Protein AF-A0A8C2X6S2-F1 (afdb_monomer_lite)

Secondary structure (DSSP, 8-state):
--SSHHHHHHHHHHHHHHHHHHHHHHHHHHHHHHHHHHHHHHHHHHHHHHHHHHHHHHHHHHHHHHHHHHHHHHHHHHHHHHHHHHHHHHHHHHHHHHHHHHHHHHHHHHHTTHHHHHHHHHHHHHHHHHHHHHTTSS-TTS-TTTHHHHHHHHHHHTT----SSSSSTTHHHHHHHHHHHHHHHHHHHH-SS---TTHHHHHHHHHHHHH--PPPPP--SS--TTTPPPPPPTTHHHHHHHHHHHHHHHH-TT--HHHHTTTS-HHHHHHHHHGGG-S-HHHHHHHHHHHHHHHHH-TTTHHHHHHHHHHHHHHIIIIIS--TTHHHHHHHHHHHHHTPPSSPPHHHHHHIIIIIHHHTTSTTGGGTHHHHHHHHHHHHHH-GGGHHHHHHHHHHS--SS-HHHHHHHHHHHHHHHHT--HHHHHHHHHHHHHHHHHHHT-SSHHHHHHHHGGGG-HHHHHHHHHTHHHHHHHHHHHHHHHHHH-S-HHHHHHHHHHHHHHHHH-HHHHHHHHHHHHHHHHHHHHHHHHHHHHHHHHHHHHHHHHHHHTT----

InterPro domains:
  IPR002554 Protein phosphatase 2A, regulatory B subunit, B56 [PF01603] (140-540)
  IPR002554 Protein phosphatase 2A, regulatory B subunit, B56 [PTHR10257] (140-543)
  IPR011989 Armadillo-like helical [G3DSA:1.25.10.10] (143-541)
  IPR016024 Armadillo-type fold [SSF48371] (148-538)

pLDDT: mean 77.24, std 23.66, range [30.56, 97.81]

Structure (mmCIF, N/CA/C/O backbone):
data_AF-A0A8C2X6S2-F1
#
_entry.id   AF-A0A8C2X6S2-F1
#
loop_
_atom_site.group_PDB
_atom_site.id
_atom_site.type_symbol
_atom_site.label_atom_id
_atom_site.label_alt_id
_atom_site.label_comp_id
_atom_site.label_asym_id
_atom_site.label_entity_id
_atom_site.label_seq_id
_atom_site.pdbx_PDB_ins_code
_atom_site.Cartn_x
_atom_site.Cartn_y
_atom_site.Cartn_z
_atom_site.occupancy
_atom_site.B_iso_or_equiv
_atom_site.auth_seq_id
_atom_site.auth_comp_id
_atom_site.auth_asym_id
_atom_site.auth_atom_id
_atom_site.pdbx_PDB_model_num
ATOM 1 N N . PRO A 1 1 ? 122.517 74.439 -19.424 1.00 42.38 1 PRO A N 1
ATOM 2 C CA . PRO A 1 1 ? 122.135 75.396 -18.356 1.00 42.38 1 PRO A CA 1
ATOM 3 C C . PRO A 1 1 ? 120.837 74.948 -17.671 1.00 42.38 1 PRO A C 1
ATOM 5 O O . PRO A 1 1 ? 119.826 74.759 -18.342 1.00 42.38 1 PRO A O 1
ATOM 8 N N . ASN A 1 2 ? 120.902 74.699 -16.362 1.00 43.97 2 ASN A N 1
ATOM 9 C CA . ASN A 1 2 ? 119.811 74.112 -15.577 1.00 43.97 2 ASN A CA 1
ATOM 10 C C . ASN A 1 2 ? 118.599 75.056 -15.414 1.00 43.97 2 ASN A C 1
ATOM 12 O O . ASN A 1 2 ? 118.689 76.256 -15.654 1.00 43.97 2 ASN A O 1
ATOM 16 N N . ASN A 1 3 ? 117.486 74.494 -14.927 1.00 47.44 3 ASN A N 1
ATOM 17 C CA . ASN A 1 3 ? 116.309 75.198 -14.390 1.00 47.44 3 ASN A CA 1
ATOM 18 C C . ASN A 1 3 ? 115.339 75.887 -15.373 1.00 47.44 3 ASN A C 1
ATOM 20 O O . ASN A 1 3 ? 114.958 77.040 -15.189 1.00 47.44 3 ASN A O 1
ATOM 24 N N . LYS A 1 4 ? 114.769 75.098 -16.296 1.00 44.53 4 LYS A N 1
ATOM 25 C CA . LYS A 1 4 ? 113.287 74.938 -16.363 1.00 44.53 4 LYS A CA 1
ATOM 26 C C . LYS A 1 4 ? 112.795 73.640 -17.029 1.00 44.53 4 LYS A C 1
ATOM 28 O O . LYS A 1 4 ? 111.624 73.515 -17.382 1.00 44.53 4 LYS A O 1
ATOM 33 N N . ILE A 1 5 ? 113.675 72.639 -17.115 1.00 47.09 5 ILE A N 1
ATOM 34 C CA . ILE A 1 5 ? 113.401 71.291 -17.642 1.00 47.09 5 ILE A CA 1
ATOM 35 C C . ILE A 1 5 ? 112.288 70.571 -16.843 1.00 47.09 5 ILE A C 1
ATOM 37 O O . ILE A 1 5 ? 111.486 69.851 -17.435 1.00 47.09 5 ILE A O 1
ATOM 41 N N . ASN A 1 6 ? 112.112 70.891 -15.554 1.00 47.12 6 ASN A N 1
ATOM 42 C CA . ASN A 1 6 ? 111.026 70.340 -14.729 1.00 47.12 6 ASN A CA 1
ATOM 43 C C . ASN A 1 6 ? 109.614 70.765 -15.191 1.00 47.12 6 ASN A C 1
ATOM 45 O O . ASN A 1 6 ? 108.681 69.973 -15.084 1.00 47.12 6 ASN A O 1
ATOM 49 N N . ASN A 1 7 ? 109.427 71.965 -15.761 1.00 45.78 7 ASN A N 1
ATOM 50 C CA . ASN A 1 7 ? 108.080 72.456 -16.100 1.00 45.78 7 ASN A CA 1
ATOM 51 C C . ASN A 1 7 ? 107.488 71.827 -17.370 1.00 45.78 7 ASN A C 1
ATOM 53 O O . ASN A 1 7 ? 106.271 71.868 -17.536 1.00 45.78 7 ASN A O 1
ATOM 57 N N . LYS A 1 8 ? 108.304 71.259 -18.269 1.00 48.75 8 LYS A N 1
ATOM 58 C CA . LYS A 1 8 ? 107.803 70.555 -19.467 1.00 48.75 8 LYS A CA 1
ATOM 59 C C . LYS A 1 8 ? 107.533 69.079 -19.194 1.00 48.75 8 LYS A C 1
ATOM 61 O O . LYS A 1 8 ? 106.524 68.560 -19.657 1.00 48.75 8 LYS A O 1
ATOM 66 N N . GLN A 1 9 ? 108.395 68.423 -18.418 1.00 46.81 9 GLN A N 1
ATOM 67 C CA . GLN A 1 9 ? 108.261 66.994 -18.138 1.00 46.81 9 GLN A CA 1
ATOM 68 C C . GLN A 1 9 ? 107.099 66.706 -17.175 1.00 46.81 9 GLN A C 1
ATOM 70 O O . GLN A 1 9 ? 106.330 65.789 -17.439 1.00 46.81 9 GLN A O 1
ATOM 75 N N . ILE A 1 10 ? 106.894 67.552 -16.153 1.00 51.41 10 ILE A N 1
ATOM 76 C CA . ILE A 1 10 ? 105.719 67.468 -15.269 1.00 51.41 10 ILE A CA 1
ATOM 77 C C . ILE A 1 10 ? 104.428 67.770 -16.048 1.00 51.41 10 ILE A C 1
ATOM 79 O O . ILE A 1 10 ? 103.475 67.013 -15.938 1.00 51.41 10 ILE A O 1
ATOM 83 N N . ASN A 1 11 ? 104.379 68.811 -16.893 1.00 48.88 11 ASN A N 1
ATOM 84 C CA . ASN A 1 11 ? 103.153 69.125 -17.648 1.00 48.88 11 ASN A CA 1
ATOM 85 C C . ASN A 1 11 ? 102.764 68.062 -18.690 1.00 48.88 11 ASN A C 1
ATOM 87 O O . ASN A 1 11 ? 101.569 67.886 -18.930 1.00 48.88 11 ASN A O 1
ATOM 91 N N . LEU A 1 12 ? 103.725 67.363 -19.312 1.00 50.53 12 LEU A N 1
ATOM 92 C CA . LEU A 1 12 ? 103.401 66.279 -20.247 1.00 50.53 12 LEU A CA 1
ATOM 93 C C . LEU A 1 12 ? 102.908 65.021 -19.525 1.00 50.53 12 LEU A C 1
ATOM 95 O O . LEU A 1 12 ? 101.920 64.446 -19.971 1.00 50.53 12 LEU A O 1
ATOM 99 N N . THR A 1 13 ? 103.534 64.603 -18.418 1.00 50.91 13 THR A N 1
ATOM 100 C CA . THR A 1 13 ? 103.051 63.431 -17.665 1.00 50.91 13 THR A CA 1
ATOM 101 C C . THR A 1 13 ? 101.725 63.712 -16.966 1.00 50.91 13 THR A C 1
ATOM 103 O O . THR A 1 13 ? 100.854 62.846 -16.970 1.00 50.91 13 THR A O 1
ATOM 106 N N . PHE A 1 14 ? 101.513 64.931 -16.452 1.00 51.62 14 PHE A N 1
ATOM 107 C CA . PHE A 1 14 ? 100.224 65.322 -15.879 1.00 51.62 14 PHE A CA 1
ATOM 108 C C . PHE A 1 14 ? 99.118 65.332 -16.945 1.00 51.62 14 PHE A C 1
ATOM 110 O O . PHE A 1 14 ? 98.073 64.743 -16.699 1.00 51.62 14 PHE A O 1
ATOM 117 N N . ASN A 1 15 ? 99.354 65.890 -18.145 1.00 51.97 15 ASN A N 1
ATOM 118 C CA . ASN A 1 15 ? 98.367 65.840 -19.237 1.00 51.97 15 ASN A CA 1
ATOM 119 C C . ASN A 1 15 ? 98.103 64.420 -19.753 1.00 51.97 15 ASN A C 1
ATOM 121 O O . ASN A 1 15 ? 96.952 64.073 -19.995 1.00 51.97 15 ASN A O 1
ATOM 125 N N . PHE A 1 16 ? 99.125 63.575 -19.920 1.00 51.03 16 PHE A N 1
ATOM 126 C CA . PHE A 1 16 ? 98.887 62.202 -20.381 1.00 51.03 16 PHE A CA 1
ATOM 127 C C . PHE A 1 16 ? 98.120 61.375 -19.341 1.00 51.03 16 PHE A C 1
ATOM 129 O O . PHE A 1 16 ? 97.210 60.635 -19.713 1.00 51.03 16 PHE A O 1
ATOM 136 N N . CYS A 1 17 ? 98.407 61.546 -18.045 1.00 45.19 17 CYS A N 1
ATOM 137 C CA . CYS A 1 17 ? 97.612 60.930 -16.983 1.00 45.19 17 CYS A CA 1
ATOM 138 C C . CYS A 1 17 ? 96.185 61.488 -16.923 1.00 45.19 17 CYS A C 1
ATOM 140 O O . CYS A 1 17 ? 95.252 60.696 -16.848 1.00 45.19 17 CYS A O 1
ATOM 142 N N . THR A 1 18 ? 95.965 62.807 -16.991 1.00 50.16 18 THR A N 1
ATOM 143 C CA . THR A 1 18 ? 94.595 63.355 -16.963 1.00 50.16 18 THR A CA 1
ATOM 144 C C . THR A 1 18 ? 93.793 62.978 -18.205 1.00 50.16 18 THR A C 1
ATOM 146 O O . THR A 1 18 ? 92.597 62.728 -18.080 1.00 50.16 18 THR A O 1
ATOM 149 N N . ILE A 1 19 ? 94.413 62.855 -19.383 1.00 52.62 19 ILE A N 1
ATOM 150 C CA . ILE A 1 19 ? 93.745 62.387 -20.608 1.00 52.62 19 ILE A CA 1
ATOM 151 C C . ILE A 1 19 ? 93.418 60.889 -20.517 1.00 52.62 19 ILE A C 1
ATOM 153 O O . ILE A 1 19 ? 92.285 60.509 -20.787 1.00 52.62 19 ILE A O 1
ATOM 157 N N . LEU A 1 20 ? 94.341 60.030 -20.071 1.00 46.25 20 LEU A N 1
ATOM 158 C CA . LEU A 1 20 ? 94.060 58.593 -19.915 1.00 46.25 20 LEU A CA 1
ATOM 159 C C . LEU A 1 20 ? 93.040 58.308 -18.802 1.00 46.25 20 LEU A C 1
ATOM 161 O O . LEU A 1 20 ? 92.166 57.455 -18.975 1.00 46.25 20 LEU A O 1
ATOM 165 N N . ILE A 1 21 ? 93.097 59.043 -17.688 1.00 48.53 21 ILE A N 1
ATOM 166 C CA . ILE A 1 21 ? 92.106 58.949 -16.610 1.00 48.53 21 ILE A CA 1
ATOM 167 C C . ILE A 1 21 ? 90.754 59.478 -17.097 1.00 48.53 21 ILE A C 1
ATOM 169 O O . ILE A 1 21 ? 89.767 58.773 -16.962 1.00 48.53 21 ILE A O 1
ATOM 173 N N . SER A 1 22 ? 90.672 60.653 -17.729 1.00 48.06 22 SER A N 1
ATOM 174 C CA . SER A 1 22 ? 89.384 61.171 -18.224 1.00 48.06 22 SER A CA 1
ATOM 175 C C . SER A 1 22 ? 88.780 60.319 -19.343 1.00 48.06 22 SER A C 1
ATOM 177 O O . SER A 1 22 ? 87.562 60.147 -19.365 1.00 48.06 22 SER A O 1
ATOM 179 N N . LEU A 1 23 ? 89.584 59.716 -20.225 1.00 47.47 23 LEU A N 1
ATOM 180 C CA . LEU A 1 23 ? 89.083 58.827 -21.276 1.00 47.47 23 LEU A CA 1
ATOM 181 C C . LEU A 1 23 ? 88.604 57.480 -20.708 1.00 47.47 23 LEU A C 1
ATOM 183 O O . LEU A 1 23 ? 87.526 57.017 -21.068 1.00 47.47 23 LEU A O 1
ATOM 187 N N . SER A 1 24 ? 89.339 56.873 -19.771 1.00 44.47 24 SER A N 1
ATOM 188 C CA . SER A 1 24 ? 88.897 55.633 -19.110 1.00 44.47 24 SER A CA 1
ATOM 189 C C . SER A 1 24 ? 87.700 55.855 -18.177 1.00 44.47 24 SER A C 1
ATOM 191 O O . SER A 1 24 ? 86.777 55.038 -18.163 1.00 44.47 24 SER A O 1
ATOM 193 N N . LEU A 1 25 ? 87.651 56.981 -17.458 1.00 45.50 25 LEU A N 1
ATOM 194 C CA . LEU A 1 25 ? 86.519 57.351 -16.607 1.00 45.50 25 LEU A CA 1
ATOM 195 C C . LEU A 1 25 ? 85.277 57.690 -17.443 1.00 45.50 25 LEU A C 1
ATOM 197 O O . LEU A 1 25 ? 84.190 57.252 -17.096 1.00 45.50 25 LEU A O 1
ATOM 201 N N . SER A 1 26 ? 85.413 58.400 -18.569 1.00 46.50 26 SER A N 1
ATOM 202 C CA . SER A 1 26 ? 84.274 58.707 -19.452 1.00 46.50 26 SER A CA 1
ATOM 203 C C . SER A 1 26 ? 83.774 57.492 -20.235 1.00 46.50 26 SER A C 1
ATOM 205 O O . SER A 1 26 ? 82.563 57.355 -20.403 1.00 46.50 26 SER A O 1
ATOM 207 N N . LEU A 1 27 ? 84.648 56.572 -20.659 1.00 45.31 27 LEU A N 1
ATOM 208 C CA . LEU A 1 27 ? 84.221 55.332 -21.317 1.00 45.31 27 LEU A CA 1
ATOM 209 C C . LEU A 1 27 ? 83.551 54.367 -20.323 1.00 45.31 27 LEU A C 1
ATOM 211 O O . LEU A 1 27 ? 82.513 53.791 -20.634 1.00 45.31 27 LEU A O 1
ATOM 215 N N . SER A 1 28 ? 84.081 54.240 -19.101 1.00 41.19 28 SER A N 1
ATOM 216 C CA . SER A 1 28 ? 83.451 53.423 -18.052 1.00 41.19 28 SER A CA 1
ATOM 217 C C . SER A 1 28 ? 82.155 54.038 -17.514 1.00 41.19 28 SER A C 1
ATOM 219 O O . SER A 1 28 ? 81.184 53.299 -17.342 1.00 41.19 28 SER A O 1
ATOM 221 N N . LEU A 1 29 ? 82.068 55.366 -17.332 1.00 42.47 29 LEU A N 1
ATOM 222 C CA . LEU A 1 29 ? 80.791 56.028 -17.033 1.00 42.47 29 LEU A CA 1
ATOM 223 C C . LEU A 1 29 ? 79.804 55.848 -18.182 1.00 42.47 29 LEU A C 1
ATOM 225 O O . LEU A 1 29 ? 78.709 55.376 -17.936 1.00 42.47 29 LEU A O 1
ATOM 229 N N . SER A 1 30 ? 80.149 56.173 -19.429 1.00 44.06 30 SER A N 1
ATOM 230 C CA . SER A 1 30 ? 79.179 56.094 -20.534 1.00 44.06 30 SER A CA 1
ATOM 231 C C . SER A 1 30 ? 78.673 54.670 -20.785 1.00 44.06 30 SER A C 1
ATOM 233 O O . SER A 1 30 ? 77.477 54.494 -21.024 1.00 44.06 30 SER A O 1
ATOM 235 N N . LEU A 1 31 ? 79.521 53.644 -20.654 1.00 42.69 31 LEU A N 1
ATOM 236 C CA . LEU A 1 31 ? 79.096 52.250 -20.797 1.00 42.69 31 LEU A CA 1
ATOM 237 C C . LEU A 1 31 ? 78.262 51.767 -19.596 1.00 42.69 31 LEU A C 1
ATOM 239 O O . LEU A 1 31 ? 77.220 51.144 -19.787 1.00 42.69 31 LEU A O 1
ATOM 243 N N . SER A 1 32 ? 78.649 52.102 -18.359 1.00 41.06 32 SER A N 1
ATOM 244 C CA . SER A 1 32 ? 77.856 51.740 -17.171 1.00 41.06 32 SER A CA 1
ATOM 245 C C . SER A 1 32 ? 76.535 52.509 -17.087 1.00 41.06 32 SER A C 1
ATOM 247 O O . SER A 1 32 ? 75.516 51.917 -16.735 1.00 41.06 32 SER A O 1
ATOM 249 N N . LEU A 1 33 ? 76.503 53.787 -17.473 1.00 41.66 33 LEU A N 1
ATOM 250 C CA . LEU A 1 33 ? 75.290 54.603 -17.507 1.00 41.66 33 LEU A CA 1
ATOM 251 C C . LEU A 1 33 ? 74.346 54.148 -18.625 1.00 41.66 33 LEU A C 1
ATOM 253 O O . LEU A 1 33 ? 73.155 54.042 -18.380 1.00 41.66 33 LEU A O 1
ATOM 257 N N . SER A 1 34 ? 74.845 53.817 -19.822 1.00 41.28 34 SER A N 1
ATOM 258 C CA . SER A 1 34 ? 73.989 53.332 -20.921 1.00 41.28 34 SER A CA 1
ATOM 259 C C . SER A 1 34 ? 73.432 51.927 -20.672 1.00 41.28 34 SER A C 1
ATOM 261 O O . SER A 1 34 ? 72.252 51.691 -20.937 1.00 41.28 34 SER A O 1
ATOM 263 N N . ILE A 1 35 ? 74.219 51.009 -20.100 1.00 44.22 35 ILE A N 1
ATOM 264 C CA . ILE A 1 35 ? 73.731 49.676 -19.709 1.00 44.22 35 ILE A CA 1
ATOM 265 C C . ILE A 1 35 ? 72.760 49.786 -18.524 1.00 44.22 35 ILE A C 1
ATOM 267 O O . ILE A 1 35 ? 71.681 49.201 -18.569 1.00 44.22 35 ILE A O 1
ATOM 271 N N . SER A 1 36 ? 73.067 50.583 -17.494 1.00 39.00 36 SER A N 1
ATOM 272 C CA . SER A 1 36 ? 72.145 50.760 -16.362 1.00 39.00 36 SER A CA 1
ATOM 273 C C . SER A 1 36 ? 70.862 51.500 -16.748 1.00 39.00 36 SER A C 1
ATOM 275 O O . SER A 1 36 ? 69.797 51.060 -16.320 1.00 39.00 36 SER A O 1
ATOM 277 N N . LEU A 1 37 ? 70.892 52.539 -17.597 1.00 39.78 37 LEU A N 1
ATOM 278 C CA . LEU A 1 37 ? 69.665 53.170 -18.109 1.00 39.78 37 LEU A CA 1
ATOM 279 C C . LEU A 1 37 ? 68.864 52.219 -18.995 1.00 39.78 37 LEU A C 1
ATOM 281 O O . LEU A 1 37 ? 67.658 52.138 -18.821 1.00 39.78 37 LEU A O 1
ATOM 285 N N . SER A 1 38 ? 69.485 51.492 -19.928 1.00 40.56 38 SER A N 1
ATOM 286 C CA . SER A 1 38 ? 68.732 50.606 -20.832 1.00 40.56 38 SER A CA 1
ATOM 287 C C . SER A 1 38 ? 68.109 49.414 -20.100 1.00 40.56 38 SER A C 1
ATOM 289 O O . SER A 1 38 ? 66.945 49.095 -20.344 1.00 40.56 38 SER A O 1
ATOM 291 N N . VAL A 1 39 ? 68.819 48.803 -19.146 1.00 42.06 39 VAL A N 1
ATOM 292 C CA . VAL A 1 39 ? 68.282 47.720 -18.306 1.00 42.06 39 VAL A CA 1
ATOM 293 C C . VAL A 1 39 ? 67.242 48.252 -17.312 1.00 42.06 39 VAL A C 1
ATOM 295 O O . VAL A 1 39 ? 66.186 47.642 -17.164 1.00 42.06 39 VAL A O 1
ATOM 298 N N . SER A 1 40 ? 67.463 49.411 -16.679 1.00 38.25 40 SER A N 1
ATOM 299 C CA . SER A 1 40 ? 66.475 49.980 -15.746 1.00 38.25 40 SER A CA 1
ATOM 300 C C . SER A 1 40 ? 65.232 50.534 -16.444 1.00 38.25 40 SER A C 1
ATOM 302 O O . SER A 1 40 ? 64.140 50.303 -15.934 1.00 38.25 40 SER A O 1
ATOM 304 N N . LEU A 1 41 ? 65.326 51.182 -17.614 1.00 38.31 41 LEU A N 1
ATOM 305 C CA . LEU A 1 41 ? 64.144 51.569 -18.398 1.00 38.31 41 LEU A CA 1
ATOM 306 C C . LEU A 1 41 ? 63.408 50.340 -18.930 1.00 38.31 41 LEU A C 1
ATOM 308 O O . LEU A 1 41 ? 62.193 50.284 -18.804 1.00 38.31 41 LEU A O 1
ATOM 312 N N . SER A 1 42 ? 64.097 49.339 -19.488 1.00 40.44 42 SER A N 1
ATOM 313 C CA . SER A 1 42 ? 63.403 48.155 -20.018 1.00 40.44 42 SER A CA 1
ATOM 314 C C . SER A 1 42 ? 62.713 47.338 -18.920 1.00 40.44 42 SER A C 1
ATOM 316 O O . SER A 1 42 ? 61.542 46.992 -19.090 1.00 40.44 42 SER A O 1
ATOM 318 N N . LEU A 1 43 ? 63.352 47.099 -17.765 1.00 38.50 43 LEU A N 1
ATOM 319 C CA . LEU A 1 43 ? 62.676 46.459 -16.628 1.00 38.50 43 LEU A CA 1
ATOM 320 C C . LEU A 1 43 ? 61.595 47.351 -16.012 1.00 38.50 43 LEU A C 1
ATOM 322 O O . LEU A 1 43 ? 60.510 46.850 -15.743 1.00 38.50 43 LEU A O 1
ATOM 326 N N . SER A 1 44 ? 61.832 48.648 -15.794 1.00 39.19 44 SER A N 1
ATOM 327 C CA . SER A 1 44 ? 60.811 49.509 -15.173 1.00 39.19 44 SER A CA 1
ATOM 328 C C . SER A 1 44 ? 59.604 49.724 -16.079 1.00 39.19 44 SER A C 1
ATOM 330 O O . SER A 1 44 ? 58.486 49.687 -15.582 1.00 39.19 44 SER A O 1
ATOM 332 N N . VAL A 1 45 ? 59.776 49.863 -17.396 1.00 40.03 45 VAL A N 1
ATOM 333 C CA . VAL A 1 45 ? 58.665 49.971 -18.355 1.00 40.03 45 VAL A CA 1
ATOM 334 C C . VAL A 1 45 ? 57.943 48.628 -18.503 1.00 40.03 45 VAL A C 1
ATOM 336 O O . VAL A 1 45 ? 56.717 48.606 -18.467 1.00 40.03 45 VAL A O 1
ATOM 339 N N . SER A 1 46 ? 58.649 47.492 -18.578 1.00 40.47 46 SER A N 1
ATOM 340 C CA . SER A 1 46 ? 57.988 46.178 -18.677 1.00 40.47 46 SER A CA 1
ATOM 341 C C . SER A 1 46 ? 57.278 45.756 -17.385 1.00 40.47 46 SER A C 1
ATOM 343 O O . SER A 1 46 ? 56.137 45.299 -17.464 1.00 40.47 46 SER A O 1
ATOM 345 N N . LEU A 1 47 ? 57.865 45.961 -16.197 1.00 37.56 47 LEU A N 1
ATOM 346 C CA . LEU A 1 47 ? 57.170 45.729 -14.923 1.00 37.56 47 LEU A CA 1
ATOM 347 C C . LEU A 1 47 ? 56.053 46.749 -14.701 1.00 37.56 47 LEU A C 1
ATOM 349 O O . LEU A 1 47 ? 54.973 46.351 -14.288 1.00 37.56 47 LEU A O 1
ATOM 353 N N . SER A 1 48 ? 56.257 48.041 -14.983 1.00 38.97 48 SER A N 1
ATOM 354 C CA . SER A 1 48 ? 55.193 49.030 -14.762 1.00 38.97 48 SER A CA 1
ATOM 355 C C . SER A 1 48 ? 54.024 48.844 -15.719 1.00 38.97 48 SER A C 1
ATOM 357 O O . SER A 1 48 ? 52.897 48.909 -15.246 1.00 38.97 48 SER A O 1
ATOM 359 N N . LEU A 1 49 ? 54.217 48.531 -17.008 1.00 37.53 49 LEU A N 1
ATOM 360 C CA . LEU A 1 49 ? 53.089 48.196 -17.889 1.00 37.53 49 LEU A CA 1
ATOM 361 C C . LEU A 1 49 ? 52.459 46.843 -17.548 1.00 37.53 49 LEU A C 1
ATOM 363 O O . LEU A 1 49 ? 51.237 46.754 -17.552 1.00 37.53 49 LEU A O 1
ATOM 367 N N . SER A 1 50 ? 53.231 45.803 -17.213 1.00 41.34 50 SER A N 1
ATOM 368 C CA . SER A 1 50 ? 52.634 44.502 -16.865 1.00 41.34 50 SER A CA 1
ATOM 369 C C . SER A 1 50 ? 51.898 44.529 -15.522 1.00 41.34 50 SER A C 1
ATOM 371 O O . SER A 1 50 ? 50.767 44.050 -15.467 1.00 41.34 50 SER A O 1
ATOM 373 N N . LEU A 1 51 ? 52.445 45.145 -14.465 1.00 37.94 51 LEU A N 1
ATOM 374 C CA . LEU A 1 51 ? 51.711 45.361 -13.213 1.00 37.94 51 LEU A CA 1
ATOM 375 C C . LEU A 1 51 ? 50.580 46.376 -13.383 1.00 37.94 51 LEU A C 1
ATOM 377 O O . LEU A 1 51 ? 49.500 46.126 -12.866 1.00 37.94 51 LEU A O 1
ATOM 381 N N . SER A 1 52 ? 50.755 47.490 -14.103 1.00 40.84 52 SER A N 1
ATOM 382 C CA . SER A 1 52 ? 49.657 48.457 -14.248 1.00 40.84 52 SER A CA 1
ATOM 383 C C . SER A 1 52 ? 48.528 47.932 -15.125 1.00 40.84 52 SER A C 1
ATOM 385 O O . SER A 1 52 ? 47.388 48.138 -14.737 1.00 40.84 52 SER A O 1
ATOM 387 N N . LEU A 1 53 ? 48.761 47.200 -16.223 1.00 39.28 53 LEU A N 1
ATOM 388 C CA . LEU A 1 53 ? 47.663 46.554 -16.958 1.00 39.28 53 LEU A CA 1
ATOM 389 C C . LEU A 1 53 ? 47.065 45.383 -16.174 1.00 39.28 53 LEU A C 1
ATOM 391 O O . LEU A 1 53 ? 45.846 45.276 -16.131 1.00 39.28 53 LEU A O 1
ATOM 395 N N . SER A 1 54 ? 47.866 44.524 -15.532 1.00 41.88 54 SER A N 1
ATOM 396 C CA . SER A 1 54 ? 47.300 43.391 -14.784 1.00 41.88 54 SER A CA 1
ATOM 397 C C . SER A 1 54 ? 46.547 43.838 -13.533 1.00 41.88 54 SER A C 1
ATOM 399 O O . SER A 1 54 ? 45.423 43.383 -13.343 1.00 41.88 54 SER A O 1
ATOM 401 N N . LEU A 1 55 ? 47.068 44.771 -12.723 1.00 38.41 55 LEU A N 1
ATOM 402 C CA . LEU A 1 55 ? 46.306 45.360 -11.619 1.00 38.41 55 LEU A CA 1
ATOM 403 C C . LEU A 1 55 ? 45.174 46.250 -12.127 1.00 38.41 55 LEU A C 1
ATOM 405 O O . LEU A 1 55 ? 44.091 46.144 -11.579 1.00 38.41 55 LEU A O 1
ATOM 409 N N . SER A 1 56 ? 45.340 47.095 -13.152 1.00 42.12 56 SER A N 1
ATOM 410 C CA . SER A 1 56 ? 44.217 47.940 -13.592 1.00 42.12 56 SER A CA 1
ATOM 411 C C . SER A 1 56 ? 43.105 47.136 -14.252 1.00 42.12 56 SER A C 1
ATOM 413 O O . SER A 1 56 ? 41.960 47.423 -13.943 1.00 42.12 56 SER A O 1
ATOM 415 N N . LEU A 1 57 ? 43.362 46.103 -15.066 1.00 39.44 57 LEU A N 1
ATOM 416 C CA . LEU A 1 57 ? 42.286 45.233 -15.557 1.00 39.44 57 LEU A CA 1
ATOM 417 C C . LEU A 1 57 ? 41.737 44.328 -14.453 1.00 39.44 57 LEU A C 1
ATOM 419 O O . LEU A 1 57 ? 40.523 44.206 -14.362 1.00 39.44 57 LEU A O 1
ATOM 423 N N . SER A 1 58 ? 42.564 43.719 -13.595 1.00 40.69 58 SER A N 1
ATOM 424 C CA . SER A 1 58 ? 42.031 42.838 -12.544 1.00 40.69 58 SER A CA 1
ATOM 425 C C . SER A 1 58 ? 41.305 43.610 -11.445 1.00 40.69 58 SER A C 1
ATOM 427 O O . SER A 1 58 ? 40.210 43.194 -11.085 1.00 40.69 58 SER A O 1
ATOM 429 N N . LEU A 1 59 ? 41.809 44.751 -10.959 1.00 36.88 59 LEU A N 1
ATOM 430 C CA . LEU A 1 59 ? 41.056 45.630 -10.059 1.00 36.88 59 LEU A CA 1
ATOM 431 C C . LEU A 1 59 ? 39.909 46.319 -10.794 1.00 36.88 59 LEU A C 1
ATOM 433 O O . LEU A 1 59 ? 38.838 46.366 -10.223 1.00 36.88 59 LEU A O 1
ATOM 437 N N . SER A 1 60 ? 40.031 46.821 -12.027 1.00 41.72 60 SER A N 1
ATOM 438 C CA . SER A 1 60 ? 38.860 47.457 -12.661 1.00 41.72 60 SER A CA 1
ATOM 439 C C . SER A 1 60 ? 37.772 46.455 -13.029 1.00 41.72 60 SER A C 1
ATOM 441 O O . SER A 1 60 ? 36.618 46.797 -12.827 1.00 41.72 60 SER A O 1
ATOM 443 N N . LEU A 1 61 ? 38.060 45.220 -13.466 1.00 38.25 61 LEU A N 1
ATOM 444 C CA . LEU A 1 61 ? 37.017 44.196 -13.625 1.00 38.25 61 LEU A CA 1
ATOM 445 C C . LEU A 1 61 ? 36.534 43.666 -12.278 1.00 38.25 61 LEU A C 1
ATOM 447 O O . LEU A 1 61 ? 35.330 43.574 -12.099 1.00 38.25 61 LEU A O 1
ATOM 451 N N . SER A 1 62 ? 37.404 43.330 -11.321 1.00 39.09 62 SER A N 1
ATOM 452 C CA . SER A 1 62 ? 36.930 42.795 -10.033 1.00 39.09 62 SER A CA 1
ATOM 453 C C . SER A 1 62 ? 36.226 43.851 -9.193 1.00 39.09 62 SER A C 1
ATOM 455 O O . SER A 1 62 ? 35.213 43.530 -8.593 1.00 39.09 62 SER A O 1
ATOM 457 N N . ILE A 1 63 ? 36.671 45.109 -9.188 1.00 40.75 63 ILE A N 1
ATOM 458 C CA . ILE A 1 63 ? 35.972 46.227 -8.547 1.00 40.75 63 ILE A CA 1
ATOM 459 C C . ILE A 1 63 ? 34.766 46.627 -9.391 1.00 40.75 63 ILE A C 1
ATOM 461 O O . ILE A 1 63 ? 33.709 46.751 -8.809 1.00 40.75 63 ILE A O 1
ATOM 465 N N . SER A 1 64 ? 34.801 46.751 -10.723 1.00 41.47 64 SER A N 1
ATOM 466 C CA . SER A 1 64 ? 33.559 47.083 -11.455 1.00 41.47 64 SER A CA 1
ATOM 467 C C . SER A 1 64 ? 32.523 45.963 -11.413 1.00 41.47 64 SER A C 1
ATOM 469 O O . SER A 1 64 ? 31.362 46.287 -11.214 1.00 41.47 64 SER A O 1
ATOM 471 N N . LEU A 1 65 ? 32.871 44.672 -11.495 1.00 37.97 65 LEU A N 1
ATOM 472 C CA . LEU A 1 65 ? 31.910 43.587 -11.263 1.00 37.97 65 LEU A CA 1
ATOM 473 C C . LEU A 1 65 ? 31.527 43.486 -9.791 1.00 37.97 65 LEU A C 1
ATOM 475 O O . LEU A 1 65 ? 30.346 43.372 -9.522 1.00 37.97 65 LEU A O 1
ATOM 479 N N . SER A 1 66 ? 32.444 43.547 -8.822 1.00 39.28 66 SER A N 1
ATOM 480 C CA . SER A 1 66 ? 32.040 43.438 -7.410 1.00 39.28 66 SER A CA 1
ATOM 481 C C . SER A 1 66 ? 31.310 44.676 -6.912 1.00 39.28 66 SER A C 1
ATOM 483 O O . SER A 1 66 ? 30.428 44.518 -6.094 1.00 39.28 66 SER A O 1
ATOM 485 N N . VAL A 1 67 ? 31.580 45.883 -7.406 1.00 39.03 67 VAL A N 1
ATOM 486 C CA . VAL A 1 67 ? 30.873 47.131 -7.062 1.00 39.03 67 VAL A CA 1
ATOM 487 C C . VAL A 1 67 ? 29.612 47.282 -7.908 1.00 39.03 67 VAL A C 1
ATOM 489 O O . VAL A 1 67 ? 28.618 47.742 -7.374 1.00 39.03 67 VAL A O 1
ATOM 492 N N . SER A 1 68 ? 29.557 46.830 -9.168 1.00 40.81 68 SER A N 1
ATOM 493 C CA . SER A 1 68 ? 28.283 46.805 -9.910 1.00 40.81 68 SER A CA 1
ATOM 494 C C . SER A 1 68 ? 27.380 45.654 -9.485 1.00 40.81 68 SER A C 1
ATOM 496 O O . SER A 1 68 ? 26.200 45.911 -9.319 1.00 40.81 68 SER A O 1
ATOM 498 N N . LEU A 1 69 ? 27.857 44.433 -9.212 1.00 36.31 69 LEU A N 1
ATOM 499 C CA . LEU A 1 69 ? 27.037 43.388 -8.585 1.00 36.31 69 LEU A CA 1
ATOM 500 C C . LEU A 1 69 ? 26.771 43.707 -7.119 1.00 36.31 69 LEU A C 1
ATOM 502 O O . LEU A 1 69 ? 25.637 43.546 -6.711 1.00 36.31 69 LEU A O 1
ATOM 506 N N . SER A 1 70 ? 27.721 44.187 -6.310 1.00 38.53 70 SER A N 1
ATOM 507 C CA . SER A 1 70 ? 27.391 44.508 -4.913 1.00 38.53 70 SER A CA 1
ATOM 508 C C . SER A 1 70 ? 26.590 45.788 -4.770 1.00 38.53 70 SER A C 1
ATOM 510 O O . SER A 1 70 ? 25.762 45.785 -3.886 1.00 38.53 70 SER A O 1
ATOM 512 N N . LEU A 1 71 ? 26.695 46.838 -5.598 1.00 35.25 71 LEU A N 1
ATOM 513 C CA . LEU A 1 71 ? 25.710 47.934 -5.561 1.00 35.25 71 LEU A CA 1
ATOM 514 C C . LEU A 1 71 ? 24.447 47.622 -6.360 1.00 35.25 71 LEU A C 1
ATOM 516 O O . LEU A 1 71 ? 23.406 48.110 -5.959 1.00 35.25 71 LEU A O 1
ATOM 520 N N . SER A 1 72 ? 24.438 46.805 -7.416 1.00 40.91 72 SER A N 1
ATOM 521 C CA . SER A 1 72 ? 23.158 46.421 -8.039 1.00 40.91 72 SER A CA 1
ATOM 522 C C . SER A 1 72 ? 22.419 45.388 -7.203 1.00 40.91 72 SER A C 1
ATOM 524 O O . SER A 1 72 ? 21.238 45.591 -6.983 1.00 40.91 72 SER A O 1
ATOM 526 N N . LEU A 1 73 ? 23.055 44.355 -6.641 1.00 37.00 73 LEU A N 1
ATOM 527 C CA . LEU A 1 73 ? 22.426 43.482 -5.646 1.00 37.00 73 LEU A CA 1
ATOM 528 C C . LEU A 1 73 ? 22.247 44.196 -4.312 1.00 37.00 73 LEU A C 1
ATOM 530 O O . LEU A 1 73 ? 21.182 44.042 -3.753 1.00 37.00 73 LEU A O 1
ATOM 534 N N . SER A 1 74 ? 23.169 45.000 -3.774 1.00 38.66 74 SER A N 1
ATOM 535 C CA . SER A 1 74 ? 22.881 45.688 -2.500 1.00 38.66 74 SER A CA 1
ATOM 536 C C . SER A 1 74 ? 21.999 46.917 -2.645 1.00 38.66 74 SER A C 1
ATOM 538 O O . SER A 1 74 ? 21.351 47.210 -1.665 1.00 38.66 74 SER A O 1
ATOM 540 N N . LEU A 1 75 ? 21.840 47.603 -3.782 1.00 35.56 75 LEU A N 1
ATOM 541 C CA . LEU A 1 75 ? 20.741 48.573 -3.948 1.00 35.56 75 LEU A CA 1
ATOM 542 C C . LEU A 1 75 ? 19.467 47.915 -4.473 1.00 35.56 75 LEU A C 1
ATOM 544 O O . LEU A 1 75 ? 18.406 48.357 -4.073 1.00 35.56 75 LEU A O 1
ATOM 548 N N . SER A 1 76 ? 19.490 46.856 -5.288 1.00 39.53 76 SER A N 1
ATOM 549 C CA . SER A 1 76 ? 18.236 46.160 -5.628 1.00 39.53 76 SER A CA 1
ATOM 550 C C . SER A 1 76 ? 17.734 45.327 -4.458 1.00 39.53 76 SER A C 1
ATOM 552 O O . SER A 1 76 ? 16.572 45.478 -4.123 1.00 39.53 76 SER A O 1
ATOM 554 N N . LEU A 1 77 ? 18.562 44.548 -3.752 1.00 35.97 77 LEU A N 1
ATOM 555 C CA . LEU A 1 77 ? 18.188 43.937 -2.475 1.00 35.97 77 LEU A CA 1
ATOM 556 C C . LEU A 1 77 ? 18.097 44.965 -1.354 1.00 35.97 77 LEU A C 1
ATOM 558 O O . LEU A 1 77 ? 17.145 44.836 -0.625 1.00 35.97 77 LEU A O 1
ATOM 562 N N . SER A 1 78 ? 18.938 45.987 -1.149 1.00 37.38 78 SER A N 1
ATOM 563 C CA . SER A 1 78 ? 18.638 46.924 -0.040 1.00 37.38 78 SER A CA 1
ATOM 564 C C . SER A 1 78 ? 17.547 47.934 -0.362 1.00 37.38 78 SER A C 1
ATOM 566 O O . SER A 1 78 ? 16.887 48.316 0.580 1.00 37.38 78 SER A O 1
ATOM 568 N N . LEU A 1 79 ? 17.229 48.331 -1.601 1.00 35.59 79 LEU A N 1
ATOM 569 C CA . LEU A 1 79 ? 15.981 49.075 -1.849 1.00 35.59 79 LEU A CA 1
ATOM 570 C C . LEU A 1 79 ? 14.774 48.147 -1.981 1.00 35.59 79 LEU A C 1
ATOM 572 O O . LEU A 1 79 ? 13.721 48.549 -1.520 1.00 35.59 79 LEU A O 1
ATOM 576 N N . SER A 1 80 ? 14.865 46.918 -2.504 1.00 39.06 80 SER A N 1
ATOM 577 C CA . SER A 1 80 ? 13.726 45.984 -2.419 1.00 39.06 80 SER A CA 1
ATOM 578 C C . SER A 1 80 ? 13.578 45.434 -1.006 1.00 39.06 80 SER A C 1
ATOM 580 O O . SER A 1 80 ? 12.573 45.714 -0.397 1.00 39.06 80 SER A O 1
ATOM 582 N N . LEU A 1 81 ? 14.552 44.792 -0.366 1.00 35.47 81 LEU A N 1
ATOM 583 C CA . LEU A 1 81 ? 14.450 44.451 1.058 1.00 35.47 81 LEU A CA 1
ATOM 584 C C . LEU A 1 81 ? 14.319 45.674 1.972 1.00 35.47 81 LEU A C 1
ATOM 586 O O . LEU A 1 81 ? 13.646 45.505 2.963 1.00 35.47 81 LEU A O 1
ATOM 590 N N . SER A 1 82 ? 14.828 46.891 1.730 1.00 37.84 82 SER A N 1
ATOM 591 C CA . SER A 1 82 ? 14.492 48.023 2.632 1.00 37.84 82 SER A CA 1
ATOM 592 C C . SER A 1 82 ? 13.256 48.820 2.241 1.00 37.84 82 SER A C 1
ATOM 594 O O . SER A 1 82 ? 12.710 49.427 3.138 1.00 37.84 82 SER A O 1
ATOM 596 N N . LEU A 1 83 ? 12.702 48.802 1.025 1.00 34.78 83 LEU A N 1
ATOM 597 C CA . LEU A 1 83 ? 11.344 49.335 0.786 1.00 34.78 83 LEU A CA 1
ATOM 598 C C . LEU A 1 83 ? 10.291 48.254 1.008 1.00 34.78 83 LEU A C 1
ATOM 600 O O . LEU A 1 83 ? 9.273 48.529 1.615 1.00 34.78 83 LEU A O 1
ATOM 604 N N . CYS A 1 84 ? 10.531 47.008 0.623 1.00 37.03 84 CYS A N 1
ATOM 605 C CA . CYS A 1 84 ? 9.681 45.874 0.959 1.00 37.03 84 CYS A CA 1
ATOM 606 C C . CYS A 1 84 ? 9.803 45.495 2.433 1.00 37.03 84 CYS A C 1
ATOM 608 O O . CYS A 1 84 ? 8.751 45.304 3.004 1.00 37.03 84 CYS A O 1
ATOM 610 N N . LEU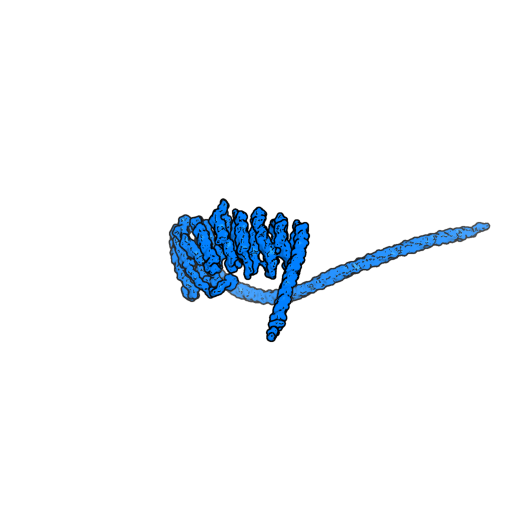 A 1 85 ? 10.956 45.454 3.121 1.00 33.75 85 LEU A N 1
ATOM 611 C CA . LEU A 1 85 ? 10.956 45.363 4.599 1.00 33.75 85 LEU A CA 1
ATOM 612 C C . LEU A 1 85 ? 10.734 46.715 5.280 1.00 33.75 85 LEU A C 1
ATOM 614 O O . LEU A 1 85 ? 10.118 46.670 6.318 1.00 33.75 85 LEU A O 1
ATOM 618 N N . SER A 1 86 ? 11.090 47.917 4.806 1.00 36.28 86 SER A N 1
ATOM 619 C CA . SER A 1 86 ? 10.633 49.114 5.559 1.00 36.28 86 SER A CA 1
ATOM 620 C C . SER A 1 86 ? 9.169 49.445 5.309 1.00 36.28 86 SER A C 1
ATOM 622 O O . SER A 1 86 ? 8.536 49.852 6.260 1.00 36.28 86 SER A O 1
ATOM 624 N N . LEU A 1 87 ? 8.546 49.204 4.150 1.00 33.69 87 LEU A N 1
ATOM 625 C CA . LEU A 1 87 ? 7.079 49.271 4.053 1.00 33.69 87 LEU A CA 1
ATOM 626 C C . LEU A 1 87 ? 6.425 48.009 4.604 1.00 33.69 87 LEU A C 1
ATOM 628 O O . LEU A 1 87 ? 5.451 48.159 5.317 1.00 33.69 87 LEU A O 1
ATOM 632 N N . SER A 1 88 ? 6.912 46.784 4.377 1.00 36.25 88 SER A N 1
ATOM 633 C CA . SER A 1 88 ? 6.244 45.615 4.979 1.00 36.25 88 SER A CA 1
ATOM 634 C C . SER A 1 88 ? 6.569 45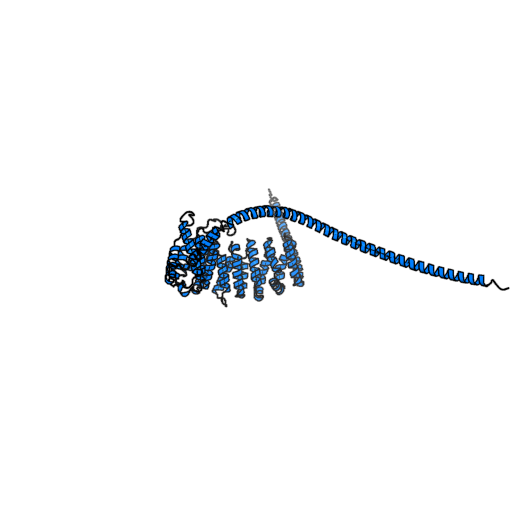.419 6.453 1.00 36.25 88 SER A C 1
ATOM 636 O O . SER A 1 88 ? 5.673 44.966 7.126 1.00 36.25 88 SER A O 1
ATOM 638 N N . LEU A 1 89 ? 7.716 45.807 7.023 1.00 34.28 89 LEU A N 1
ATOM 639 C CA . LEU A 1 89 ? 7.920 45.906 8.484 1.00 34.28 89 LEU A CA 1
ATOM 640 C C . LEU A 1 89 ? 7.539 47.275 9.051 1.00 34.28 89 LEU A C 1
ATOM 642 O O . LEU A 1 89 ? 7.227 47.286 10.222 1.00 34.28 89 LEU A O 1
ATOM 646 N N . SER A 1 90 ? 7.486 48.417 8.354 1.00 36.34 90 SER A N 1
ATOM 647 C CA . SER A 1 90 ? 6.864 49.611 8.979 1.00 36.34 90 SER A CA 1
ATOM 648 C C . SER A 1 90 ? 5.355 49.620 8.826 1.00 36.34 90 SER A C 1
ATOM 650 O O . SER A 1 90 ? 4.714 50.041 9.769 1.00 36.34 90 SER A O 1
ATOM 652 N N . LEU A 1 91 ? 4.739 49.085 7.766 1.00 34.06 91 LEU A N 1
ATOM 653 C CA . LEU A 1 91 ? 3.308 48.770 7.801 1.00 34.06 91 LEU A CA 1
ATOM 654 C C . LEU A 1 91 ? 3.058 47.497 8.601 1.00 34.06 91 LEU A C 1
ATOM 656 O O . LEU A 1 91 ? 2.218 47.580 9.470 1.00 34.06 91 LEU A O 1
ATOM 660 N N . SER A 1 92 ? 3.748 46.358 8.455 1.00 35.84 92 SER A N 1
ATOM 661 C CA . SER A 1 92 ? 3.439 45.227 9.358 1.00 35.84 92 SER A CA 1
ATOM 662 C C . SER A 1 92 ? 3.890 45.454 10.793 1.00 35.84 92 SER A C 1
ATOM 664 O O . SER A 1 92 ? 3.095 45.124 11.635 1.00 35.84 92 SER A O 1
ATOM 666 N N . LEU A 1 93 ? 5.003 46.104 11.163 1.00 33.84 93 LEU A N 1
ATOM 667 C CA . LEU A 1 93 ? 5.191 46.499 12.575 1.00 33.84 93 LEU A CA 1
ATOM 668 C C . LEU A 1 93 ? 4.402 47.752 12.958 1.00 33.84 93 LEU A C 1
ATOM 670 O O . LEU A 1 93 ? 4.043 47.815 14.113 1.00 33.84 93 LEU A O 1
ATOM 674 N N . SER A 1 94 ? 4.048 48.742 12.128 1.00 37.25 94 SER A N 1
ATOM 675 C CA . SER A 1 94 ? 3.148 49.806 12.642 1.00 37.25 94 SER A CA 1
ATOM 676 C C . SER A 1 94 ? 1.695 49.361 12.676 1.00 37.25 94 SER A C 1
ATOM 678 O 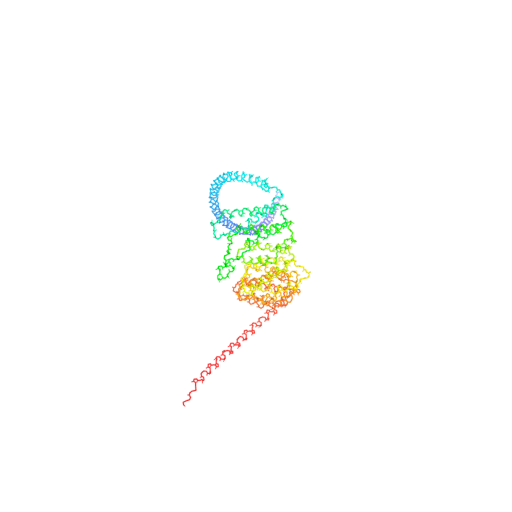O . SER A 1 94 ? 1.009 49.716 13.612 1.00 37.25 94 SER A O 1
ATOM 680 N N . VAL A 1 95 ? 1.214 48.538 11.748 1.00 36.56 95 VAL A N 1
ATOM 681 C CA . VAL A 1 95 ? -0.139 47.957 11.731 1.00 36.56 95 VAL A CA 1
ATOM 682 C C . VAL A 1 95 ? -0.197 46.720 12.617 1.00 36.56 95 VAL A C 1
ATOM 684 O O . VAL A 1 95 ? -1.194 46.548 13.285 1.00 36.56 95 VAL A O 1
ATOM 687 N N . SER A 1 96 ? 0.848 45.906 12.755 1.00 35.03 96 SER A N 1
ATOM 688 C CA . SER A 1 96 ? 0.907 44.803 13.728 1.00 35.03 96 SER A CA 1
ATOM 689 C C . SER A 1 96 ? 1.579 45.151 15.052 1.00 35.03 96 SER A C 1
ATOM 691 O O . SER A 1 96 ? 1.460 44.319 15.919 1.00 35.03 96 SER A O 1
ATOM 693 N N . LEU A 1 97 ? 2.186 46.315 15.316 1.00 33.50 97 LEU A N 1
ATOM 694 C CA . LEU A 1 97 ? 2.341 46.833 16.695 1.00 33.50 97 LEU A CA 1
ATOM 695 C C . LEU A 1 97 ? 1.263 47.863 17.016 1.00 33.50 97 LEU A C 1
ATOM 697 O O . LEU A 1 97 ? 0.939 47.978 18.181 1.00 33.50 97 LEU A O 1
ATOM 701 N N . SER A 1 98 ? 0.634 48.582 16.080 1.00 36.03 98 SER A N 1
ATOM 702 C CA . SER A 1 98 ? -0.573 49.347 16.446 1.00 36.03 98 SER A CA 1
ATOM 703 C C . SER A 1 98 ? -1.789 48.445 16.545 1.00 36.03 98 SER A C 1
ATOM 705 O O . SER A 1 98 ? -2.536 48.650 17.483 1.00 36.03 98 SER A O 1
ATOM 707 N N . LEU A 1 99 ? -1.974 47.401 15.726 1.00 33.38 99 LEU A N 1
ATOM 708 C CA . LEU A 1 99 ? -2.910 46.321 16.051 1.00 33.38 99 LEU A CA 1
ATOM 709 C C . LEU A 1 99 ? -2.319 45.343 17.062 1.00 33.38 99 LEU A C 1
ATOM 711 O O . LEU A 1 99 ? -3.008 45.147 18.037 1.00 33.38 99 LEU A O 1
ATOM 715 N N . SER A 1 100 ? -1.106 44.773 17.015 1.00 33.69 100 SER A N 1
ATOM 716 C CA . SER A 1 100 ? -0.730 43.911 18.163 1.00 33.69 100 SER A CA 1
ATOM 717 C C . SER A 1 100 ? -0.491 44.666 19.469 1.00 33.69 100 SER A C 1
ATOM 719 O O . SER A 1 100 ? -0.599 43.999 20.472 1.00 33.69 100 SER A O 1
ATOM 721 N N . LEU A 1 101 ? -0.276 45.985 19.567 1.00 32.69 101 LEU A N 1
ATOM 722 C CA . LEU A 1 101 ? -0.442 46.685 20.857 1.00 32.69 101 LEU A CA 1
ATOM 723 C C . LEU A 1 101 ? -1.853 47.241 21.046 1.00 32.69 101 LEU A C 1
ATOM 725 O O . LEU A 1 101 ? -2.312 47.181 22.167 1.00 32.69 101 LEU A O 1
ATOM 729 N N . SER A 1 102 ? -2.621 47.732 20.068 1.00 36.50 102 SER A N 1
ATOM 730 C CA . SER A 1 102 ? -4.017 48.120 20.385 1.00 36.50 102 SER A CA 1
ATOM 731 C C . SER A 1 102 ? -4.897 46.898 20.601 1.00 36.50 102 SER A C 1
ATOM 733 O O . SER A 1 102 ? -5.577 46.850 21.609 1.00 36.50 102 SER A O 1
ATOM 735 N N . VAL A 1 103 ? -4.825 45.869 19.757 1.00 35.44 103 VAL A N 1
ATOM 736 C CA . VAL A 1 103 ? -5.324 44.510 20.010 1.00 35.44 103 VAL A CA 1
ATOM 737 C C . VAL A 1 103 ? -4.556 43.915 21.182 1.00 35.44 103 VAL A C 1
ATOM 739 O O . VAL A 1 103 ? -5.149 43.909 22.232 1.00 35.44 103 VAL A O 1
ATOM 742 N N . SER A 1 104 ? -3.276 43.520 21.184 1.00 34.31 104 SER A N 1
ATOM 743 C CA . SER A 1 104 ? -2.698 42.898 22.409 1.00 34.31 104 SER A CA 1
ATOM 744 C C . SER A 1 104 ? -2.510 43.810 23.638 1.00 34.31 104 SER A C 1
ATOM 746 O O . SER A 1 104 ? -1.967 43.326 24.616 1.00 34.31 104 SER A O 1
ATOM 748 N N . VAL A 1 105 ? -2.981 45.060 23.701 1.00 34.69 105 VAL A N 1
ATOM 749 C CA . VAL A 1 105 ? -3.192 45.818 24.962 1.00 34.69 105 VAL A CA 1
ATOM 750 C C . VAL A 1 105 ? -4.680 46.032 25.240 1.00 34.69 105 VAL A C 1
ATOM 752 O O . VAL A 1 105 ? -5.052 45.971 26.395 1.00 34.69 105 VAL A O 1
ATOM 755 N N . SER A 1 106 ? -5.585 46.136 24.261 1.00 36.84 106 SER A N 1
ATOM 756 C CA . SER A 1 106 ? -7.041 46.041 24.523 1.00 36.84 106 SER A CA 1
ATOM 757 C C . SER A 1 106 ? -7.525 44.605 24.692 1.00 36.84 106 SER A C 1
ATOM 759 O O . SER A 1 106 ? -8.577 44.399 25.266 1.00 36.84 106 SER A O 1
ATOM 761 N N . VAL A 1 107 ? -6.749 43.625 24.247 1.00 35.25 107 VAL A N 1
ATOM 762 C CA . VAL A 1 107 ? -6.914 42.166 24.274 1.00 35.25 107 VAL A CA 1
ATOM 763 C C . VAL A 1 107 ? -5.862 41.547 25.181 1.00 35.25 107 VAL A C 1
ATOM 765 O O . VAL A 1 107 ? -6.150 40.487 25.689 1.00 35.25 107 VAL A O 1
ATOM 768 N N . SER A 1 108 ? -4.746 42.194 25.562 1.00 33.31 108 SER A N 1
ATOM 769 C CA . SER A 1 108 ? -4.143 41.829 26.864 1.00 33.31 108 SER A CA 1
ATOM 770 C C . SER A 1 108 ? -4.770 42.558 28.038 1.00 33.31 108 SER A C 1
ATOM 772 O O . SER A 1 108 ? -4.766 41.948 29.079 1.00 33.31 108 SER A O 1
ATOM 774 N N . LEU A 1 109 ? -5.419 43.727 27.939 1.00 32.94 109 LEU A N 1
ATOM 775 C CA . LEU A 1 109 ? -6.298 44.179 29.031 1.00 32.94 109 LEU A CA 1
ATOM 776 C C . LEU A 1 109 ? -7.679 43.537 28.947 1.00 32.94 109 LEU A C 1
ATOM 778 O O . LEU A 1 109 ? -8.200 43.199 29.993 1.00 32.94 109 LEU A O 1
ATOM 782 N N . SER A 1 110 ? -8.291 43.282 27.785 1.00 35.62 110 SER A N 1
ATOM 783 C CA . SER A 1 110 ? -9.547 42.512 27.784 1.00 35.62 110 SER A CA 1
ATOM 784 C C . SER A 1 110 ? -9.338 41.013 27.913 1.00 35.62 110 SER A C 1
ATOM 786 O O . SER A 1 110 ? -10.265 40.402 28.403 1.00 35.62 110 SER A O 1
ATOM 788 N N . LEU A 1 111 ? -8.180 40.395 27.623 1.00 32.84 111 LEU A N 1
ATOM 789 C CA . LEU A 1 111 ? -7.864 39.041 28.124 1.00 32.84 111 LEU A CA 1
ATOM 790 C C . LEU A 1 111 ? -7.280 39.114 29.538 1.00 32.84 111 LEU A C 1
ATOM 792 O O . LEU A 1 111 ? -7.883 38.552 30.424 1.00 32.84 111 LEU A O 1
ATOM 796 N N . SER A 1 112 ? -6.226 39.862 29.864 1.00 34.06 112 SER A N 1
ATOM 797 C CA . SER A 1 112 ? -5.777 39.976 31.272 1.00 34.06 112 SER A CA 1
ATOM 798 C C . SER A 1 112 ? -6.732 40.753 32.196 1.00 34.06 112 SER A C 1
ATOM 800 O O . SER A 1 112 ? -6.372 40.982 33.349 1.00 34.06 112 SER A O 1
ATOM 802 N N . LEU A 1 113 ? -7.936 41.136 31.759 1.00 33.38 113 LEU A N 1
ATOM 803 C CA . LEU A 1 113 ? -9.115 41.300 32.617 1.00 33.38 113 LEU A CA 1
ATOM 804 C C . LEU A 1 113 ? -10.253 40.318 32.290 1.00 33.38 113 LEU A C 1
ATOM 806 O O . LEU A 1 113 ? -10.924 39.964 33.240 1.00 33.38 113 LEU A O 1
ATOM 810 N N . SER A 1 114 ? -10.495 39.807 31.068 1.00 35.72 114 SER A N 1
ATOM 811 C CA . SER A 1 114 ? -11.413 38.651 30.879 1.00 35.72 114 SER A CA 1
ATOM 812 C C . SER A 1 114 ? -10.728 37.380 31.337 1.00 35.72 114 SER A C 1
ATOM 814 O O . SER A 1 114 ? -10.907 37.080 32.489 1.00 35.72 114 SER A O 1
ATOM 816 N N . LEU A 1 115 ? -9.839 36.730 30.591 1.00 33.38 115 LEU A N 1
ATOM 817 C CA . LEU A 1 115 ? -8.790 35.802 31.076 1.00 33.38 115 LEU A CA 1
ATOM 818 C C . LEU A 1 115 ? -7.863 36.317 32.233 1.00 33.38 115 LEU A C 1
ATOM 820 O O . LEU A 1 115 ? -6.782 35.776 32.446 1.00 33.38 115 LEU A O 1
ATOM 824 N N . SER A 1 116 ? -8.275 37.287 33.064 1.00 34.94 116 SER A N 1
ATOM 825 C CA . SER A 1 116 ? -7.878 37.334 34.484 1.00 34.94 116 SER A CA 1
ATOM 826 C C . SER A 1 116 ? -9.035 37.509 35.467 1.00 34.94 116 SER A C 1
ATOM 828 O O . SER A 1 116 ? -8.895 37.011 36.571 1.00 34.94 116 SER A O 1
ATOM 830 N N . LEU A 1 117 ? -10.212 38.035 35.108 1.00 35.34 117 LEU A N 1
ATOM 831 C CA . LEU A 1 117 ? -11.463 37.727 35.824 1.00 35.34 117 LEU A CA 1
ATOM 832 C C . LEU A 1 117 ? -11.968 36.323 35.503 1.00 35.34 117 LEU A C 1
ATOM 834 O O . LEU A 1 117 ? -12.861 35.861 36.171 1.00 35.34 117 LEU A O 1
ATOM 838 N N . SER A 1 118 ? -11.411 35.626 34.526 1.00 36.25 118 SER A N 1
ATOM 839 C CA . SER A 1 118 ? -11.851 34.357 33.955 1.00 36.25 118 SER A CA 1
ATOM 840 C C . SER A 1 118 ? -10.692 33.389 33.834 1.00 36.25 118 SER A C 1
ATOM 842 O O . SER A 1 118 ? -10.970 32.251 33.530 1.00 36.25 118 SER A O 1
ATOM 844 N N . LEU A 1 119 ? -9.447 33.775 34.145 1.00 34.50 119 LEU A N 1
ATOM 845 C CA . LEU A 1 119 ? -8.534 32.875 34.855 1.00 34.50 119 LEU A CA 1
ATOM 846 C C . LEU A 1 119 ? -8.602 33.108 36.365 1.00 34.50 119 LEU A C 1
ATOM 848 O O . LEU A 1 119 ? -8.336 32.168 37.079 1.00 34.50 119 LEU A O 1
ATOM 852 N N . SER A 1 120 ? -9.022 34.253 36.919 1.00 36.84 120 SER A N 1
ATOM 853 C CA . SER A 1 120 ? -9.413 34.251 38.341 1.00 36.84 120 SER A CA 1
ATOM 854 C C . SER A 1 120 ? -10.791 33.637 38.527 1.00 36.84 120 SER A C 1
ATOM 856 O O . SER A 1 120 ? -10.907 32.863 39.457 1.00 36.84 120 SER A O 1
ATOM 858 N N . LEU A 1 121 ? -11.791 33.802 37.644 1.00 35.88 121 LEU A N 1
ATOM 859 C CA . LEU A 1 121 ? -12.973 32.927 37.673 1.00 35.88 121 LEU A CA 1
ATOM 860 C C . LEU A 1 121 ? -12.681 31.543 37.116 1.00 35.88 121 LEU A C 1
ATOM 862 O O . LEU A 1 121 ? -13.197 30.646 37.733 1.00 35.88 121 LEU A O 1
ATOM 866 N N . SER A 1 122 ? -11.883 31.269 36.074 1.00 36.84 122 SER A N 1
ATOM 867 C CA . SER A 1 122 ? -11.638 29.861 35.684 1.00 36.84 122 SER A CA 1
ATOM 868 C C . SER A 1 122 ? -10.463 29.186 36.375 1.00 36.84 122 SER A C 1
ATOM 870 O O . SER A 1 122 ? -10.357 27.999 36.172 1.00 36.84 122 SER A O 1
ATOM 872 N N . LEU A 1 123 ? -9.622 29.828 37.193 1.00 36.25 123 LEU A N 1
ATOM 873 C CA . LEU A 1 123 ? -8.787 29.149 38.200 1.00 36.25 123 LEU A CA 1
ATOM 874 C C . LEU A 1 123 ? -9.390 29.281 39.597 1.00 36.25 123 LEU A C 1
ATOM 876 O O . LEU A 1 123 ? -9.113 28.414 40.400 1.00 36.25 123 LEU A O 1
ATOM 880 N N . SER A 1 124 ? -10.269 30.231 39.934 1.00 37.56 124 SER A N 1
ATOM 881 C CA . SER A 1 124 ? -11.105 30.034 41.134 1.00 37.56 124 SER A CA 1
ATOM 882 C C . SER A 1 124 ? -12.227 29.042 40.865 1.00 37.56 124 SER A C 1
ATOM 884 O O . SER A 1 124 ? -12.561 28.330 41.790 1.00 37.56 124 SER A O 1
ATOM 886 N N . LEU A 1 125 ? -12.736 28.883 39.637 1.00 36.28 125 LEU A N 1
ATOM 887 C CA . LEU A 1 125 ? -13.618 27.785 39.219 1.00 36.28 125 LEU A CA 1
ATOM 888 C C . LEU A 1 125 ? -12.858 26.568 38.710 1.00 36.28 125 LEU A C 1
ATOM 890 O O . LEU A 1 125 ? -13.424 25.516 38.873 1.00 36.28 125 LEU A O 1
ATOM 894 N N . SER A 1 126 ? -11.630 26.595 38.178 1.00 35.62 126 SER A N 1
ATOM 895 C CA . SER A 1 126 ? -10.899 25.333 37.928 1.00 35.62 126 SER A CA 1
ATOM 896 C C . SER A 1 126 ? -9.980 24.932 39.059 1.00 35.62 126 SER A C 1
ATOM 898 O O . SER A 1 126 ? -9.667 23.766 39.098 1.00 35.62 126 SER A O 1
ATOM 900 N N . LEU A 1 127 ? -9.584 25.776 40.018 1.00 35.09 127 LEU A N 1
ATOM 901 C CA . LEU A 1 127 ? -9.119 25.288 41.324 1.00 35.09 127 LEU A CA 1
ATOM 902 C C . LEU A 1 127 ? -10.286 25.114 42.291 1.00 35.09 127 LEU A C 1
ATOM 904 O O . LEU A 1 127 ? -10.162 24.239 43.129 1.00 35.09 127 LEU A O 1
ATOM 908 N N . SER A 1 128 ? -11.447 25.778 42.180 1.00 36.09 128 SER A N 1
ATOM 909 C CA . SER A 1 128 ? -12.621 25.256 42.909 1.00 36.09 128 SER A CA 1
ATOM 910 C C . SER A 1 128 ? -13.249 24.046 42.239 1.00 36.09 128 SER A C 1
ATOM 912 O O . SER A 1 128 ? -13.700 23.245 43.016 1.00 36.09 128 SER A O 1
ATOM 914 N N . LEU A 1 129 ? -13.159 23.814 40.918 1.00 35.97 129 LEU A N 1
ATOM 915 C CA . LEU A 1 129 ? -13.438 22.550 40.191 1.00 35.97 129 LEU A CA 1
ATOM 916 C C . LEU A 1 129 ? -12.130 21.846 39.744 1.00 35.97 129 LEU A C 1
ATOM 918 O O . LEU A 1 129 ? -12.038 21.296 38.654 1.00 35.97 129 LEU A O 1
ATOM 922 N N . SER A 1 130 ? -11.086 21.862 40.575 1.00 32.28 130 SER A N 1
ATOM 923 C CA . SER A 1 130 ? -9.994 20.860 40.541 1.00 32.28 130 SER A CA 1
ATOM 924 C C . SER A 1 130 ? -9.338 20.697 41.898 1.00 32.28 130 SER A C 1
ATOM 926 O O . SER A 1 130 ? -8.800 19.636 42.155 1.00 32.28 130 SER A O 1
ATOM 928 N N . LEU A 1 131 ? -9.557 21.607 42.850 1.00 35.66 131 LEU A N 1
ATOM 929 C CA . LEU A 1 131 ? -9.834 21.149 44.203 1.00 35.66 131 LEU A CA 1
ATOM 930 C C . LEU A 1 131 ? -11.217 20.487 44.247 1.00 35.66 131 LEU A C 1
ATOM 932 O O . LEU A 1 131 ? -11.199 19.310 44.509 1.00 35.66 131 LEU A O 1
ATOM 936 N N . SER A 1 132 ? -12.374 21.038 43.848 1.00 33.81 132 SER A N 1
ATOM 937 C CA . SER A 1 132 ? -13.616 20.212 43.746 1.00 33.81 132 SER A CA 1
ATOM 938 C C . SER A 1 132 ? -13.707 19.292 42.525 1.00 33.81 132 SER A C 1
ATOM 940 O O . SER A 1 132 ? -14.730 18.651 42.370 1.00 33.81 132 SER A O 1
ATOM 942 N N . VAL A 1 133 ? -12.669 19.130 41.692 1.00 36.50 133 VAL A N 1
ATOM 943 C CA . VAL A 1 133 ? -12.594 17.955 40.790 1.00 36.50 133 VAL A CA 1
ATOM 944 C C . VAL A 1 133 ? -11.494 16.980 41.183 1.00 36.50 133 VAL A C 1
ATOM 946 O O . VAL A 1 133 ? -11.761 15.803 41.080 1.00 36.50 133 VAL A O 1
ATOM 949 N N . CYS A 1 134 ? -10.370 17.331 41.817 1.00 30.56 134 CYS A N 1
ATOM 950 C CA . CYS A 1 134 ? -9.551 16.311 42.510 1.00 30.56 134 CYS A CA 1
ATOM 951 C C . CYS A 1 134 ? -10.179 15.860 43.851 1.00 30.56 134 CYS A C 1
ATOM 953 O O . CYS A 1 134 ? -9.902 14.764 44.326 1.00 30.56 134 CYS A O 1
ATOM 955 N N . VAL A 1 135 ? -11.091 16.662 44.406 1.00 34.88 135 VAL A N 1
ATOM 956 C CA . VAL A 1 135 ? -12.039 16.374 45.503 1.00 34.88 135 VAL A CA 1
ATOM 957 C C . VAL A 1 135 ? -13.467 16.169 44.937 1.00 34.88 135 VAL A C 1
ATOM 959 O O . VAL A 1 135 ? -14.425 16.266 45.685 1.00 34.88 135 VAL A O 1
ATOM 962 N N . CYS A 1 136 ? -13.630 15.882 43.631 1.00 31.11 136 CYS A N 1
ATOM 963 C CA . CYS A 1 136 ? -14.768 15.082 43.108 1.00 31.11 136 CYS A CA 1
ATOM 964 C C . CYS A 1 136 ? -14.338 13.848 42.277 1.00 31.11 136 CYS A C 1
ATOM 966 O O . CYS A 1 136 ? -15.176 13.004 41.981 1.00 31.11 136 CYS A O 1
ATOM 968 N N . PHE A 1 137 ? -13.048 13.673 41.957 1.00 34.94 137 PHE A N 1
ATOM 969 C CA . PHE A 1 137 ? -12.456 12.442 41.401 1.00 34.94 137 PHE A CA 1
ATOM 970 C C . PHE A 1 137 ? -12.469 11.326 42.447 1.00 34.94 137 PHE A C 1
ATOM 972 O O . PHE A 1 137 ? -12.650 10.154 42.131 1.00 34.94 137 PHE A O 1
ATOM 979 N N . VAL A 1 138 ? -12.349 11.715 43.715 1.00 36.88 138 VAL A N 1
ATOM 980 C CA . VAL A 1 138 ? -13.131 11.099 44.780 1.00 36.88 138 VAL A CA 1
ATOM 981 C C . VAL A 1 138 ? -14.368 11.969 44.929 1.00 36.88 138 VAL A C 1
ATOM 983 O O . VAL A 1 138 ? -14.230 13.091 45.409 1.00 36.88 138 VAL A O 1
ATOM 986 N N . HIS A 1 139 ? -15.554 11.489 44.547 1.00 38.03 139 HIS A N 1
ATOM 987 C CA . HIS A 1 139 ? -16.800 12.047 45.083 1.00 38.03 139 HIS A CA 1
ATOM 988 C C . HIS A 1 139 ? -16.636 11.976 46.613 1.00 38.03 139 HIS A C 1
ATOM 990 O O . HIS A 1 139 ? -16.499 10.859 47.123 1.00 38.03 139 HIS A O 1
ATOM 996 N N . PRO A 1 140 ? -16.636 13.085 47.374 1.00 40.38 140 PRO A N 1
ATOM 997 C CA . PRO A 1 140 ? -16.557 13.012 48.836 1.00 40.38 140 PRO A CA 1
ATOM 998 C C . PRO A 1 140 ? -17.760 12.258 49.419 1.00 40.38 140 PRO A C 1
ATOM 1000 O O . PRO A 1 140 ? -17.722 11.791 50.554 1.00 40.38 140 PRO A O 1
ATOM 1003 N N . ASP A 1 141 ? -18.807 12.131 48.602 1.00 47.47 141 ASP A N 1
ATOM 1004 C CA . ASP A 1 141 ? -20.101 11.531 48.887 1.00 47.47 141 ASP A CA 1
ATOM 1005 C C . ASP A 1 141 ? -20.199 10.043 48.493 1.00 47.47 141 ASP A C 1
ATOM 1007 O O . ASP A 1 141 ? -21.164 9.393 48.883 1.00 47.47 141 ASP A O 1
ATOM 1011 N N . VAL A 1 142 ? -19.245 9.493 47.720 1.00 53.06 142 VAL A N 1
ATOM 1012 C CA . VAL A 1 142 ? -19.312 8.119 47.173 1.00 53.06 142 VAL A CA 1
ATOM 1013 C C . VAL A 1 142 ? -18.069 7.320 47.588 1.00 53.06 142 VAL A C 1
ATOM 1015 O O . VAL A 1 142 ? -16.982 7.524 47.033 1.00 53.06 142 VAL A O 1
ATOM 1018 N N . PRO A 1 143 ? -18.202 6.388 48.551 1.00 68.50 143 PRO A N 1
ATOM 1019 C CA . PRO A 1 143 ? -17.111 5.533 49.003 1.00 68.50 143 PRO A CA 1
ATOM 1020 C C . PRO A 1 143 ? -16.434 4.759 47.861 1.00 68.50 143 PRO A C 1
ATOM 1022 O O . PRO A 1 143 ? -17.082 4.327 46.910 1.00 68.50 143 PRO A O 1
ATOM 1025 N N . ALA A 1 144 ? -15.136 4.474 48.009 1.00 66.94 144 ALA A N 1
ATOM 1026 C CA . ALA A 1 144 ? -14.370 3.618 47.094 1.00 66.94 144 ALA A CA 1
ATOM 1027 C C . ALA A 1 144 ? -15.083 2.316 46.625 1.00 66.94 144 ALA A C 1
ATOM 1029 O O . ALA A 1 144 ? -14.974 2.009 45.438 1.00 66.94 144 ALA A O 1
ATOM 1030 N N . PRO A 1 145 ? -15.832 1.557 47.462 1.00 71.50 145 PRO A N 1
ATOM 1031 C CA . PRO A 1 145 ? -16.585 0.384 46.990 1.00 71.50 145 PRO A CA 1
ATOM 1032 C C . PRO A 1 145 ? -17.762 0.682 46.042 1.00 71.50 145 PRO A C 1
ATOM 1034 O O . PRO A 1 145 ? -18.163 -0.215 45.307 1.00 71.50 145 PRO A O 1
ATOM 1037 N N . GLU A 1 146 ? -18.316 1.897 46.027 1.00 78.12 146 GLU A N 1
ATOM 1038 C CA . GLU A 1 146 ? -19.471 2.268 45.187 1.00 78.12 146 GLU A CA 1
ATOM 1039 C C . GLU A 1 146 ? -19.061 2.839 43.817 1.00 78.12 146 GLU A C 1
ATOM 1041 O O . GLU A 1 146 ? -19.843 2.809 42.863 1.00 78.12 146 GLU A O 1
ATOM 1046 N N . GLN A 1 147 ? -17.811 3.293 43.678 1.00 77.19 147 GLN A N 1
ATOM 1047 C CA . GLN A 1 147 ? -17.239 3.776 42.414 1.00 77.19 147 GLN A CA 1
ATOM 1048 C C . GLN A 1 147 ? -17.421 2.814 41.217 1.00 77.19 147 GLN A C 1
ATOM 1050 O O . GLN A 1 147 ? -17.863 3.287 40.166 1.00 77.19 147 GLN A O 1
ATOM 1055 N N . PRO A 1 148 ? -17.161 1.488 41.318 1.00 79.94 148 PRO A N 1
ATOM 1056 C CA . PRO A 1 148 ? -17.410 0.575 40.201 1.00 79.94 148 PRO A CA 1
ATOM 1057 C C . PRO A 1 148 ? -18.899 0.461 39.833 1.00 79.94 148 PRO A C 1
ATOM 1059 O O . PRO A 1 148 ? -19.215 0.302 38.656 1.00 79.94 148 PRO A O 1
ATOM 1062 N N . GLU A 1 149 ? -19.831 0.584 40.784 1.00 84.25 149 GLU A N 1
ATOM 1063 C CA . GLU A 1 149 ? -21.269 0.550 40.478 1.00 84.25 149 GLU A CA 1
ATOM 1064 C C . GLU A 1 149 ? -21.728 1.847 39.788 1.00 84.25 149 GLU A C 1
ATOM 1066 O O . GLU A 1 149 ? -22.518 1.813 38.840 1.00 84.25 149 GLU A O 1
ATOM 1071 N N . LEU A 1 150 ? -21.191 2.997 40.210 1.00 85.44 150 LEU A N 1
ATOM 1072 C CA . LEU A 1 150 ? -21.419 4.281 39.545 1.00 85.44 150 LEU A CA 1
ATOM 1073 C C . LEU A 1 150 ? -20.872 4.279 38.107 1.00 85.44 150 LEU A C 1
ATOM 1075 O O . LEU A 1 150 ? -21.549 4.758 37.197 1.00 85.44 150 LEU A O 1
ATOM 1079 N N . PHE A 1 151 ? -19.694 3.689 37.885 1.00 86.94 151 PHE A N 1
ATOM 1080 C CA . PHE A 1 151 ? -19.106 3.503 36.555 1.00 86.94 151 PHE A CA 1
ATOM 1081 C C . PHE A 1 151 ? -20.032 2.697 35.625 1.00 86.94 151 PHE A C 1
ATOM 1083 O O . PHE A 1 151 ? -20.320 3.142 34.512 1.00 86.94 151 PHE A O 1
ATOM 1090 N N . LEU A 1 152 ? -20.592 1.573 36.096 1.00 87.69 152 LEU A N 1
ATOM 1091 C CA . LEU A 1 152 ? -21.576 0.788 35.333 1.00 87.69 152 LEU A CA 1
ATOM 1092 C C . LEU A 1 152 ? -22.835 1.607 34.989 1.00 87.69 152 LEU A C 1
ATOM 1094 O O . LEU A 1 152 ? -23.305 1.569 33.851 1.00 87.69 152 LEU A O 1
ATOM 1098 N N . LYS A 1 153 ? -23.356 2.398 35.937 1.00 87.81 153 LYS A N 1
ATOM 1099 C CA . LYS A 1 153 ? -24.516 3.281 35.707 1.00 87.81 153 LYS A CA 1
ATOM 1100 C C . LYS A 1 153 ? -24.222 4.362 34.657 1.00 87.81 153 LYS A C 1
ATOM 1102 O O . LYS A 1 153 ? -25.065 4.605 33.793 1.00 87.81 153 LYS A O 1
ATOM 1107 N N . LYS A 1 154 ? -23.028 4.968 34.670 1.00 88.88 154 LYS A N 1
ATOM 1108 C CA . LYS A 1 154 ? -22.604 5.953 33.653 1.00 88.88 154 LYS A CA 1
ATOM 1109 C C . LYS A 1 154 ? -22.452 5.322 32.262 1.00 88.88 154 LYS A C 1
ATOM 1111 O O . LYS A 1 154 ? -22.908 5.912 31.283 1.00 88.88 154 LYS A O 1
ATOM 1116 N N . LEU A 1 155 ? -21.921 4.099 32.159 1.00 90.25 155 LEU A N 1
ATOM 1117 C CA . LEU A 1 155 ? -21.876 3.350 30.890 1.00 90.25 155 LEU A CA 1
ATOM 1118 C C . LEU A 1 155 ? -23.275 3.094 30.312 1.00 90.25 155 LEU A C 1
ATOM 1120 O O . LEU A 1 155 ? -23.491 3.274 29.114 1.00 90.25 155 LEU A O 1
ATOM 1124 N N . GLN A 1 156 ? -24.239 2.725 31.160 1.00 89.81 156 GLN A N 1
ATOM 1125 C CA . GLN A 1 156 ? -25.630 2.515 30.747 1.00 89.81 156 GLN A CA 1
ATOM 1126 C C . GLN A 1 156 ? -26.303 3.809 30.271 1.00 89.81 156 GLN A C 1
ATOM 1128 O O . GLN A 1 156 ? -27.024 3.784 29.277 1.00 89.81 156 GLN A O 1
ATOM 1133 N N . GLN A 1 157 ? -26.023 4.951 30.906 1.00 88.50 157 GLN A N 1
ATOM 1134 C CA . GLN A 1 157 ? -26.487 6.260 30.424 1.00 88.50 157 GLN A CA 1
ATOM 1135 C C . GLN A 1 157 ? -25.902 6.592 29.039 1.00 88.50 157 GLN A C 1
ATOM 1137 O O . GLN A 1 157 ? -26.632 7.018 28.142 1.00 88.50 157 GLN A O 1
ATOM 1142 N N . CYS A 1 158 ? -24.614 6.306 28.821 1.00 92.06 158 CYS A N 1
ATOM 1143 C CA . CYS A 1 158 ? -23.927 6.518 27.541 1.00 92.06 158 CYS A CA 1
ATOM 1144 C C . CYS A 1 158 ? -24.399 5.591 26.400 1.00 92.06 158 CYS A C 1
ATOM 1146 O O . CYS A 1 158 ? -24.049 5.828 25.243 1.00 92.06 158 CYS A O 1
ATOM 1148 N N . CYS A 1 159 ? -25.216 4.568 26.686 1.00 91.75 159 CYS A N 1
ATOM 1149 C CA . CYS A 1 159 ? -25.876 3.744 25.664 1.00 91.75 159 CYS A CA 1
ATOM 1150 C C . CYS A 1 159 ? -27.037 4.469 24.955 1.00 91.75 159 CYS A C 1
ATOM 1152 O O . CYS A 1 159 ? -27.560 3.951 23.972 1.00 91.75 159 CYS A O 1
ATOM 1154 N N . THR A 1 160 ? -27.466 5.643 25.436 1.00 87.12 160 THR A N 1
ATOM 1155 C CA . THR A 1 160 ? -28.467 6.465 24.738 1.00 87.12 160 THR A CA 1
ATOM 1156 C C . THR A 1 160 ? -27.850 7.094 23.485 1.00 87.12 160 THR A C 1
ATOM 1158 O O . THR A 1 160 ? -26.852 7.816 23.556 1.00 87.12 160 THR A O 1
ATOM 1161 N N . VAL A 1 161 ? -28.411 6.788 22.315 1.00 85.31 161 VAL A N 1
ATOM 1162 C CA . VAL A 1 161 ? -27.988 7.354 21.024 1.00 85.31 161 VAL A CA 1
ATOM 1163 C C . VAL A 1 161 ? -28.821 8.604 20.743 1.00 85.31 161 VAL A C 1
ATOM 1165 O O . VAL A 1 161 ? -30.026 8.604 20.979 1.00 85.31 161 VAL A O 1
ATOM 1168 N N . PHE A 1 162 ? -28.172 9.660 20.255 1.00 85.62 162 PHE A N 1
ATOM 1169 C CA . PHE A 1 162 ? -28.815 10.910 19.852 1.00 85.62 162 PHE A CA 1
ATOM 1170 C C . PHE A 1 162 ? -28.653 11.090 18.348 1.00 85.62 162 PHE A C 1
ATOM 1172 O O . PHE A 1 162 ? -27.586 10.790 17.814 1.00 85.62 162 PHE A O 1
ATOM 1179 N N . ASP A 1 163 ? -29.684 11.608 17.689 1.00 83.25 163 ASP A N 1
ATOM 1180 C CA . ASP A 1 163 ? -29.597 12.012 16.288 1.00 83.25 163 ASP A CA 1
ATOM 1181 C C . ASP A 1 163 ? -28.866 13.360 16.180 1.00 83.25 163 ASP A C 1
ATOM 1183 O O . ASP A 1 163 ? -29.195 14.314 16.890 1.00 83.25 163 ASP A O 1
ATOM 1187 N N . PHE A 1 164 ? -27.854 13.430 15.316 1.00 83.81 164 PHE A N 1
ATOM 1188 C CA . PHE A 1 164 ? -27.071 14.636 15.038 1.00 83.81 164 PHE A CA 1
ATOM 1189 C C . PHE A 1 164 ? -27.462 15.327 13.723 1.00 83.81 164 PHE A C 1
ATOM 1191 O O . PHE A 1 164 ? -27.018 16.452 13.499 1.00 83.81 164 PHE A O 1
ATOM 1198 N N . MET A 1 165 ? -28.321 14.715 12.899 1.00 80.00 165 MET A N 1
ATOM 1199 C CA . MET A 1 165 ? -28.857 15.335 11.681 1.00 80.00 165 MET A CA 1
ATOM 1200 C C . MET A 1 165 ? -29.775 16.516 12.027 1.00 80.00 165 MET A C 1
ATOM 1202 O O . MET A 1 165 ? -29.723 17.561 11.379 1.00 80.00 165 MET A O 1
ATOM 1206 N N . ASP A 1 166 ? -30.559 16.401 13.106 1.00 81.88 166 ASP A N 1
ATOM 1207 C CA . ASP A 1 166 ? -31.172 17.562 13.755 1.00 81.88 166 ASP A CA 1
ATOM 1208 C C . ASP A 1 166 ? -30.157 18.230 14.699 1.00 81.88 166 ASP A C 1
ATOM 1210 O O . ASP A 1 166 ? -29.873 17.764 15.809 1.00 81.88 166 ASP A O 1
ATOM 1214 N N . THR A 1 167 ? -29.620 19.363 14.247 1.00 75.25 167 THR A N 1
ATOM 1215 C CA . THR A 1 167 ? -28.626 20.166 14.973 1.00 75.25 167 THR A CA 1
ATOM 1216 C C . THR A 1 167 ? -29.193 20.938 16.169 1.00 75.25 167 THR A C 1
ATOM 1218 O O . THR A 1 167 ? -28.413 21.408 16.997 1.00 75.25 167 THR A O 1
ATOM 1221 N N . LEU A 1 168 ? -30.519 21.072 16.296 1.00 79.38 168 LEU A N 1
ATOM 1222 C CA . LEU A 1 168 ? -31.181 21.856 17.347 1.00 79.38 168 LEU A CA 1
ATOM 1223 C C . LEU A 1 168 ? -31.845 20.984 18.424 1.00 79.38 168 LEU A C 1
ATOM 1225 O O . LEU A 1 168 ? -32.059 21.458 19.545 1.00 79.38 168 LEU A O 1
ATOM 1229 N N . SER A 1 169 ? -32.136 19.716 18.125 1.00 84.38 169 SER A N 1
ATOM 1230 C CA . SER A 1 169 ? -32.632 18.748 19.111 1.00 84.38 169 SER A CA 1
ATOM 1231 C C . SER A 1 169 ? -31.620 18.470 20.229 1.00 84.38 169 SER A C 1
ATOM 1233 O O . SER A 1 169 ? -30.408 18.406 20.010 1.00 84.38 169 SER A O 1
ATOM 1235 N N . ASP A 1 170 ? -32.131 18.260 21.444 1.00 82.19 170 ASP A N 1
ATOM 1236 C CA . ASP A 1 170 ? -31.427 17.632 22.570 1.00 82.19 170 ASP A CA 1
ATOM 1237 C C . ASP A 1 170 ? -30.052 18.202 22.961 1.00 82.19 170 ASP A C 1
ATOM 1239 O O . ASP A 1 170 ? -29.290 17.535 23.658 1.00 82.19 170 ASP A O 1
ATOM 1243 N N . LEU A 1 171 ? -29.745 19.460 22.615 1.00 86.56 171 LEU A N 1
ATOM 1244 C CA . LEU A 1 171 ? -28.452 20.119 22.879 1.00 86.56 171 LEU A CA 1
ATOM 1245 C C . LEU A 1 171 ? -27.914 19.894 24.304 1.00 86.56 171 LEU A C 1
ATOM 1247 O O . LEU A 1 171 ? -26.742 19.574 24.487 1.00 86.56 171 LEU A O 1
ATOM 1251 N N . LYS A 1 172 ? -28.779 20.002 25.323 1.00 87.44 172 LYS A N 1
ATOM 1252 C CA . LYS A 1 172 ? -28.403 19.747 26.725 1.00 87.44 172 LYS A CA 1
ATOM 1253 C C . LYS A 1 172 ? -28.029 18.284 26.971 1.00 87.44 172 LYS A C 1
ATOM 1255 O O . LYS A 1 172 ? -27.039 18.021 27.638 1.00 87.44 172 LYS A O 1
ATOM 1260 N N . MET A 1 173 ? -28.803 17.339 26.441 1.00 87.12 173 MET A N 1
ATOM 1261 C CA . MET A 1 173 ? -28.572 15.902 26.631 1.00 87.12 173 MET A CA 1
ATOM 1262 C C . MET A 1 173 ? -27.349 15.420 25.841 1.00 87.12 173 MET A C 1
ATOM 1264 O O . MET A 1 173 ? -26.548 14.648 26.367 1.00 87.12 173 MET A O 1
ATOM 1268 N N . LYS A 1 174 ? -27.145 15.959 24.630 1.00 87.25 174 LYS A N 1
ATOM 1269 C CA . LYS A 1 174 ? -25.925 15.789 23.830 1.00 87.25 174 LYS A CA 1
ATOM 1270 C C . LYS A 1 174 ? -24.691 16.276 24.600 1.00 87.25 174 LYS A C 1
ATOM 1272 O O . LYS A 1 174 ? -23.699 15.550 24.666 1.00 87.25 174 LYS A O 1
ATOM 1277 N N . GLU A 1 175 ? -24.760 17.440 25.247 1.00 89.44 175 GLU A N 1
ATOM 1278 C CA . GLU A 1 175 ? -23.662 17.954 26.077 1.00 89.44 175 GLU A CA 1
ATOM 1279 C C . GLU A 1 175 ? -23.439 17.119 27.351 1.00 89.44 175 GLU A C 1
ATOM 1281 O O . GLU A 1 175 ? -22.300 16.770 27.657 1.00 89.44 175 GLU A O 1
ATOM 1286 N N . TYR A 1 176 ? -24.500 16.707 28.058 1.00 88.56 176 TYR A N 1
ATOM 1287 C CA . TYR A 1 176 ? -24.375 15.819 29.222 1.00 88.56 176 TYR A CA 1
ATOM 1288 C C . TYR A 1 176 ? -23.712 14.481 28.861 1.00 88.56 176 TYR A C 1
ATOM 1290 O O . TYR A 1 176 ? -22.813 14.029 29.575 1.00 88.56 176 TYR A O 1
ATOM 1298 N N . LYS A 1 177 ? -24.093 13.859 27.736 1.00 91.88 177 LYS A N 1
ATOM 1299 C CA . LYS A 1 177 ? -23.436 12.636 27.253 1.00 91.88 177 LYS A CA 1
ATOM 1300 C C . LYS A 1 177 ? -21.970 12.883 26.885 1.00 91.88 177 LYS A C 1
ATOM 1302 O O . LYS A 1 177 ? -21.119 12.076 27.241 1.00 91.88 177 LYS A O 1
ATOM 1307 N N . ARG A 1 178 ? -21.645 14.009 26.238 1.00 92.38 178 ARG A N 1
ATOM 1308 C CA . ARG A 1 178 ? -20.250 14.377 25.927 1.00 92.38 178 ARG A CA 1
ATOM 1309 C C . ARG A 1 178 ? -19.408 14.505 27.201 1.00 92.38 178 ARG A C 1
ATOM 1311 O O . ARG A 1 178 ? -18.340 13.910 27.292 1.00 92.38 178 ARG A O 1
ATOM 1318 N N . SER A 1 179 ? -19.912 15.236 28.195 1.00 90.62 179 SER A N 1
ATOM 1319 C CA . SER A 1 179 ? -19.230 15.441 29.476 1.00 90.62 179 SER A CA 1
ATOM 1320 C C . SER A 1 179 ? -19.035 14.128 30.248 1.00 90.62 179 SER A C 1
ATOM 1322 O O . SER A 1 179 ? -17.931 13.866 30.719 1.00 90.62 179 SER A O 1
ATOM 1324 N N . THR A 1 180 ? -20.056 13.266 30.310 1.00 89.81 180 THR A N 1
ATOM 1325 C CA . THR A 1 180 ? -19.947 11.949 30.970 1.00 89.81 180 THR A CA 1
ATOM 1326 C C . THR A 1 180 ? -19.011 10.987 30.237 1.00 89.81 180 THR A C 1
ATOM 1328 O O . THR A 1 180 ? -18.270 10.263 30.896 1.00 89.81 180 THR A O 1
ATOM 1331 N N . LEU A 1 181 ? -18.969 11.001 28.900 1.00 93.06 181 LEU A N 1
ATOM 1332 C CA . LEU A 1 181 ? -17.986 10.232 28.129 1.00 93.06 181 LEU A CA 1
ATOM 1333 C C . LEU A 1 181 ? -16.550 10.710 28.391 1.00 93.06 181 LEU A C 1
ATOM 1335 O O . LEU A 1 181 ? -15.669 9.876 28.581 1.00 93.06 181 LEU A O 1
ATOM 1339 N N . ASN A 1 182 ? -16.310 12.024 28.459 1.00 93.06 182 ASN A N 1
ATOM 1340 C CA . ASN A 1 182 ? -14.986 12.563 28.789 1.00 93.06 182 ASN A CA 1
ATOM 1341 C C . ASN A 1 182 ? -14.546 12.147 30.202 1.00 93.06 182 ASN A C 1
ATOM 1343 O O . ASN A 1 182 ? -13.440 11.651 30.385 1.00 93.06 182 ASN A O 1
ATOM 1347 N N . GLU A 1 183 ? -15.441 12.260 31.187 1.00 88.94 183 GLU A N 1
ATOM 1348 C CA . GLU A 1 183 ? -15.182 11.811 32.560 1.00 88.94 183 GLU A CA 1
ATOM 1349 C C . GLU A 1 183 ? -14.855 10.305 32.623 1.00 88.94 183 GLU A C 1
ATOM 1351 O O . GLU A 1 183 ? -13.964 9.888 33.363 1.00 88.94 183 GLU A O 1
ATOM 1356 N N . LEU A 1 184 ? -15.529 9.478 31.813 1.00 90.81 184 LEU A N 1
ATOM 1357 C CA . LEU A 1 184 ? -15.237 8.046 31.696 1.00 90.81 184 LEU A CA 1
ATOM 1358 C C . LEU A 1 184 ? -13.856 7.772 31.074 1.00 90.81 184 LEU A C 1
ATOM 1360 O O . LEU A 1 184 ? -13.181 6.846 31.526 1.00 90.81 184 LEU A O 1
ATOM 1364 N N . VAL A 1 185 ? -13.420 8.556 30.078 1.00 90.94 185 VAL A N 1
ATOM 1365 C CA . VAL A 1 185 ? -12.063 8.475 29.493 1.00 90.94 185 VAL A CA 1
ATOM 1366 C C . VAL A 1 185 ? -11.002 8.827 30.537 1.00 90.94 185 VAL A C 1
ATOM 1368 O O . VAL A 1 185 ? -10.033 8.078 30.702 1.00 90.94 185 VAL A O 1
ATOM 1371 N N . ASP A 1 186 ? -11.197 9.922 31.274 1.00 87.25 186 ASP A N 1
ATOM 1372 C CA . ASP A 1 186 ? -10.271 10.363 32.319 1.00 87.25 186 ASP A CA 1
ATOM 1373 C C . ASP A 1 186 ? -10.193 9.330 33.457 1.00 87.25 186 ASP A C 1
ATOM 1375 O O . ASP A 1 186 ? -9.102 8.920 33.863 1.00 87.25 186 ASP A O 1
ATOM 1379 N N . TYR A 1 187 ? -11.344 8.822 33.914 1.00 85.00 187 TYR A N 1
ATOM 1380 C CA . TYR A 1 187 ? -11.426 7.783 34.942 1.00 85.00 187 TYR A CA 1
ATOM 1381 C C . TYR A 1 187 ? -10.711 6.489 34.523 1.00 85.00 187 TYR A C 1
ATOM 1383 O O . TYR A 1 187 ? -9.919 5.956 35.297 1.00 85.00 187 TYR A O 1
ATOM 1391 N N . VAL A 1 188 ? -10.921 6.010 33.291 1.00 86.12 188 VAL A N 1
ATOM 1392 C CA . VAL A 1 188 ? -10.232 4.827 32.733 1.00 86.12 188 VAL A CA 1
ATOM 1393 C C . VAL A 1 188 ? -8.718 5.022 32.605 1.00 86.12 188 VAL A C 1
ATOM 1395 O O . VAL A 1 188 ? -7.972 4.042 32.676 1.00 86.12 188 VAL A O 1
ATOM 1398 N N . THR A 1 189 ? -8.267 6.266 32.422 1.00 85.12 189 THR A N 1
ATOM 1399 C CA . THR A 1 189 ? -6.851 6.623 32.244 1.00 85.12 189 THR A CA 1
ATOM 1400 C C . THR A 1 189 ? -6.112 6.780 33.582 1.00 85.12 189 THR A C 1
ATOM 1402 O O . THR A 1 189 ? -4.937 6.420 33.675 1.00 85.12 189 THR A O 1
ATOM 1405 N N . VAL A 1 190 ? -6.777 7.299 34.622 1.00 82.94 190 VAL A N 1
ATOM 1406 C CA . VAL A 1 190 ? -6.165 7.609 35.932 1.00 82.94 190 VAL A CA 1
ATOM 1407 C C . VAL A 1 190 ? -6.393 6.507 36.973 1.00 82.94 190 VAL A C 1
ATOM 1409 O O . VAL A 1 190 ? -5.482 6.181 37.740 1.00 82.94 190 VAL A O 1
ATOM 1412 N N . SER A 1 191 ? -7.596 5.934 37.027 1.00 75.62 191 SER A N 1
ATOM 1413 C CA . SER A 1 191 ? -8.006 5.014 38.093 1.00 75.62 191 SER A CA 1
ATOM 1414 C C . SER A 1 191 ? -7.504 3.589 37.862 1.00 75.62 191 SER A C 1
ATOM 1416 O O . SER A 1 191 ? -7.348 3.128 36.735 1.00 75.62 191 SER A O 1
ATOM 1418 N N . ARG A 1 192 ? -7.298 2.854 38.958 1.00 72.75 192 ARG A N 1
ATOM 1419 C CA . ARG A 1 192 ? -6.903 1.437 38.967 1.00 72.75 192 ARG A CA 1
ATOM 1420 C C . ARG A 1 192 ? -7.925 0.609 39.739 1.00 72.75 192 ARG A C 1
ATOM 1422 O O . ARG A 1 192 ? -8.491 1.099 40.713 1.00 72.75 192 ARG A O 1
ATOM 1429 N N . GLY A 1 193 ? -8.156 -0.631 39.322 1.00 71.25 193 GLY A N 1
ATOM 1430 C CA . GLY A 1 193 ? -9.082 -1.570 39.961 1.00 71.25 193 GLY A CA 1
ATOM 1431 C C . GLY A 1 193 ? -10.553 -1.457 39.540 1.00 71.25 193 GLY A C 1
ATOM 1432 O O . GLY A 1 193 ? -11.389 -2.154 40.111 1.00 71.25 193 GLY A O 1
ATOM 1433 N N . TYR A 1 194 ? -10.899 -0.636 38.540 1.00 74.50 194 TYR A N 1
ATOM 1434 C CA . TYR A 1 194 ? -12.285 -0.510 38.050 1.00 74.50 194 TYR A CA 1
ATOM 1435 C C . TYR A 1 194 ? -12.732 -1.690 37.159 1.00 74.50 194 TYR A C 1
ATOM 1437 O O . TYR A 1 194 ? -13.929 -1.912 36.963 1.00 74.50 194 TYR A O 1
ATOM 1445 N N . LEU A 1 195 ? -11.780 -2.469 36.627 1.00 79.94 195 LEU A N 1
ATOM 1446 C CA . LEU A 1 195 ? -11.991 -3.595 35.704 1.00 79.94 195 LEU A CA 1
ATOM 1447 C C . LEU A 1 195 ? -12.517 -4.865 36.402 1.00 79.94 195 LEU A C 1
ATOM 1449 O O . LEU A 1 195 ? -11.890 -5.925 36.387 1.00 79.94 195 LEU A O 1
ATOM 1453 N N . THR A 1 196 ? -13.711 -4.772 36.986 1.00 84.06 196 THR A N 1
ATOM 1454 C CA . THR A 1 196 ? -14.462 -5.936 37.486 1.00 84.06 196 THR A CA 1
ATOM 1455 C C . THR A 1 196 ? -14.958 -6.822 36.333 1.00 84.06 196 THR A C 1
ATOM 1457 O O . THR A 1 196 ? -15.137 -6.354 35.207 1.00 84.06 196 THR A O 1
ATOM 1460 N N . GLU A 1 197 ? -15.254 -8.105 36.587 1.00 84.81 197 GLU A N 1
ATOM 1461 C CA . GLU A 1 197 ? -15.777 -9.006 35.537 1.00 84.81 197 GLU A CA 1
ATOM 1462 C C . GLU A 1 197 ? -17.100 -8.511 34.914 1.00 84.81 197 GLU A C 1
ATOM 1464 O O . GLU A 1 197 ? -17.389 -8.811 33.753 1.00 84.81 197 GLU A O 1
ATOM 1469 N N . GLN A 1 198 ? -17.881 -7.729 35.670 1.00 87.38 198 GLN A N 1
ATOM 1470 C CA . GLN A 1 198 ? -19.151 -7.131 35.243 1.00 87.38 198 GLN A CA 1
ATOM 1471 C C . GLN A 1 198 ? -18.971 -5.870 34.379 1.00 87.38 198 GLN A C 1
ATOM 1473 O O . GLN A 1 198 ? -19.883 -5.513 33.638 1.00 87.38 198 GLN A O 1
ATOM 1478 N N . ALA A 1 199 ? -17.799 -5.224 34.406 1.00 89.81 199 ALA A N 1
ATOM 1479 C CA . ALA A 1 199 ? -17.510 -4.062 33.564 1.00 89.81 199 ALA A CA 1
ATOM 1480 C C . ALA A 1 199 ? -17.354 -4.430 32.079 1.00 89.81 199 ALA A C 1
ATOM 1482 O O . ALA A 1 199 ? -17.827 -3.701 31.212 1.00 89.81 199 ALA A O 1
ATOM 1483 N N . TYR A 1 200 ? -16.743 -5.579 31.774 1.00 92.38 200 TYR A N 1
ATOM 1484 C CA . TYR A 1 200 ? -16.516 -6.037 30.396 1.00 92.38 200 TYR A CA 1
ATOM 1485 C C . TYR A 1 200 ? -17.788 -6.094 29.520 1.00 92.38 200 TYR A C 1
ATOM 1487 O O . TYR A 1 200 ? -17.745 -5.524 28.427 1.00 92.38 200 TYR A O 1
ATOM 1495 N N . PRO A 1 201 ? -18.906 -6.737 29.930 1.00 93.88 201 PRO A N 1
ATOM 1496 C CA . PRO A 1 201 ? -20.116 -6.768 29.109 1.00 93.88 201 PRO A CA 1
ATOM 1497 C C . PRO A 1 201 ? -20.731 -5.381 28.912 1.00 93.88 201 PRO A C 1
ATOM 1499 O O . PRO A 1 201 ? -21.098 -5.056 27.787 1.00 93.88 201 PRO A O 1
ATOM 1502 N N . GLU A 1 202 ? -20.810 -4.543 29.952 1.00 93.25 202 GLU A N 1
ATOM 1503 C CA . GLU A 1 202 ? -21.423 -3.212 29.828 1.00 93.25 202 GLU A CA 1
ATOM 1504 C C . GLU A 1 202 ? -20.555 -2.247 29.000 1.00 93.25 202 GLU A C 1
ATOM 1506 O O . GLU A 1 202 ? -21.105 -1.478 28.216 1.00 93.25 202 GLU A O 1
ATOM 1511 N N . VAL A 1 203 ? -19.219 -2.343 29.064 1.00 94.00 203 VAL A N 1
ATOM 1512 C CA . VAL A 1 203 ? -18.310 -1.613 28.158 1.00 94.00 203 VAL A CA 1
ATOM 1513 C C . VAL A 1 203 ? -18.516 -2.043 26.706 1.00 94.00 203 VAL A C 1
ATOM 1515 O O . VAL A 1 203 ? -18.761 -1.195 25.849 1.00 94.00 203 VAL A O 1
ATOM 1518 N N . VAL A 1 204 ? -18.455 -3.348 26.415 1.00 94.38 204 VAL A N 1
ATOM 1519 C CA . VAL A 1 204 ? -18.615 -3.855 25.039 1.00 94.38 204 VAL A CA 1
ATOM 1520 C C . VAL A 1 204 ? -20.001 -3.509 24.494 1.00 94.38 204 VAL A C 1
ATOM 1522 O O . VAL A 1 204 ? -20.119 -3.117 23.336 1.00 94.38 204 VAL A O 1
ATOM 1525 N N . LYS A 1 205 ? -21.042 -3.578 25.327 1.00 94.38 205 LYS A N 1
ATOM 1526 C CA . LYS A 1 205 ? -22.409 -3.167 24.995 1.00 94.38 205 LYS A CA 1
ATOM 1527 C C . LYS A 1 205 ? -22.506 -1.668 24.706 1.00 94.38 205 LYS A C 1
ATOM 1529 O O . LYS A 1 205 ? -23.070 -1.324 23.671 1.00 94.38 205 LYS A O 1
ATOM 1534 N N . MET A 1 206 ? -21.945 -0.801 25.554 1.00 95.06 206 MET A N 1
ATOM 1535 C CA . MET A 1 206 ? -21.944 0.656 25.358 1.00 95.06 206 MET A CA 1
ATOM 1536 C C . MET A 1 206 ? -21.252 1.036 24.049 1.00 95.06 206 MET A C 1
ATOM 1538 O O . MET A 1 206 ? -21.835 1.755 23.240 1.00 95.06 206 MET A O 1
ATOM 1542 N N . VAL A 1 207 ? -20.067 0.475 23.794 1.00 95.19 207 VAL A N 1
ATOM 1543 C CA . VAL A 1 207 ? -19.341 0.665 22.531 1.00 95.19 207 VAL A CA 1
ATOM 1544 C C . VAL A 1 207 ? -20.190 0.180 21.354 1.00 95.19 207 VAL A C 1
ATOM 1546 O O . VAL A 1 207 ? -20.449 0.954 20.438 1.00 95.19 207 VAL A O 1
ATOM 1549 N N . SER A 1 208 ? -20.721 -1.047 21.417 1.00 94.62 208 SER A N 1
ATOM 1550 C CA . SER A 1 208 ? -21.529 -1.644 20.340 1.00 94.62 208 SER A CA 1
ATOM 1551 C C . SER A 1 208 ? -22.771 -0.823 19.973 1.00 94.62 208 SER A C 1
ATOM 1553 O O . SER A 1 208 ? -23.096 -0.737 18.797 1.00 94.62 208 SER A O 1
ATOM 1555 N N . HIS A 1 209 ? -23.461 -0.221 20.951 1.00 92.81 209 HIS A N 1
ATOM 1556 C CA . HIS A 1 209 ? -24.654 0.605 20.700 1.00 92.81 209 HIS A CA 1
ATOM 1557 C C . HIS A 1 209 ? -24.325 1.972 20.085 1.00 92.81 209 HIS A C 1
ATOM 1559 O O . HIS A 1 209 ? -25.208 2.591 19.502 1.00 92.81 209 HIS A O 1
ATOM 1565 N N . ASN A 1 210 ? -23.088 2.453 20.235 1.00 93.81 210 ASN A N 1
ATOM 1566 C CA . ASN A 1 210 ? -22.661 3.742 19.699 1.00 93.81 210 ASN A CA 1
ATOM 1567 C C . ASN A 1 210 ? -21.977 3.609 18.330 1.00 93.81 210 ASN A C 1
ATOM 1569 O O . ASN A 1 210 ? -22.261 4.414 17.452 1.00 93.81 210 ASN A O 1
ATOM 1573 N N . ILE A 1 211 ? -21.096 2.617 18.135 1.00 94.50 211 ILE A N 1
ATOM 1574 C CA . ILE A 1 211 ? -20.299 2.514 16.898 1.00 94.50 211 ILE A CA 1
ATOM 1575 C C . ILE A 1 211 ? -20.999 1.720 15.787 1.00 94.50 211 ILE A C 1
ATOM 1577 O O . ILE A 1 211 ? -20.916 2.110 14.623 1.00 94.50 211 ILE A O 1
ATOM 1581 N N . PHE A 1 212 ? -21.695 0.618 16.110 1.00 94.88 212 PHE A N 1
ATOM 1582 C CA . PHE A 1 212 ? -22.252 -0.277 15.089 1.00 94.88 212 PHE A CA 1
ATOM 1583 C C . PHE A 1 212 ? -23.564 0.274 14.529 1.00 94.88 212 PHE A C 1
ATOM 1585 O O . PHE A 1 212 ? -24.648 0.042 15.068 1.00 94.88 212 PHE A O 1
ATOM 1592 N N . ARG A 1 213 ? -23.440 0.966 13.400 1.00 91.75 213 ARG A N 1
ATOM 1593 C CA . ARG A 1 213 ? -24.527 1.509 12.585 1.00 91.75 213 ARG A CA 1
ATOM 1594 C C . ARG A 1 213 ? -24.368 1.047 11.139 1.00 91.75 213 ARG A C 1
ATOM 1596 O O . ARG A 1 213 ? -23.264 0.728 10.708 1.00 91.75 213 ARG A O 1
ATOM 1603 N N . THR A 1 214 ? -25.461 1.019 10.385 1.00 87.50 214 THR A N 1
ATOM 1604 C CA . THR A 1 214 ? -25.370 0.997 8.921 1.00 87.50 214 THR A CA 1
ATOM 1605 C C . THR A 1 214 ? -24.839 2.348 8.464 1.00 87.50 214 THR A C 1
ATOM 1607 O O . THR A 1 214 ? -25.397 3.372 8.862 1.00 87.50 214 THR A O 1
ATOM 1610 N N . LEU A 1 215 ? -23.779 2.349 7.660 1.00 86.81 215 LEU A N 1
ATOM 1611 C CA . LEU A 1 215 ? -23.245 3.569 7.057 1.00 86.81 215 LEU A CA 1
ATOM 1612 C C . LEU A 1 215 ? -24.309 4.223 6.149 1.00 86.81 215 LEU A C 1
ATOM 1614 O O . LEU A 1 215 ? -25.160 3.504 5.605 1.00 86.81 215 LEU A O 1
ATOM 1618 N N . PRO A 1 216 ? -24.312 5.563 6.015 1.00 83.50 216 PRO A N 1
ATOM 1619 C CA . PRO A 1 216 ? -25.184 6.246 5.064 1.00 83.50 216 PRO A CA 1
ATOM 1620 C C . PRO A 1 216 ? -24.870 5.804 3.621 1.00 83.50 216 PRO A C 1
ATOM 1622 O O . PRO A 1 216 ? -23.766 5.328 3.354 1.00 83.50 216 PRO A O 1
ATOM 1625 N N . PRO A 1 217 ? -25.827 5.921 2.684 1.00 80.69 217 PRO A N 1
ATOM 1626 C CA . PRO A 1 217 ? -25.534 5.725 1.269 1.00 80.69 217 PRO A CA 1
ATOM 1627 C C . PRO A 1 217 ? -24.611 6.843 0.767 1.00 80.69 217 PRO A C 1
ATOM 1629 O O . PRO A 1 217 ? -24.855 8.008 1.072 1.00 80.69 217 PRO A O 1
ATOM 1632 N N . SER A 1 218 ? -23.600 6.490 -0.024 1.00 73.06 218 SER A N 1
ATOM 1633 C CA . SER A 1 218 ? -22.718 7.457 -0.683 1.00 73.06 218 SER A CA 1
ATOM 1634 C C . SER A 1 218 ? -23.470 8.258 -1.750 1.00 73.06 218 SER A C 1
ATOM 1636 O O . SER A 1 218 ? -24.259 7.696 -2.517 1.00 73.06 218 SER A O 1
ATOM 1638 N N . ASP A 1 219 ? -23.216 9.567 -1.807 1.00 63.78 219 ASP A N 1
ATOM 1639 C CA . ASP A 1 219 ? -23.912 10.500 -2.706 1.00 63.78 219 ASP A CA 1
ATOM 1640 C C . ASP A 1 219 ? -23.311 10.556 -4.135 1.00 63.78 219 ASP A C 1
ATOM 1642 O O . ASP A 1 219 ? -23.960 11.065 -5.058 1.00 63.78 219 ASP A O 1
ATOM 1646 N N . SER A 1 220 ? -22.093 10.034 -4.359 1.00 58.97 220 SER A N 1
ATOM 1647 C CA . SER A 1 220 ? -21.420 10.074 -5.668 1.00 58.97 220 SER A CA 1
ATOM 1648 C C . SER A 1 220 ? -21.920 8.978 -6.630 1.00 58.97 220 SER A C 1
ATOM 1650 O O . SER A 1 220 ? -21.921 7.783 -6.341 1.00 58.97 220 SER A O 1
ATOM 1652 N N . ASN A 1 221 ? -22.370 9.394 -7.824 1.00 57.12 221 ASN A N 1
ATOM 1653 C CA . ASN A 1 221 ? -22.805 8.481 -8.898 1.00 57.12 221 ASN A CA 1
ATOM 1654 C C . ASN A 1 221 ? -21.644 8.032 -9.807 1.00 57.12 221 ASN A C 1
ATOM 1656 O O . ASN A 1 221 ? -21.749 7.014 -10.491 1.00 57.12 221 ASN A O 1
ATOM 1660 N N . GLU A 1 222 ? -20.550 8.792 -9.816 1.00 60.62 222 GLU A N 1
ATOM 1661 C CA . GLU A 1 222 ? -19.280 8.460 -10.455 1.00 60.62 222 GLU A CA 1
ATOM 1662 C C . GLU A 1 222 ? -18.216 8.568 -9.358 1.00 60.62 222 GLU A C 1
ATOM 1664 O O . GLU A 1 222 ? -17.874 9.668 -8.947 1.00 60.62 222 GLU A O 1
ATOM 1669 N N . PHE A 1 223 ? -17.773 7.426 -8.828 1.00 62.06 223 PHE A N 1
ATOM 1670 C CA . PHE A 1 223 ? -16.777 7.357 -7.756 1.00 62.06 223 PHE A CA 1
ATOM 1671 C C . PHE A 1 223 ? -15.395 7.721 -8.310 1.00 62.06 223 PHE A C 1
ATOM 1673 O O . PHE A 1 223 ? -14.776 6.891 -8.992 1.00 62.06 223 PHE A O 1
ATOM 1680 N N . ASP A 1 224 ? -14.920 8.934 -8.015 1.00 69.00 224 ASP A N 1
ATOM 1681 C CA . ASP A 1 224 ? -13.515 9.305 -8.184 1.00 69.00 224 ASP A CA 1
ATOM 1682 C C . ASP A 1 224 ? -12.856 9.518 -6.809 1.00 69.00 224 ASP A C 1
ATOM 1684 O O . ASP A 1 224 ? -12.936 10.605 -6.234 1.00 69.00 224 ASP A O 1
ATOM 1688 N N . PRO A 1 225 ? -12.176 8.491 -6.267 1.00 66.00 225 PRO A N 1
ATOM 1689 C CA . PRO A 1 225 ? -11.561 8.558 -4.947 1.00 66.00 225 PRO A CA 1
ATOM 1690 C C . PRO A 1 225 ? -10.440 9.601 -4.790 1.00 66.00 225 PRO A C 1
ATOM 1692 O O . PRO A 1 225 ? -9.968 9.786 -3.668 1.00 66.00 225 PRO A O 1
ATOM 1695 N N . GLU A 1 226 ? -9.965 10.238 -5.869 1.00 65.62 226 GLU A N 1
ATOM 1696 C CA . GLU A 1 226 ? -9.016 11.360 -5.786 1.00 65.62 226 GLU A CA 1
ATOM 1697 C C . GLU A 1 226 ? -9.709 12.736 -5.734 1.00 65.62 226 GLU A C 1
ATOM 1699 O O . GLU A 1 226 ? -9.097 13.690 -5.248 1.00 65.62 226 GLU A O 1
ATOM 1704 N N . GLU A 1 227 ? -10.963 12.847 -6.197 1.00 68.94 227 GLU A N 1
ATOM 1705 C CA . GLU A 1 227 ? -11.724 14.109 -6.262 1.00 68.94 227 GLU A CA 1
ATOM 1706 C C . GLU A 1 227 ? -12.902 14.188 -5.266 1.00 68.94 227 GLU A C 1
ATOM 1708 O O . GLU A 1 227 ? -13.302 15.295 -4.900 1.00 68.94 227 GLU A O 1
ATOM 1713 N N . ASP A 1 228 ? -13.436 13.054 -4.794 1.00 70.50 228 ASP A N 1
ATOM 1714 C CA . ASP A 1 228 ? -14.565 12.995 -3.851 1.00 70.50 228 ASP A CA 1
ATOM 1715 C C . ASP A 1 228 ? -14.210 13.644 -2.486 1.00 70.50 228 ASP A C 1
ATOM 1717 O O . ASP A 1 228 ? -13.341 13.173 -1.742 1.00 70.50 228 ASP A O 1
ATOM 1721 N N . GLU A 1 229 ? -14.907 14.730 -2.118 1.00 73.31 229 GLU A N 1
ATOM 1722 C CA . GLU A 1 229 ? -14.764 15.360 -0.795 1.00 73.31 229 GLU A CA 1
ATOM 1723 C C . GLU A 1 229 ? -15.319 14.427 0.305 1.00 73.31 229 GLU A C 1
ATOM 1725 O O . GLU A 1 229 ? -16.491 14.046 0.248 1.00 73.31 229 GLU A O 1
ATOM 1730 N N . PRO A 1 230 ? -14.536 14.069 1.345 1.00 77.06 230 PRO A N 1
ATOM 1731 C CA . PRO A 1 230 ? -14.967 13.089 2.337 1.00 77.06 230 PRO A CA 1
ATOM 1732 C C . PRO A 1 230 ? -16.109 13.637 3.197 1.00 77.06 230 PRO A C 1
ATOM 1734 O O . PRO A 1 230 ? -15.938 14.637 3.906 1.00 77.06 230 PRO A O 1
ATOM 1737 N N . THR A 1 231 ? -17.258 12.954 3.201 1.00 81.25 231 THR A N 1
ATOM 1738 C CA . THR A 1 231 ? -18.358 13.335 4.092 1.00 81.25 231 THR A CA 1
ATOM 1739 C C . THR A 1 231 ? -17.952 13.101 5.551 1.00 81.25 231 THR A C 1
ATOM 1741 O O . THR A 1 231 ? -17.393 12.069 5.931 1.00 81.25 231 THR A O 1
ATOM 1744 N N . LEU A 1 232 ? -18.169 14.117 6.390 1.00 86.88 232 LEU A N 1
ATOM 1745 C CA . LEU A 1 232 ? -17.786 14.081 7.800 1.00 86.88 232 LEU A CA 1
ATOM 1746 C C . LEU A 1 232 ? -18.965 13.627 8.657 1.00 86.88 232 LEU A C 1
ATOM 1748 O O . LEU A 1 232 ? -20.054 14.195 8.589 1.00 86.88 232 LEU A O 1
ATOM 1752 N N . GLU A 1 233 ? -18.724 12.654 9.533 1.00 86.31 233 GLU A N 1
ATOM 1753 C CA . GLU A 1 233 ? -19.759 12.093 10.399 1.00 86.31 233 GLU A CA 1
ATOM 1754 C C . GLU A 1 233 ? -20.261 13.139 11.416 1.00 86.31 233 GLU A C 1
ATOM 1756 O O . GLU A 1 233 ? -19.504 13.659 12.244 1.00 86.31 233 GLU A O 1
ATOM 1761 N N . ALA A 1 234 ? -21.560 13.449 11.377 1.00 86.94 234 ALA A N 1
ATOM 1762 C CA . ALA A 1 234 ? -22.172 14.485 12.213 1.00 86.94 234 ALA A CA 1
ATOM 1763 C C . ALA A 1 234 ? -22.134 14.139 13.715 1.00 86.94 234 ALA A C 1
ATOM 1765 O O . ALA A 1 234 ? -22.017 15.027 14.563 1.00 86.94 234 ALA A O 1
ATOM 1766 N N . SER A 1 235 ? -22.183 12.847 14.057 1.00 90.81 235 SER A N 1
ATOM 1767 C CA . SER A 1 235 ? -22.106 12.352 15.439 1.00 90.81 235 SER A CA 1
ATOM 1768 C C . SER A 1 235 ? -20.676 12.237 15.996 1.00 90.81 235 SER A C 1
ATOM 1770 O O . SER A 1 235 ? -20.484 11.823 17.148 1.00 90.81 235 SER A O 1
ATOM 1772 N N . TRP A 1 236 ? -19.661 12.670 15.232 1.00 93.62 236 TRP A N 1
ATOM 1773 C CA . TRP A 1 236 ? -18.242 12.589 15.601 1.00 93.62 236 TRP A CA 1
ATOM 1774 C C . TRP A 1 236 ? -17.892 13.073 17.026 1.00 93.62 236 TRP A C 1
ATOM 1776 O O . TRP A 1 236 ? -17.130 12.373 17.697 1.00 93.62 236 TRP A O 1
ATOM 1786 N N . PRO A 1 237 ? -18.459 14.174 17.576 1.00 91.81 237 PRO A N 1
ATOM 1787 C CA . PRO A 1 237 ? -18.145 14.624 18.939 1.00 91.81 237 PRO A CA 1
ATOM 1788 C C . PRO A 1 237 ? -18.482 13.620 20.053 1.00 91.81 237 PRO A C 1
ATOM 1790 O O . PRO A 1 237 ? -17.959 13.742 21.160 1.00 91.81 237 PRO A O 1
ATOM 1793 N N . HIS A 1 238 ? -19.367 12.648 19.799 1.00 93.69 238 HIS A N 1
ATOM 1794 C CA . HIS A 1 238 ? -19.608 11.516 20.703 1.00 93.69 238 HIS A CA 1
ATOM 1795 C C . HIS A 1 238 ? -18.773 10.299 20.309 1.00 93.69 238 HIS A C 1
ATOM 1797 O O . HIS A 1 238 ? -18.161 9.687 21.185 1.00 93.69 238 HIS A O 1
ATOM 1803 N N . LEU A 1 239 ? -18.717 9.960 19.015 1.00 94.62 239 LEU A N 1
ATOM 1804 C CA . LEU A 1 239 ? -17.984 8.784 18.533 1.00 94.62 239 LEU A CA 1
ATOM 1805 C C . LEU A 1 239 ? -16.490 8.847 18.865 1.00 94.62 239 LEU A C 1
ATOM 1807 O O . LEU A 1 239 ? -15.942 7.852 19.331 1.00 94.62 239 LEU A O 1
ATOM 1811 N N . GLN A 1 240 ? -15.852 10.013 18.723 1.00 96.38 240 GLN A N 1
ATOM 1812 C CA . GLN A 1 240 ? -14.442 10.215 19.068 1.00 96.38 240 GLN A CA 1
ATOM 1813 C C . GLN A 1 240 ? -14.141 9.792 20.515 1.00 96.38 240 GLN A C 1
ATOM 1815 O O . GLN A 1 240 ? -13.188 9.055 20.761 1.00 96.38 240 GLN A O 1
ATOM 1820 N N . LEU A 1 241 ? -14.984 10.209 21.468 1.00 95.44 241 LEU A N 1
ATOM 1821 C CA . LEU A 1 241 ? -14.821 9.866 22.883 1.00 95.44 241 LEU A CA 1
ATOM 1822 C C . LEU A 1 241 ? -15.097 8.380 23.149 1.00 95.44 241 LEU A C 1
ATOM 1824 O O . LEU A 1 241 ? -14.411 7.777 23.970 1.00 95.44 241 LEU A O 1
ATOM 1828 N N . VAL A 1 242 ? -16.054 7.763 22.444 1.00 96.75 242 VAL A N 1
ATOM 1829 C CA . VAL A 1 242 ? -16.320 6.315 22.543 1.00 96.75 242 VAL A CA 1
ATOM 1830 C C . VAL A 1 242 ? -15.138 5.497 22.010 1.00 96.75 242 VAL A C 1
ATOM 1832 O O . VAL A 1 242 ? -14.736 4.520 22.647 1.00 96.75 242 VAL A O 1
ATOM 1835 N N . TYR A 1 243 ? -14.544 5.901 20.884 1.00 97.12 243 TYR A N 1
ATOM 1836 C CA . TYR A 1 243 ? -13.355 5.251 20.335 1.00 97.12 243 TYR A CA 1
ATOM 1837 C C . TYR A 1 243 ? -12.123 5.452 21.229 1.00 97.12 243 TYR A C 1
ATOM 1839 O O . TYR A 1 243 ? -11.427 4.478 21.517 1.00 97.12 243 TYR A O 1
ATOM 1847 N N . GLU A 1 244 ? -11.868 6.666 21.732 1.00 96.12 244 GLU A N 1
ATOM 1848 C CA . GLU A 1 244 ? -10.763 6.922 22.668 1.00 96.12 244 GLU A CA 1
ATOM 1849 C C . GLU A 1 244 ? -10.925 6.124 23.969 1.00 96.12 244 GLU A C 1
ATOM 1851 O O . GLU A 1 244 ? -9.986 5.448 24.399 1.00 96.12 244 GLU A O 1
ATOM 1856 N N . PHE A 1 245 ? -12.129 6.115 24.548 1.00 95.44 245 PHE A N 1
ATOM 1857 C CA . PHE A 1 245 ? -12.475 5.285 25.702 1.00 95.44 245 PHE A CA 1
ATOM 1858 C C . PHE A 1 245 ? -12.170 3.805 25.443 1.00 95.44 245 PHE A C 1
ATOM 1860 O O . PHE A 1 245 ? -11.530 3.148 26.268 1.00 95.44 245 PHE A O 1
ATOM 1867 N N . PHE A 1 246 ? -12.582 3.273 24.287 1.00 96.38 246 PHE A N 1
ATOM 1868 C CA . PHE A 1 246 ? -12.372 1.865 23.962 1.00 96.38 246 PHE A CA 1
ATOM 1869 C C . PHE A 1 246 ? -10.897 1.527 23.709 1.00 96.38 246 PHE A C 1
ATOM 1871 O O . PHE A 1 246 ? -10.440 0.473 24.152 1.00 96.38 246 PHE A O 1
ATOM 1878 N N . ILE A 1 247 ? -10.121 2.423 23.085 1.00 95.81 247 ILE A N 1
ATOM 1879 C CA . ILE A 1 247 ? -8.665 2.260 22.952 1.00 95.81 247 ILE A CA 1
ATOM 1880 C C . ILE A 1 247 ? -8.009 2.228 24.336 1.00 95.81 247 ILE A C 1
ATOM 1882 O O . ILE A 1 247 ? -7.281 1.281 24.625 1.00 95.81 247 ILE A O 1
ATOM 1886 N N . ARG A 1 248 ? -8.305 3.183 25.227 1.00 94.25 248 ARG A N 1
ATOM 1887 C CA . ARG A 1 248 ? -7.723 3.227 26.585 1.00 94.25 248 ARG A CA 1
ATOM 1888 C C . ARG A 1 248 ? -8.106 1.996 27.413 1.00 94.25 248 ARG A C 1
ATOM 1890 O O . ARG A 1 248 ? -7.249 1.407 28.071 1.00 94.25 248 ARG A O 1
ATOM 1897 N N . PHE A 1 249 ? -9.354 1.538 27.309 1.00 93.75 249 PHE A N 1
ATOM 1898 C CA . PHE A 1 249 ? -9.825 0.280 27.897 1.00 93.75 249 PHE A CA 1
ATOM 1899 C C . PHE A 1 249 ? -9.053 -0.941 27.365 1.00 93.75 249 PHE A C 1
ATOM 1901 O O . PHE A 1 249 ? -8.619 -1.787 28.150 1.00 93.75 249 PHE A O 1
ATOM 1908 N N . LEU A 1 250 ? -8.832 -1.028 26.047 1.00 93.62 250 LEU A N 1
ATOM 1909 C CA . LEU A 1 250 ? -8.044 -2.098 25.428 1.00 93.62 250 LEU A CA 1
ATOM 1910 C C . LEU A 1 250 ? -6.550 -2.003 25.760 1.00 93.62 250 LEU A C 1
ATOM 1912 O O . LEU A 1 250 ? -5.887 -3.038 25.806 1.00 93.62 250 LEU A O 1
ATOM 1916 N N . GLU A 1 251 ? -5.998 -0.812 25.979 1.00 92.50 251 GLU A N 1
ATOM 1917 C CA . GLU A 1 251 ? -4.582 -0.584 26.295 1.00 92.50 251 GLU A CA 1
ATOM 1918 C C . GLU A 1 251 ? -4.249 -0.748 27.781 1.00 92.50 251 GLU A C 1
ATOM 1920 O O . GLU A 1 251 ? -3.104 -1.076 28.098 1.00 92.50 251 GLU A O 1
ATOM 1925 N N . SER A 1 252 ? -5.242 -0.622 28.670 1.00 90.56 252 SER A N 1
ATOM 1926 C CA . SER A 1 252 ? -5.101 -0.799 30.119 1.00 90.56 252 SER A CA 1
ATOM 1927 C C . SER A 1 252 ? -4.280 -2.040 30.498 1.00 90.56 252 SER A C 1
ATOM 1929 O O . SER A 1 252 ? -4.447 -3.135 29.943 1.00 90.56 252 SER A O 1
ATOM 1931 N N . GLN A 1 253 ? -3.393 -1.871 31.483 1.00 86.94 253 GLN A N 1
ATOM 1932 C CA . GLN A 1 253 ? -2.548 -2.945 32.019 1.00 86.94 253 GLN A CA 1
ATOM 1933 C C . GLN A 1 253 ? -3.360 -3.987 32.806 1.00 86.94 253 GLN A C 1
ATOM 1935 O O . GLN A 1 253 ? -2.943 -5.136 32.914 1.00 86.94 253 GLN A O 1
ATOM 1940 N N . GLU A 1 254 ? -4.534 -3.603 33.315 1.00 87.88 254 GLU A N 1
ATOM 1941 C CA . GLU A 1 254 ? -5.460 -4.484 34.040 1.00 87.88 254 GLU A CA 1
ATOM 1942 C C . GLU A 1 254 ? -6.381 -5.286 33.100 1.00 87.88 254 GLU A C 1
ATOM 1944 O O . GLU A 1 254 ? -7.122 -6.162 33.548 1.00 87.88 254 GLU A O 1
ATOM 1949 N N . PHE A 1 255 ? -6.347 -5.011 31.790 1.00 91.12 255 PHE A N 1
ATOM 1950 C CA . PHE A 1 255 ? -7.200 -5.670 30.804 1.00 91.12 255 PHE A CA 1
ATOM 1951 C C . PHE A 1 255 ? -6.878 -7.166 30.670 1.00 91.12 255 PHE A C 1
ATOM 1953 O O . PHE A 1 255 ? -5.764 -7.543 30.298 1.00 91.12 255 PHE A O 1
ATOM 1960 N N . GLN A 1 256 ? -7.882 -8.024 30.876 1.00 91.25 256 GLN A N 1
ATOM 1961 C CA . GLN A 1 256 ? -7.759 -9.483 30.826 1.00 91.25 256 GLN A CA 1
ATOM 1962 C C . GLN A 1 256 ? -8.410 -10.075 29.556 1.00 91.25 256 GLN A C 1
ATOM 1964 O O . GLN A 1 256 ? -9.637 -10.236 29.499 1.00 91.25 256 GLN A O 1
ATOM 1969 N N . PRO A 1 257 ? -7.624 -10.503 28.542 1.00 92.12 257 PRO A N 1
ATOM 1970 C CA . PRO A 1 257 ? -8.170 -11.082 27.306 1.00 92.12 257 PRO A CA 1
ATOM 1971 C C . PRO A 1 257 ? -8.967 -12.380 27.528 1.00 92.12 257 PRO A C 1
ATOM 1973 O O . PRO A 1 257 ? -9.839 -12.729 26.733 1.00 92.12 257 PRO A O 1
ATOM 1976 N N . SER A 1 258 ? -8.687 -13.104 28.617 1.00 90.81 258 SER A N 1
ATOM 1977 C CA . SER A 1 258 ? -9.373 -14.336 29.030 1.00 90.81 258 SER A CA 1
ATOM 1978 C C . SER A 1 258 ? -10.856 -14.134 29.359 1.00 90.81 258 SER A C 1
ATOM 1980 O O . SER A 1 258 ? -11.650 -15.046 29.111 1.00 90.81 258 SER A O 1
ATOM 1982 N N . ILE A 1 259 ? -11.221 -12.962 29.886 1.00 91.62 259 ILE A N 1
ATOM 1983 C CA . ILE A 1 259 ? -12.600 -12.569 30.202 1.00 91.62 259 ILE A CA 1
ATOM 1984 C C . ILE A 1 259 ? -13.224 -11.902 28.975 1.00 91.62 259 ILE A C 1
ATOM 1986 O O . ILE A 1 259 ? -14.282 -12.329 28.510 1.00 91.62 259 ILE A O 1
ATOM 1990 N N . ALA A 1 260 ? -12.527 -10.919 28.396 1.00 91.88 260 ALA A N 1
ATOM 1991 C CA . ALA A 1 260 ? -13.022 -10.116 27.282 1.00 91.88 260 ALA A CA 1
ATOM 1992 C C . ALA A 1 260 ? -13.413 -10.941 26.038 1.00 91.88 260 ALA A C 1
ATOM 1994 O O . ALA A 1 260 ? -14.377 -10.592 25.360 1.00 91.88 260 ALA A O 1
ATOM 1995 N N . LYS A 1 261 ? -12.748 -12.079 25.774 1.00 92.44 261 LYS A N 1
ATOM 1996 C CA . LYS A 1 261 ? -13.062 -12.983 24.643 1.00 92.44 261 LYS A CA 1
ATOM 1997 C C . LYS A 1 261 ? -14.479 -13.581 24.664 1.00 92.44 261 LYS A C 1
ATOM 1999 O O . LYS A 1 261 ? -14.873 -14.219 23.696 1.00 92.44 261 LYS A O 1
ATOM 2004 N N . LYS A 1 262 ? -15.204 -13.475 25.788 1.00 92.44 262 LYS A N 1
ATOM 2005 C CA . LYS A 1 262 ? -16.613 -13.898 25.898 1.00 92.44 262 LYS A CA 1
ATOM 2006 C C . LYS A 1 262 ? -17.572 -12.903 25.232 1.00 92.44 262 LYS A C 1
ATOM 2008 O O . LYS A 1 262 ? -18.694 -13.281 24.924 1.00 92.44 262 LYS A O 1
ATOM 2013 N N . TYR A 1 263 ? -17.132 -11.655 25.056 1.00 93.50 263 TYR A N 1
ATOM 2014 C CA . TYR A 1 263 ? -17.945 -10.529 24.587 1.00 93.50 263 TYR A CA 1
ATOM 2015 C C . TYR A 1 263 ? -17.404 -9.934 23.279 1.00 93.50 263 TYR A C 1
ATOM 2017 O O . TYR A 1 263 ? -18.180 -9.549 22.415 1.00 93.50 263 TYR A O 1
ATOM 2025 N N . ILE A 1 264 ? -16.077 -9.908 23.111 1.00 95.12 264 ILE A N 1
ATOM 2026 C CA . ILE A 1 264 ? -15.409 -9.613 21.838 1.00 95.12 264 ILE A CA 1
ATOM 2027 C C . ILE A 1 264 ? -15.263 -10.940 21.086 1.00 95.12 264 ILE A C 1
ATOM 2029 O O . ILE A 1 264 ? -14.284 -11.671 21.259 1.00 95.12 264 ILE A O 1
ATOM 2033 N N . ASP A 1 265 ? -16.289 -11.277 20.310 1.00 94.44 265 ASP A N 1
ATOM 2034 C CA . ASP A 1 265 ? -16.400 -12.517 19.545 1.00 94.44 265 ASP A CA 1
ATOM 2035 C C . ASP A 1 265 ? -16.196 -12.286 18.030 1.00 94.44 265 ASP A C 1
ATOM 2037 O O . ASP A 1 265 ? -15.764 -11.223 17.580 1.00 94.44 265 ASP A O 1
ATOM 2041 N N . GLN A 1 266 ? -16.483 -13.307 17.215 1.00 96.31 266 GLN A N 1
ATOM 2042 C CA . GLN A 1 266 ? -16.389 -13.197 15.755 1.00 96.31 266 GLN A CA 1
ATOM 2043 C C . GLN A 1 266 ? -17.429 -12.235 15.162 1.00 96.31 266 GLN A C 1
ATOM 2045 O O . GLN A 1 266 ? -17.145 -11.607 14.143 1.00 96.31 266 GLN A O 1
ATOM 2050 N N . LYS A 1 267 ? -18.607 -12.094 15.788 1.00 95.88 267 LYS A N 1
ATOM 2051 C CA . LYS A 1 267 ? -19.645 -11.163 15.339 1.00 95.88 267 LYS A CA 1
ATOM 2052 C C . LYS A 1 267 ? -19.218 -9.717 15.588 1.00 95.88 267 LYS A C 1
ATOM 2054 O O . LYS A 1 267 ? -19.281 -8.920 14.660 1.00 95.88 267 LYS A O 1
ATOM 2059 N N . PHE A 1 268 ? -18.712 -9.406 16.783 1.00 96.25 268 PHE A N 1
ATOM 2060 C CA . PHE A 1 268 ? -18.166 -8.085 17.111 1.00 96.25 268 PHE A CA 1
ATOM 2061 C C . PHE A 1 268 ? -17.075 -7.666 16.114 1.00 96.25 268 PHE A C 1
ATOM 2063 O O . PHE A 1 268 ? -17.091 -6.552 15.604 1.00 96.25 268 PHE A O 1
ATOM 2070 N N . VAL A 1 269 ? -16.149 -8.577 15.787 1.00 96.75 269 VAL A N 1
ATOM 2071 C CA . VAL A 1 269 ? -15.088 -8.315 14.798 1.00 96.75 269 VAL A CA 1
ATOM 2072 C C . VAL A 1 269 ? -15.641 -8.097 13.388 1.00 96.75 269 VAL A C 1
ATOM 2074 O O . VAL A 1 269 ? -15.104 -7.262 12.668 1.00 96.75 269 VAL A O 1
ATOM 2077 N N . LEU A 1 270 ? -16.683 -8.826 12.978 1.00 96.44 270 LEU A N 1
ATOM 2078 C CA . LEU A 1 270 ? -17.300 -8.637 11.663 1.00 96.44 270 LEU A CA 1
ATOM 2079 C C . LEU A 1 270 ? -17.951 -7.251 11.552 1.00 96.44 270 LEU A C 1
ATOM 2081 O O . LEU A 1 270 ? -17.640 -6.519 10.620 1.00 96.44 270 LEU A O 1
ATOM 2085 N N . GLN A 1 271 ? -18.751 -6.858 12.547 1.00 96.31 271 GLN A N 1
ATOM 2086 C CA . GLN A 1 271 ? -19.390 -5.537 12.584 1.00 96.31 271 GLN A CA 1
ATOM 2087 C C . GLN A 1 271 ? -18.363 -4.395 12.677 1.00 96.31 271 GLN A C 1
ATOM 2089 O O . GLN A 1 271 ? -18.568 -3.331 12.108 1.00 96.31 271 GLN A O 1
ATOM 2094 N N . LEU A 1 272 ? -17.223 -4.616 13.343 1.00 96.81 272 LEU A N 1
ATOM 2095 C CA . LEU A 1 272 ? -16.114 -3.656 13.372 1.00 96.81 272 LEU A CA 1
ATOM 2096 C C . LEU A 1 272 ? -15.422 -3.514 12.007 1.00 96.81 272 LEU A C 1
ATOM 2098 O O . LEU A 1 272 ? -14.986 -2.423 11.661 1.00 96.81 272 LEU A O 1
ATOM 2102 N N . LEU A 1 273 ? -15.312 -4.604 11.241 1.00 96.62 273 LEU A N 1
ATOM 2103 C CA . LEU A 1 273 ? -14.738 -4.588 9.892 1.00 96.62 273 LEU A CA 1
ATOM 2104 C C . LEU A 1 273 ? -15.667 -3.928 8.863 1.00 96.62 273 LEU A C 1
ATOM 2106 O O . LEU A 1 273 ? -15.170 -3.309 7.930 1.00 96.62 273 LEU A O 1
ATOM 2110 N N . GLU A 1 274 ? -16.986 -4.020 9.042 1.00 95.00 274 GLU A N 1
ATOM 2111 C CA . GLU A 1 274 ? -17.976 -3.331 8.198 1.00 95.00 274 GLU A CA 1
ATOM 2112 C C . GLU A 1 274 ? -17.845 -1.797 8.287 1.00 95.00 274 GLU A C 1
ATOM 2114 O O . GLU A 1 274 ? -18.023 -1.111 7.285 1.00 95.00 274 GLU A O 1
ATOM 2119 N N . LEU A 1 275 ? -17.442 -1.253 9.444 1.00 96.19 275 LEU A N 1
ATOM 2120 C CA . LEU A 1 275 ? -17.241 0.192 9.632 1.00 96.19 275 LEU A CA 1
ATOM 2121 C C . LEU A 1 275 ? -16.003 0.765 8.914 1.00 96.19 275 LEU A C 1
ATOM 2123 O O . LEU A 1 275 ? -15.892 1.982 8.793 1.00 96.19 275 LEU A O 1
ATOM 2127 N N . PHE A 1 276 ? -15.075 -0.065 8.415 1.00 96.19 276 PHE A N 1
ATOM 2128 C CA . PHE A 1 276 ? -13.916 0.430 7.650 1.00 96.19 276 PHE A CA 1
ATOM 2129 C C . PHE A 1 276 ? -14.305 1.056 6.301 1.00 96.19 276 PHE A C 1
ATOM 2131 O O . PHE A 1 276 ? -13.479 1.740 5.706 1.00 96.19 276 PHE A O 1
ATOM 2138 N N . ASP A 1 277 ? -15.541 0.863 5.832 1.00 93.50 277 ASP A N 1
ATOM 2139 C CA . ASP A 1 277 ? -16.059 1.531 4.631 1.00 93.50 277 ASP A CA 1
ATOM 2140 C C . ASP A 1 277 ? -16.556 2.970 4.903 1.00 93.50 277 ASP A C 1
ATOM 2142 O O . ASP A 1 277 ? -17.014 3.646 3.987 1.00 93.50 277 ASP A O 1
ATOM 2146 N N . SER A 1 278 ? -16.465 3.456 6.152 1.00 92.31 278 SER A N 1
ATOM 2147 C CA . SER A 1 278 ? -16.841 4.827 6.530 1.00 92.31 278 SER A CA 1
ATOM 2148 C C . SER A 1 278 ? -16.055 5.861 5.718 1.00 92.31 278 SER A C 1
ATOM 2150 O O . SER A 1 278 ? -14.831 5.766 5.605 1.00 92.31 278 SER A O 1
ATOM 2152 N N . GLU A 1 279 ? -16.747 6.859 5.167 1.00 89.06 279 GLU A N 1
ATOM 2153 C CA . GLU A 1 279 ? -16.147 7.932 4.360 1.00 89.06 279 GLU A CA 1
ATOM 2154 C C . GLU A 1 279 ? -15.242 8.853 5.201 1.00 89.06 279 GLU A C 1
ATOM 2156 O O . GLU A 1 279 ? -14.239 9.367 4.698 1.00 89.06 279 GLU A O 1
ATOM 2161 N N . ASP A 1 280 ? -15.502 8.963 6.509 1.00 91.62 280 ASP A N 1
ATOM 2162 C CA . ASP A 1 280 ? -14.728 9.796 7.428 1.00 91.62 280 ASP A CA 1
ATOM 2163 C C . ASP A 1 280 ? -13.350 9.167 7.751 1.00 91.62 280 ASP A C 1
ATOM 2165 O O . ASP A 1 280 ? -13.275 8.155 8.464 1.00 91.62 280 ASP A O 1
ATOM 2169 N N . PRO A 1 281 ? -12.223 9.764 7.307 1.00 92.56 281 PRO A N 1
ATOM 2170 C CA . PRO A 1 281 ? -10.887 9.214 7.554 1.00 92.56 281 PRO A CA 1
ATOM 2171 C C . PRO A 1 281 ? -10.526 9.165 9.044 1.00 92.56 281 PRO A C 1
ATOM 2173 O O . PRO A 1 281 ? -9.695 8.353 9.456 1.00 92.56 281 PRO A O 1
ATOM 2176 N N . ARG A 1 282 ? -11.158 10.003 9.879 1.00 94.69 282 ARG A N 1
ATOM 2177 C CA . ARG A 1 282 ? -10.924 10.016 11.328 1.00 94.69 282 ARG A CA 1
ATOM 2178 C C . ARG A 1 282 ? -11.467 8.738 11.954 1.00 94.69 282 ARG A C 1
ATOM 2180 O O . ARG A 1 282 ? -10.789 8.126 12.774 1.00 94.69 282 ARG A O 1
ATOM 2187 N N . GLU A 1 283 ? -12.657 8.298 11.545 1.00 95.50 283 GLU A N 1
ATOM 2188 C CA . GLU A 1 283 ? -13.230 7.042 12.029 1.00 95.50 283 GLU A CA 1
ATOM 2189 C C . GLU A 1 283 ? -12.357 5.849 11.621 1.00 95.50 283 GLU A C 1
ATOM 2191 O O . GLU A 1 283 ? -12.042 5.004 12.465 1.00 95.50 283 GLU A O 1
ATOM 2196 N N . ARG A 1 284 ? -11.876 5.824 10.370 1.00 95.38 284 ARG A N 1
ATOM 2197 C CA . ARG A 1 284 ? -10.994 4.757 9.873 1.00 95.38 284 ARG A CA 1
ATOM 2198 C C . ARG A 1 284 ? -9.671 4.655 10.644 1.00 95.38 284 ARG A C 1
ATOM 2200 O O . ARG A 1 284 ? -9.252 3.540 10.953 1.00 95.38 284 ARG A O 1
ATOM 2207 N N . ASP A 1 285 ? -9.045 5.763 11.045 1.00 96.38 285 ASP A N 1
ATOM 2208 C CA . ASP A 1 285 ? -7.796 5.735 11.834 1.00 96.38 285 ASP A CA 1
ATOM 2209 C C . ASP A 1 285 ? -7.991 5.210 13.277 1.00 96.38 285 ASP A C 1
ATOM 2211 O O . ASP A 1 285 ? -7.188 4.415 13.790 1.00 96.38 285 ASP A O 1
ATOM 2215 N N . TYR A 1 286 ? -9.114 5.555 13.919 1.00 97.31 286 TYR A N 1
ATOM 2216 C CA . TYR A 1 286 ? -9.485 4.969 15.211 1.00 97.31 286 TYR A CA 1
ATOM 2217 C C . TYR A 1 286 ? -9.812 3.470 15.075 1.00 97.31 286 TYR A C 1
ATOM 2219 O O . TYR A 1 286 ? -9.303 2.659 15.857 1.00 97.31 286 TYR A O 1
ATOM 2227 N N . LEU A 1 287 ? -10.587 3.070 14.058 1.00 97.56 287 LEU A N 1
ATOM 2228 C CA . LEU A 1 287 ? -10.883 1.664 13.748 1.00 97.56 287 LEU A CA 1
ATOM 2229 C C . LEU A 1 287 ? -9.608 0.853 13.485 1.00 97.56 287 LEU A C 1
ATOM 2231 O O . LEU A 1 287 ? -9.461 -0.251 14.020 1.00 97.56 287 LEU A O 1
ATOM 2235 N N . LYS A 1 288 ? -8.656 1.419 12.733 1.00 97.56 288 LYS A N 1
ATOM 2236 C CA . LYS A 1 288 ? -7.330 0.845 12.471 1.00 97.56 288 LYS A CA 1
ATOM 2237 C C . LYS A 1 288 ? -6.607 0.502 13.768 1.00 97.56 288 LYS A C 1
ATOM 2239 O O . LYS A 1 288 ? -6.167 -0.635 13.969 1.00 97.56 288 LYS A O 1
ATOM 2244 N N . THR A 1 289 ? -6.547 1.468 14.681 1.00 97.19 289 THR A N 1
ATOM 2245 C CA . THR A 1 289 ? -5.900 1.311 15.987 1.00 97.19 289 THR A CA 1
ATOM 2246 C C . THR A 1 289 ? -6.613 0.263 16.848 1.00 97.19 289 THR A C 1
ATOM 2248 O O . THR A 1 289 ? -5.965 -0.646 17.376 1.00 97.19 289 THR A O 1
ATOM 2251 N N . VAL A 1 290 ? -7.947 0.317 16.938 1.00 97.31 290 VAL A N 1
ATOM 2252 C CA . VAL A 1 290 ? -8.764 -0.656 17.685 1.00 97.31 290 VAL A CA 1
ATOM 2253 C C . VAL A 1 290 ? -8.562 -2.080 17.154 1.00 97.31 290 VAL A C 1
ATOM 2255 O O . VAL A 1 290 ? -8.252 -2.990 17.931 1.00 97.31 290 VAL A O 1
ATOM 2258 N N . LEU A 1 291 ? -8.679 -2.292 15.840 1.00 97.81 291 LEU A N 1
ATOM 2259 C CA . LEU A 1 291 ? -8.528 -3.607 15.216 1.00 97.81 291 LEU A CA 1
ATOM 2260 C C . LEU A 1 291 ? -7.107 -4.161 15.400 1.00 97.81 291 LEU A C 1
ATOM 2262 O O . LEU A 1 291 ? -6.949 -5.344 15.715 1.00 97.81 291 LEU A O 1
ATOM 2266 N N . HIS A 1 292 ? -6.075 -3.318 15.289 1.00 96.69 292 HIS A N 1
ATOM 2267 C CA . HIS A 1 292 ? -4.695 -3.719 15.558 1.00 96.69 292 HIS A CA 1
ATOM 2268 C C . HIS A 1 292 ? -4.498 -4.161 17.022 1.00 96.69 292 HIS A C 1
ATOM 2270 O O . HIS A 1 292 ? -3.925 -5.228 17.273 1.00 96.69 292 HIS A O 1
ATOM 2276 N N . ARG A 1 293 ? -5.033 -3.417 18.005 1.00 95.81 293 ARG A N 1
ATOM 2277 C CA . ARG A 1 293 ? -4.985 -3.815 19.428 1.00 95.81 293 ARG A CA 1
ATOM 2278 C C . ARG A 1 293 ? -5.735 -5.127 19.689 1.00 95.81 293 ARG A C 1
ATOM 2280 O O . ARG A 1 293 ? -5.211 -5.989 20.403 1.00 95.81 293 ARG A O 1
ATOM 2287 N N . ILE A 1 294 ? -6.903 -5.326 19.070 1.00 96.12 294 ILE A N 1
ATOM 2288 C CA . ILE A 1 294 ? -7.666 -6.583 19.144 1.00 96.12 294 ILE A CA 1
ATOM 2289 C C . ILE A 1 294 ? -6.854 -7.745 18.550 1.00 96.12 294 ILE A C 1
ATOM 2291 O O . ILE A 1 294 ? -6.684 -8.772 19.211 1.00 96.12 294 ILE A O 1
ATOM 2295 N N . TYR A 1 295 ? -6.281 -7.591 17.352 1.00 95.81 295 TYR A N 1
ATOM 2296 C CA . TYR A 1 295 ? -5.439 -8.619 16.729 1.00 95.81 295 TYR A CA 1
ATOM 2297 C C . TYR A 1 295 ? -4.223 -8.977 17.600 1.00 95.81 295 TYR A C 1
ATOM 2299 O O . TYR A 1 295 ? -3.874 -10.155 17.752 1.00 95.81 295 TYR A O 1
ATOM 2307 N N . GLY A 1 296 ? -3.599 -7.967 18.214 1.00 93.94 296 GLY A N 1
ATOM 2308 C CA . GLY A 1 296 ? -2.503 -8.129 19.163 1.00 93.94 296 GLY A CA 1
ATOM 2309 C C . GLY A 1 296 ? -2.895 -9.002 20.357 1.00 93.94 296 GLY A C 1
ATOM 2310 O O . GLY A 1 296 ? -2.276 -10.050 20.565 1.00 93.94 296 GLY A O 1
ATOM 2311 N N . LYS A 1 297 ? -3.940 -8.608 21.102 1.00 93.94 297 LYS A N 1
ATOM 2312 C CA . LYS A 1 297 ? -4.340 -9.248 22.371 1.00 93.94 297 LYS A CA 1
ATOM 2313 C C . LYS A 1 297 ? -5.114 -10.569 22.210 1.00 93.94 297 LYS A C 1
ATOM 2315 O O . LYS A 1 297 ? -4.997 -11.438 23.074 1.00 93.94 297 LYS A O 1
ATOM 2320 N N . PHE A 1 298 ? -5.865 -10.778 21.123 1.00 94.94 298 PHE A N 1
ATOM 2321 C CA . PHE A 1 298 ? -6.740 -11.950 20.952 1.00 94.94 298 PHE A CA 1
ATOM 2322 C C . PHE A 1 298 ? -6.211 -12.973 19.937 1.00 94.94 298 PHE A C 1
ATOM 2324 O O . PHE A 1 298 ? -6.659 -13.043 18.791 1.00 94.94 298 PHE A O 1
ATOM 2331 N N . LEU A 1 299 ? -5.316 -13.860 20.391 1.00 92.06 299 LEU A N 1
ATOM 2332 C CA . LEU A 1 299 ? -4.719 -14.923 19.563 1.00 92.06 299 LEU A CA 1
ATOM 2333 C C . LEU A 1 299 ? -5.754 -15.768 18.792 1.00 92.06 299 LEU A C 1
ATOM 2335 O O . LEU A 1 299 ? -5.532 -16.092 17.626 1.00 92.06 299 LEU A O 1
ATOM 2339 N N . GLY A 1 300 ? -6.892 -16.090 19.419 1.00 93.44 300 GLY A N 1
ATOM 2340 C CA . GLY A 1 300 ? -7.957 -16.902 18.817 1.00 93.44 300 GLY A CA 1
ATOM 2341 C C . GLY A 1 300 ? -8.732 -16.217 17.684 1.00 93.44 300 GLY A C 1
ATOM 2342 O O . GLY A 1 300 ? -9.284 -16.907 16.831 1.00 93.44 300 GLY A O 1
ATOM 2343 N N . LEU A 1 301 ? -8.743 -14.880 17.629 1.00 95.25 301 LEU A N 1
ATOM 2344 C CA . LEU A 1 301 ? -9.430 -14.118 16.578 1.00 95.25 301 LEU A CA 1
ATOM 2345 C C . LEU A 1 301 ? -8.533 -13.862 15.358 1.00 95.25 301 LEU A C 1
ATOM 2347 O O . LEU A 1 301 ? -9.046 -13.607 14.272 1.00 95.25 301 LEU A O 1
ATOM 2351 N N . ARG A 1 302 ? -7.203 -13.999 15.484 1.00 94.69 302 ARG A N 1
ATOM 2352 C CA . ARG A 1 302 ? -6.236 -13.674 14.414 1.00 94.69 302 ARG A CA 1
ATOM 2353 C C . ARG A 1 302 ? -6.524 -14.366 13.079 1.00 94.69 302 ARG A C 1
ATOM 2355 O O . ARG A 1 302 ? -6.434 -13.733 12.032 1.00 94.69 302 ARG A O 1
ATOM 2362 N N . ALA A 1 303 ? -6.863 -15.657 13.101 1.00 93.81 303 ALA A N 1
ATOM 2363 C CA . ALA A 1 303 ? -7.174 -16.408 11.882 1.00 93.81 303 ALA A CA 1
ATOM 2364 C C . ALA A 1 303 ? -8.497 -15.955 11.236 1.00 93.81 303 ALA A C 1
ATOM 2366 O O . ALA A 1 303 ? -8.593 -15.897 10.013 1.00 93.81 303 ALA A O 1
ATOM 2367 N N . PHE A 1 304 ? -9.493 -15.590 12.052 1.00 96.56 304 PHE A N 1
ATOM 2368 C CA . PHE A 1 304 ? -10.764 -15.046 11.577 1.00 96.56 304 PHE A CA 1
ATOM 2369 C C . PHE A 1 304 ? -10.575 -13.654 10.961 1.00 96.56 304 PHE A C 1
ATOM 2371 O O . PHE A 1 304 ? -11.001 -13.444 9.831 1.00 96.56 304 PHE A O 1
ATOM 2378 N N . ILE A 1 305 ? -9.849 -12.753 11.637 1.00 96.81 305 ILE A N 1
ATOM 2379 C CA . ILE A 1 305 ? -9.532 -11.403 11.139 1.00 96.81 305 ILE A CA 1
ATOM 2380 C C . ILE A 1 305 ? -8.836 -11.479 9.772 1.00 96.81 305 ILE A C 1
ATOM 2382 O O . ILE A 1 305 ? -9.330 -10.899 8.810 1.00 96.81 305 ILE A O 1
ATOM 2386 N N . ARG A 1 306 ? -7.755 -12.270 9.635 1.00 95.25 306 ARG A N 1
ATOM 2387 C CA . ARG A 1 306 ? -7.070 -12.438 8.334 1.00 95.25 306 ARG A CA 1
ATOM 2388 C C . ARG A 1 306 ? -7.993 -12.996 7.246 1.00 95.25 306 ARG A C 1
ATOM 2390 O O . ARG A 1 306 ? -7.879 -12.592 6.094 1.00 95.25 306 ARG A O 1
ATOM 2397 N N . LYS A 1 307 ? -8.905 -13.914 7.593 1.00 95.56 307 LYS A N 1
ATOM 2398 C CA . LYS A 1 307 ? -9.878 -14.466 6.640 1.00 95.56 307 LYS A CA 1
ATOM 2399 C C . LYS A 1 307 ? -10.897 -13.415 6.188 1.00 95.56 307 LYS A C 1
ATOM 2401 O O . LYS A 1 307 ? -11.200 -13.373 5.003 1.00 95.56 307 LYS A O 1
ATOM 2406 N N . GLN A 1 308 ? -11.404 -12.575 7.090 1.00 96.62 308 GLN A N 1
ATOM 2407 C CA . GLN A 1 308 ? -12.378 -11.546 6.718 1.00 96.62 308 GLN A CA 1
ATOM 2408 C C . GLN A 1 308 ? -11.745 -10.399 5.926 1.00 96.62 308 GLN A C 1
ATOM 2410 O O . GLN A 1 308 ? -12.313 -10.010 4.914 1.00 96.62 308 GLN A O 1
ATOM 2415 N N . ILE A 1 309 ? -10.539 -9.941 6.283 1.00 96.56 309 ILE A N 1
ATOM 2416 C CA . ILE A 1 309 ? -9.810 -8.944 5.474 1.00 96.56 309 ILE A CA 1
ATOM 2417 C C . ILE A 1 309 ? -9.542 -9.482 4.056 1.00 96.56 309 ILE A C 1
ATOM 2419 O O . ILE A 1 309 ? -9.741 -8.773 3.077 1.00 96.56 309 ILE A O 1
ATOM 2423 N N . ASN A 1 310 ? -9.181 -10.764 3.924 1.00 95.50 310 ASN A N 1
ATOM 2424 C CA . ASN A 1 310 ? -9.061 -11.423 2.620 1.00 95.50 310 ASN A CA 1
ATOM 2425 C C . ASN A 1 310 ? -10.395 -11.415 1.840 1.00 95.50 310 ASN A C 1
ATOM 2427 O O . ASN A 1 310 ? -10.414 -11.026 0.678 1.00 95.50 310 ASN A O 1
ATOM 2431 N N . ASN A 1 311 ? -11.519 -11.766 2.477 1.00 95.69 311 ASN A N 1
ATOM 2432 C CA . ASN A 1 311 ? -12.838 -11.698 1.834 1.00 95.69 311 ASN A CA 1
ATOM 2433 C C . ASN A 1 311 ? -13.186 -10.272 1.359 1.00 95.69 311 ASN A C 1
ATOM 2435 O O . ASN A 1 311 ? -13.695 -10.119 0.252 1.00 95.69 311 ASN A O 1
ATOM 2439 N N . ILE A 1 312 ? -12.887 -9.245 2.166 1.00 96.19 312 ILE A N 1
ATOM 2440 C CA . ILE A 1 312 ? -13.095 -7.828 1.819 1.00 96.19 312 ILE A CA 1
ATOM 2441 C C . ILE A 1 312 ? -12.266 -7.458 0.585 1.00 96.19 312 ILE A C 1
ATOM 2443 O O . ILE A 1 312 ? -12.817 -6.946 -0.383 1.00 96.19 312 ILE A O 1
ATOM 2447 N N . PHE A 1 313 ? -10.972 -7.790 0.562 1.00 96.56 313 PHE A N 1
ATOM 2448 C CA . PHE A 1 313 ? -10.109 -7.512 -0.590 1.00 96.56 313 PHE A CA 1
ATOM 2449 C C . PHE A 1 313 ? -10.523 -8.275 -1.855 1.00 96.56 313 PHE A C 1
ATOM 2451 O O . PHE A 1 313 ? -10.461 -7.715 -2.944 1.00 96.56 313 PHE A O 1
ATOM 2458 N N . LEU A 1 314 ? -10.984 -9.525 -1.744 1.00 95.12 314 LEU A N 1
ATOM 2459 C CA . LEU A 1 314 ? -11.502 -10.268 -2.898 1.00 95.12 314 LEU A CA 1
ATOM 2460 C C . LEU A 1 314 ? -12.788 -9.634 -3.451 1.00 95.12 314 LEU A C 1
ATOM 2462 O O . LEU A 1 314 ? -12.910 -9.491 -4.665 1.00 95.12 314 LEU A O 1
ATOM 2466 N N . ARG A 1 315 ? -13.708 -9.203 -2.580 1.00 95.56 315 ARG A N 1
ATOM 2467 C CA . ARG A 1 315 ? -14.924 -8.475 -2.973 1.00 95.56 315 ARG A CA 1
ATOM 2468 C C . ARG A 1 315 ? -14.592 -7.132 -3.632 1.00 95.56 315 ARG A C 1
ATOM 2470 O O . ARG A 1 315 ? -15.125 -6.823 -4.692 1.00 95.56 315 ARG A O 1
ATOM 2477 N N . PHE A 1 316 ? -13.659 -6.381 -3.056 1.00 94.69 316 PHE A N 1
ATOM 2478 C CA . PHE A 1 316 ? -13.171 -5.119 -3.610 1.00 94.69 316 PHE A CA 1
ATOM 2479 C C . PHE A 1 316 ? -12.564 -5.295 -5.013 1.00 94.69 316 PHE A C 1
ATOM 2481 O O . PHE A 1 316 ? -12.956 -4.590 -5.937 1.00 94.69 316 PHE A O 1
ATOM 2488 N N . VAL A 1 317 ? -11.669 -6.273 -5.207 1.00 94.12 317 VAL A N 1
ATOM 2489 C CA . VAL A 1 317 ? -10.973 -6.498 -6.491 1.00 94.12 317 VAL A CA 1
ATOM 2490 C C . VAL A 1 317 ? -11.879 -7.077 -7.585 1.00 94.12 317 VAL A C 1
ATOM 2492 O O . VAL A 1 317 ? -11.647 -6.799 -8.760 1.00 94.12 317 VAL A O 1
ATOM 2495 N N . TYR A 1 318 ? -12.867 -7.913 -7.239 1.00 93.50 318 TYR A N 1
ATOM 2496 C CA . TYR A 1 318 ? -13.627 -8.696 -8.227 1.00 93.50 318 TYR A CA 1
ATOM 2497 C C . TYR A 1 318 ? -15.127 -8.377 -8.325 1.00 93.50 318 TYR A C 1
ATOM 2499 O O . TYR A 1 318 ? -15.748 -8.815 -9.293 1.00 93.50 318 TYR A O 1
ATOM 2507 N N . GLU A 1 319 ? -15.718 -7.661 -7.363 1.00 93.00 319 GLU A N 1
ATOM 2508 C CA . GLU A 1 319 ? -17.165 -7.384 -7.333 1.00 93.00 319 GLU A CA 1
ATOM 2509 C C . GLU A 1 319 ? -17.497 -5.888 -7.376 1.00 93.00 319 GLU A C 1
ATOM 2511 O O . GLU A 1 319 ? -18.326 -5.495 -8.195 1.00 93.00 319 GLU A O 1
ATOM 2516 N N . THR A 1 320 ? -16.903 -5.064 -6.501 1.00 86.38 320 THR A N 1
ATOM 2517 C CA . THR A 1 320 ? -17.355 -3.670 -6.303 1.00 86.38 320 THR A CA 1
ATOM 2518 C C . THR A 1 320 ? -16.432 -2.591 -6.870 1.00 86.38 320 THR A C 1
ATOM 2520 O O . THR A 1 320 ? -16.936 -1.528 -7.208 1.00 86.38 320 THR A O 1
ATOM 2523 N N . GLU A 1 321 ? -15.108 -2.798 -6.920 1.00 84.81 321 GLU A N 1
ATOM 2524 C CA . GLU A 1 321 ? -14.075 -1.742 -7.093 1.00 84.81 321 GLU A CA 1
ATOM 2525 C C . GLU A 1 321 ? -14.185 -0.546 -6.104 1.00 84.81 321 GLU A C 1
ATOM 2527 O O . GLU A 1 321 ? -13.395 0.393 -6.179 1.00 84.81 321 GLU A O 1
ATOM 2532 N N . HIS A 1 322 ? -15.098 -0.614 -5.126 1.00 85.38 322 HIS A N 1
ATOM 2533 C CA . HIS A 1 322 ? -15.375 0.392 -4.097 1.00 85.38 322 HIS A CA 1
ATOM 2534 C C . HIS A 1 322 ? -15.188 -0.220 -2.705 1.00 85.38 322 HIS A C 1
ATOM 2536 O O . HIS A 1 322 ? -15.822 -1.235 -2.387 1.00 85.38 322 HIS A O 1
ATOM 2542 N N . PHE A 1 323 ? -14.304 0.389 -1.912 1.00 91.19 323 PHE A N 1
ATOM 2543 C CA . PHE A 1 323 ? -14.146 0.211 -0.466 1.00 91.19 323 PHE A CA 1
ATOM 2544 C C . PHE A 1 323 ? -13.212 1.313 0.055 1.00 91.19 323 PHE A C 1
ATOM 2546 O O . PHE A 1 323 ? -12.099 1.443 -0.456 1.00 91.19 323 PHE A O 1
ATOM 2553 N N . ASN A 1 324 ? -13.617 2.084 1.063 1.00 89.94 324 ASN A N 1
ATOM 2554 C CA . ASN A 1 324 ? -12.836 3.244 1.516 1.00 89.94 324 ASN A CA 1
ATOM 2555 C C . ASN A 1 324 ? -11.595 2.854 2.344 1.00 89.94 324 ASN A C 1
ATOM 2557 O O . ASN A 1 324 ? -10.518 3.419 2.169 1.00 89.94 324 ASN A O 1
ATOM 2561 N N . GLY A 1 325 ? -11.708 1.844 3.212 1.00 93.12 325 GLY A N 1
ATOM 2562 C CA . GLY A 1 325 ? -10.677 1.485 4.196 1.00 93.12 325 GLY A CA 1
ATOM 2563 C C . GLY A 1 325 ? -9.533 0.580 3.720 1.00 93.12 325 GLY A C 1
ATOM 2564 O O . GLY A 1 325 ? -8.984 -0.174 4.531 1.00 93.12 325 GLY A O 1
ATOM 2565 N N . VAL A 1 326 ? -9.202 0.545 2.421 1.00 95.62 326 VAL A N 1
ATOM 2566 C CA . VAL A 1 326 ? -8.160 -0.371 1.897 1.00 95.62 326 VAL A CA 1
ATOM 2567 C C . VAL A 1 326 ? -6.784 -0.039 2.482 1.00 95.62 326 VAL A C 1
ATOM 2569 O O . VAL A 1 326 ? -6.064 -0.951 2.898 1.00 95.62 326 VAL A O 1
ATOM 2572 N N . ALA A 1 327 ? -6.427 1.247 2.542 1.00 95.50 327 ALA A N 1
ATOM 2573 C CA . ALA A 1 327 ? -5.128 1.709 3.030 1.00 95.50 327 ALA A CA 1
ATOM 2574 C C . ALA A 1 327 ? -4.910 1.325 4.502 1.00 95.50 327 ALA A C 1
ATOM 2576 O O . ALA A 1 327 ? -3.895 0.723 4.856 1.00 95.50 327 ALA A O 1
ATOM 2577 N N . GLU A 1 328 ? -5.899 1.586 5.353 1.00 96.88 328 GLU A N 1
ATOM 2578 C CA . GLU A 1 328 ? -5.846 1.329 6.788 1.00 96.88 328 GLU A CA 1
ATOM 2579 C C . GLU A 1 328 ? -5.784 -0.175 7.092 1.00 96.88 328 GLU A C 1
ATOM 2581 O O . GLU A 1 328 ? -5.026 -0.597 7.968 1.00 96.88 328 GLU A O 1
ATOM 2586 N N . LEU A 1 329 ? -6.515 -1.011 6.342 1.00 97.75 329 LEU A N 1
ATOM 2587 C CA . LEU A 1 329 ? -6.396 -2.469 6.455 1.00 97.75 329 LEU A CA 1
ATOM 2588 C C . LEU A 1 329 ? -5.015 -2.976 6.008 1.00 97.75 329 LEU A C 1
ATOM 2590 O O . LEU A 1 329 ? -4.492 -3.916 6.618 1.00 97.75 329 LEU A O 1
ATOM 2594 N N . LEU A 1 330 ? -4.404 -2.363 4.989 1.00 97.50 330 LEU A N 1
ATOM 2595 C CA . LEU A 1 330 ? -3.044 -2.692 4.556 1.00 97.50 330 LEU A CA 1
ATOM 2596 C C . LEU A 1 330 ? -1.982 -2.275 5.586 1.00 97.50 330 LEU A C 1
ATOM 2598 O O . LEU A 1 330 ? -1.081 -3.065 5.846 1.00 97.50 330 LEU A O 1
ATOM 2602 N N . GLU A 1 331 ? -2.106 -1.128 6.260 1.00 96.62 331 GLU A N 1
ATOM 2603 C CA . GLU A 1 331 ? -1.186 -0.745 7.352 1.00 96.62 331 GLU A CA 1
ATOM 2604 C C . GLU A 1 331 ? -1.178 -1.775 8.493 1.00 96.62 331 GLU A C 1
ATOM 2606 O O . GLU A 1 331 ? -0.116 -2.198 8.968 1.00 96.62 331 GLU A O 1
ATOM 2611 N N . ILE A 1 332 ? -2.363 -2.245 8.902 1.00 97.00 332 ILE A N 1
ATOM 2612 C CA . ILE A 1 332 ? -2.492 -3.307 9.911 1.00 97.00 332 ILE A CA 1
ATOM 2613 C C . ILE A 1 332 ? -1.838 -4.592 9.397 1.00 97.00 332 ILE A C 1
ATOM 2615 O O . ILE A 1 332 ? -1.097 -5.246 10.135 1.00 97.00 332 ILE A O 1
ATOM 2619 N N . LEU A 1 333 ? -2.085 -4.963 8.137 1.00 96.44 333 LEU A N 1
ATOM 2620 C CA . LEU A 1 333 ? -1.480 -6.147 7.533 1.00 96.44 333 LEU A CA 1
ATOM 2621 C C . LEU A 1 333 ? 0.044 -6.050 7.456 1.00 96.44 333 LEU A C 1
ATOM 2623 O O . LEU A 1 333 ? 0.691 -7.037 7.789 1.00 96.44 333 LEU A O 1
ATOM 2627 N N . GLY A 1 334 ? 0.624 -4.899 7.116 1.00 95.00 334 GLY A N 1
ATOM 2628 C CA . GLY A 1 334 ? 2.074 -4.688 7.113 1.00 95.00 334 GLY A CA 1
ATOM 2629 C C . GLY A 1 334 ? 2.696 -4.986 8.480 1.00 95.00 334 GLY A C 1
ATOM 2630 O O . GLY A 1 334 ? 3.644 -5.768 8.585 1.00 95.00 334 GLY A O 1
ATOM 2631 N N . SER A 1 335 ? 2.085 -4.475 9.555 1.00 94.75 335 SER A N 1
ATOM 2632 C CA . SER A 1 335 ? 2.496 -4.794 10.931 1.00 94.75 335 SER A CA 1
ATOM 2633 C C . SER A 1 335 ? 2.349 -6.292 11.261 1.00 94.75 335 SER A C 1
ATOM 2635 O O . SER A 1 335 ? 3.236 -6.903 11.864 1.00 94.75 335 SER A O 1
ATOM 2637 N N . ILE A 1 336 ? 1.259 -6.924 10.806 1.00 94.62 336 ILE A N 1
ATOM 2638 C CA . ILE A 1 336 ? 1.013 -8.364 10.977 1.00 94.62 336 ILE A CA 1
ATOM 2639 C C . ILE A 1 336 ? 2.047 -9.223 10.229 1.00 94.62 336 ILE A C 1
ATOM 2641 O O . ILE A 1 336 ? 2.488 -10.235 10.779 1.00 94.62 336 ILE A O 1
ATOM 2645 N N . ILE A 1 337 ? 2.419 -8.839 9.003 1.00 94.56 337 ILE A N 1
ATOM 2646 C CA . ILE A 1 337 ? 3.377 -9.542 8.137 1.00 94.56 337 ILE A CA 1
ATOM 2647 C C . ILE A 1 337 ? 4.776 -9.482 8.750 1.00 94.56 337 ILE A C 1
ATOM 2649 O O . ILE A 1 337 ? 5.442 -10.514 8.857 1.00 94.56 337 ILE A O 1
ATOM 2653 N N . ASN A 1 338 ? 5.189 -8.313 9.250 1.00 92.94 338 ASN A N 1
ATOM 2654 C CA . ASN A 1 338 ? 6.465 -8.170 9.948 1.00 92.94 338 ASN A CA 1
ATOM 2655 C C . ASN A 1 338 ? 6.540 -9.100 11.185 1.00 92.94 338 ASN A C 1
ATOM 2657 O O . ASN A 1 338 ? 7.570 -9.723 11.453 1.00 92.94 338 ASN A O 1
ATOM 2661 N N . GLY A 1 339 ? 5.411 -9.295 11.877 1.00 91.62 339 GLY A N 1
ATOM 2662 C CA . GLY A 1 339 ? 5.257 -10.234 12.993 1.00 91.62 339 GLY A CA 1
ATOM 2663 C C . GLY A 1 339 ? 5.127 -11.726 12.631 1.00 91.62 339 GLY A C 1
ATOM 2664 O O . GLY A 1 339 ? 4.839 -12.532 13.523 1.00 91.62 339 GLY A O 1
ATOM 2665 N N . PHE A 1 340 ? 5.284 -12.139 11.367 1.00 92.75 340 PHE A N 1
ATOM 2666 C CA . PHE A 1 340 ? 5.220 -13.556 10.995 1.00 92.75 340 PHE A CA 1
ATOM 2667 C C . PHE A 1 340 ? 6.455 -14.351 11.442 1.00 92.75 340 PHE A C 1
ATOM 2669 O O . PHE A 1 340 ? 7.599 -13.964 11.224 1.00 92.75 340 PHE A O 1
ATOM 2676 N N . ALA A 1 341 ? 6.202 -15.530 12.017 1.00 90.38 341 ALA A N 1
ATOM 2677 C CA . ALA A 1 341 ? 7.240 -16.507 12.320 1.00 90.38 341 ALA A CA 1
ATOM 2678 C C . ALA A 1 341 ? 7.732 -17.211 11.044 1.00 90.38 341 ALA A C 1
ATOM 2680 O O . ALA A 1 341 ? 6.936 -17.539 10.159 1.00 90.38 341 ALA A O 1
ATOM 2681 N N . LEU A 1 342 ? 9.035 -17.494 10.999 1.00 90.12 342 LEU A N 1
ATOM 2682 C CA . LEU A 1 342 ? 9.665 -18.309 9.963 1.00 90.12 342 LEU A CA 1
ATOM 2683 C C . LEU A 1 342 ? 9.668 -19.797 10.375 1.00 90.12 342 LEU A C 1
ATOM 2685 O O . LEU A 1 342 ? 9.849 -20.089 11.560 1.00 90.12 342 LEU A O 1
ATOM 2689 N N . PRO A 1 343 ? 9.498 -20.747 9.434 1.00 91.62 343 PRO A N 1
ATOM 2690 C CA . PRO A 1 343 ? 9.239 -20.543 8.006 1.00 91.62 343 PRO A CA 1
ATOM 2691 C C . PRO A 1 343 ? 7.808 -20.054 7.720 1.00 91.62 343 PRO A C 1
ATOM 2693 O O . PRO A 1 343 ? 6.854 -20.441 8.399 1.00 91.62 343 PRO A O 1
ATOM 2696 N N . LEU A 1 344 ? 7.646 -19.238 6.671 1.00 93.31 344 LEU A N 1
ATOM 2697 C CA . LEU A 1 344 ? 6.335 -18.724 6.266 1.00 93.31 344 LEU A CA 1
ATOM 2698 C C . LEU A 1 344 ? 5.371 -19.856 5.891 1.00 93.31 344 LEU A C 1
ATOM 2700 O O . LEU A 1 344 ? 5.644 -20.691 5.024 1.00 93.31 344 LEU A O 1
ATOM 2704 N N . LYS A 1 345 ? 4.185 -19.832 6.501 1.00 93.19 345 LYS A N 1
ATOM 2705 C CA . LYS A 1 345 ? 3.115 -20.790 6.216 1.00 93.19 345 LYS A CA 1
ATOM 2706 C C . LYS A 1 345 ? 2.571 -20.645 4.794 1.00 93.19 345 LYS A C 1
ATOM 2708 O O . LYS A 1 345 ? 2.424 -19.537 4.277 1.00 93.19 345 LYS A O 1
ATOM 2713 N N . ALA A 1 346 ? 2.119 -21.763 4.225 1.00 93.12 346 ALA A N 1
ATOM 2714 C CA . ALA A 1 346 ? 1.469 -21.794 2.914 1.00 93.12 346 ALA A CA 1
ATOM 2715 C C . ALA A 1 346 ? 0.234 -20.871 2.813 1.00 93.12 346 ALA A C 1
ATOM 2717 O O . ALA A 1 346 ? 0.023 -20.279 1.758 1.00 93.12 346 ALA A O 1
ATOM 2718 N N . GLU A 1 347 ? -0.535 -20.686 3.900 1.00 92.81 347 GLU A N 1
ATOM 2719 C CA . GLU A 1 347 ? -1.655 -19.723 3.947 1.00 92.81 347 GLU A CA 1
ATOM 2720 C C . GLU A 1 347 ? -1.203 -18.287 3.616 1.00 92.81 347 GLU A C 1
ATOM 2722 O O . GLU A 1 347 ? -1.858 -17.600 2.836 1.00 92.81 347 GLU A O 1
ATOM 2727 N N . HIS A 1 348 ? -0.049 -17.850 4.131 1.00 94.12 348 HIS A N 1
ATOM 2728 C CA . HIS A 1 348 ? 0.465 -16.495 3.913 1.00 94.12 348 HIS A CA 1
ATOM 2729 C C . HIS A 1 348 ? 1.059 -16.334 2.503 1.00 94.12 348 HIS A C 1
ATOM 2731 O O . HIS A 1 348 ? 0.827 -15.321 1.851 1.00 94.12 348 HIS A O 1
ATOM 2737 N N . LYS A 1 349 ? 1.743 -17.367 1.986 1.00 94.56 349 LYS A N 1
ATOM 2738 C CA . LYS A 1 349 ? 2.243 -17.384 0.597 1.00 94.56 349 LYS A CA 1
ATOM 2739 C C . LYS A 1 349 ? 1.102 -17.320 -0.427 1.00 94.56 349 LYS A C 1
ATOM 2741 O O . LYS A 1 349 ? 1.211 -16.631 -1.437 1.00 94.56 349 LYS A O 1
ATOM 2746 N N . GLN A 1 350 ? -0.014 -18.006 -0.161 1.00 94.00 350 GLN A N 1
ATOM 2747 C CA . GLN A 1 350 ? -1.210 -17.915 -1.003 1.00 94.00 350 GLN A CA 1
ATOM 2748 C C . GLN A 1 350 ? -1.897 -16.549 -0.899 1.00 94.00 350 GLN A C 1
ATOM 2750 O O . GLN A 1 350 ? -2.375 -16.060 -1.917 1.00 94.00 350 GLN A O 1
ATOM 2755 N N . PHE A 1 351 ? -1.925 -15.930 0.286 1.00 95.31 351 PHE A N 1
ATOM 2756 C CA . PHE A 1 351 ? -2.466 -14.582 0.481 1.00 95.31 351 PHE A CA 1
ATOM 2757 C C . PHE A 1 351 ? -1.717 -13.531 -0.358 1.00 95.31 351 PHE A C 1
ATOM 2759 O O . PHE A 1 351 ? -2.353 -12.793 -1.107 1.00 95.31 351 PHE A O 1
ATOM 2766 N N . LEU A 1 352 ? -0.379 -13.538 -0.334 1.00 96.06 352 LEU A N 1
ATOM 2767 C CA . LEU A 1 352 ? 0.448 -12.677 -1.190 1.00 96.06 352 LEU A CA 1
ATOM 2768 C C . LEU A 1 352 ? 0.070 -12.822 -2.677 1.00 96.06 352 LEU A C 1
ATOM 2770 O O . LEU A 1 352 ? -0.304 -11.851 -3.329 1.00 96.06 352 LEU A O 1
ATOM 2774 N N . VAL A 1 353 ? 0.104 -14.051 -3.205 1.00 94.81 353 VAL A N 1
ATOM 2775 C CA . VAL A 1 353 ? -0.057 -14.296 -4.650 1.00 94.81 353 VAL A CA 1
ATOM 2776 C C . VAL A 1 353 ? -1.500 -14.132 -5.147 1.00 94.81 353 VAL A C 1
ATOM 2778 O O . VAL A 1 353 ? -1.704 -13.747 -6.297 1.00 94.81 353 VAL A O 1
ATOM 2781 N N . LYS A 1 354 ? -2.508 -14.439 -4.320 1.00 94.50 354 LYS A N 1
ATOM 2782 C CA . LYS A 1 354 ? -3.929 -14.418 -4.723 1.00 94.50 354 LYS A CA 1
ATOM 2783 C C . LYS A 1 354 ? -4.696 -13.163 -4.314 1.00 94.50 354 LYS A C 1
ATOM 2785 O O . LYS A 1 354 ? -5.816 -13.007 -4.783 1.00 94.50 354 LYS A O 1
ATOM 2790 N N . VAL A 1 355 ? -4.141 -12.323 -3.440 1.00 95.56 355 VAL A N 1
ATOM 2791 C CA . VAL A 1 355 ? -4.849 -11.159 -2.880 1.00 95.56 355 VAL A CA 1
ATOM 2792 C C . VAL A 1 355 ? -4.025 -9.889 -3.052 1.00 95.56 355 VAL A C 1
ATOM 2794 O O . VAL A 1 355 ? -4.475 -8.976 -3.734 1.00 95.56 355 VAL A O 1
ATOM 2797 N N . LEU A 1 356 ? -2.795 -9.851 -2.525 1.00 96.44 356 LEU A N 1
ATOM 2798 C CA . LEU A 1 356 ? -1.965 -8.643 -2.599 1.00 96.44 356 LEU A CA 1
ATOM 2799 C C . LEU A 1 356 ? -1.522 -8.320 -4.030 1.00 96.44 356 LEU A C 1
ATOM 2801 O O . LEU A 1 356 ? -1.673 -7.185 -4.466 1.00 96.44 356 LEU A O 1
ATOM 2805 N N . ILE A 1 357 ? -1.046 -9.303 -4.804 1.00 96.06 357 ILE A N 1
ATOM 2806 C CA . ILE A 1 357 ? -0.663 -9.045 -6.204 1.00 96.06 357 ILE A CA 1
ATOM 2807 C C . ILE A 1 357 ? -1.873 -8.554 -7.037 1.00 96.06 357 ILE A C 1
ATOM 2809 O O . ILE A 1 357 ? -1.731 -7.530 -7.704 1.00 96.06 357 ILE A O 1
ATOM 2813 N N . PRO A 1 358 ? -3.071 -9.179 -6.998 1.00 96.31 358 PRO A N 1
ATOM 2814 C CA . PRO A 1 358 ? -4.242 -8.653 -7.707 1.00 96.31 358 PRO A CA 1
ATOM 2815 C C . PRO A 1 358 ? -4.727 -7.258 -7.286 1.00 96.31 358 PRO A C 1
ATOM 2817 O O . PRO A 1 358 ? -5.284 -6.575 -8.137 1.00 96.31 358 PRO A O 1
ATOM 2820 N N . LEU A 1 359 ? -4.491 -6.781 -6.053 1.00 95.94 359 LEU A N 1
ATOM 2821 C CA . LEU A 1 359 ? -4.896 -5.417 -5.648 1.00 95.94 359 LEU A CA 1
ATOM 2822 C C . LEU A 1 359 ? -4.320 -4.313 -6.562 1.00 95.94 359 LEU A C 1
ATOM 2824 O O . LEU A 1 359 ? -4.954 -3.277 -6.746 1.00 95.94 359 LEU A O 1
ATOM 2828 N N . HIS A 1 360 ? -3.186 -4.561 -7.225 1.00 95.44 360 HIS A N 1
ATOM 2829 C CA . HIS A 1 360 ? -2.569 -3.632 -8.179 1.00 95.44 360 HIS A CA 1
ATOM 2830 C C . HIS A 1 360 ? -3.406 -3.398 -9.448 1.00 95.44 360 HIS A C 1
ATOM 2832 O O . HIS A 1 360 ? -3.142 -2.447 -10.190 1.00 95.44 360 HIS A O 1
ATOM 2838 N N . THR A 1 361 ? -4.417 -4.227 -9.748 1.00 93.56 361 THR A N 1
ATOM 2839 C CA . THR A 1 361 ? -5.252 -4.025 -10.944 1.00 93.56 361 THR A CA 1
ATOM 2840 C C . THR A 1 361 ? -6.267 -2.899 -10.777 1.00 93.56 361 THR A C 1
ATOM 2842 O O . THR A 1 361 ? -6.559 -2.228 -11.767 1.00 93.56 361 THR A O 1
ATOM 2845 N N . VAL A 1 362 ? -6.745 -2.646 -9.553 1.00 92.12 362 VAL A N 1
ATOM 2846 C CA . VAL A 1 362 ? -7.849 -1.713 -9.257 1.00 92.12 362 VAL A CA 1
ATOM 2847 C C . VAL A 1 362 ? -7.494 -0.271 -9.635 1.00 92.12 362 VAL A C 1
ATOM 2849 O O . VAL A 1 362 ? -6.325 0.119 -9.595 1.00 92.12 362 VAL A O 1
ATOM 2852 N N . ARG A 1 363 ? -8.483 0.523 -10.056 1.00 87.44 363 ARG A N 1
ATOM 2853 C CA . ARG A 1 363 ? -8.281 1.897 -10.556 1.00 87.44 363 ARG A CA 1
ATOM 2854 C C . ARG A 1 363 ? -7.683 2.817 -9.491 1.00 87.44 363 ARG A C 1
ATOM 2856 O O . ARG A 1 363 ? -6.629 3.394 -9.734 1.00 87.44 363 ARG A O 1
ATOM 2863 N N . SER A 1 364 ? -8.288 2.824 -8.305 1.00 88.75 364 SER A N 1
ATOM 2864 C CA . SER A 1 364 ? -7.971 3.639 -7.121 1.00 88.75 364 SER A CA 1
ATOM 2865 C C . SER A 1 364 ? -6.678 3.258 -6.379 1.00 88.75 364 SER A C 1
ATOM 2867 O O . SER A 1 364 ? -6.532 3.524 -5.188 1.00 88.75 364 SER A O 1
ATOM 2869 N N . LEU A 1 365 ? -5.721 2.626 -7.070 1.00 93.00 365 LEU A N 1
ATOM 2870 C CA . LEU A 1 365 ? -4.458 2.156 -6.485 1.00 93.00 365 LEU A CA 1
ATOM 2871 C C . LEU A 1 365 ? -3.660 3.288 -5.816 1.00 93.00 365 LEU A C 1
ATOM 2873 O O . LEU A 1 365 ? -2.950 3.039 -4.846 1.00 93.00 365 LEU A O 1
ATOM 2877 N N . SER A 1 366 ? -3.772 4.516 -6.323 1.00 91.94 366 SER A N 1
ATOM 2878 C CA . SER A 1 366 ? -3.115 5.727 -5.812 1.00 91.94 366 SER A CA 1
ATOM 2879 C C . SER A 1 366 ? -3.318 5.947 -4.315 1.00 91.94 366 SER A C 1
ATOM 2881 O O . SER A 1 366 ? -2.349 6.265 -3.627 1.00 91.94 366 SER A O 1
ATOM 2883 N N . LEU A 1 367 ? -4.523 5.689 -3.796 1.00 91.25 367 LEU A N 1
ATOM 2884 C CA . LEU A 1 367 ? -4.852 5.891 -2.381 1.00 91.25 367 LEU A CA 1
ATOM 2885 C C . LEU A 1 367 ? -4.087 4.977 -1.413 1.00 91.25 367 LEU A C 1
ATOM 2887 O O . LEU A 1 367 ? -3.860 5.355 -0.266 1.00 91.25 367 LEU A O 1
ATOM 2891 N N . PHE A 1 368 ? -3.731 3.761 -1.840 1.00 94.88 368 PHE A N 1
ATOM 2892 C CA . PHE A 1 368 ? -3.223 2.707 -0.948 1.00 94.88 368 PHE A CA 1
ATOM 2893 C C . PHE A 1 368 ? -1.924 2.037 -1.429 1.00 94.88 368 PHE A C 1
ATOM 2895 O O . PHE A 1 368 ? -1.468 1.051 -0.844 1.00 94.88 368 PHE A O 1
ATOM 2902 N N . HIS A 1 369 ? -1.312 2.554 -2.497 1.00 96.62 369 HIS A N 1
ATOM 2903 C CA . HIS A 1 369 ? -0.118 1.976 -3.115 1.00 96.62 369 HIS A CA 1
ATOM 2904 C C . HIS A 1 369 ? 1.073 1.884 -2.162 1.00 96.62 369 HIS A C 1
ATOM 2906 O O . HIS A 1 369 ? 1.708 0.839 -2.103 1.00 96.62 369 HIS A O 1
ATOM 2912 N N . ALA A 1 370 ? 1.371 2.940 -1.400 1.00 96.25 370 ALA A N 1
ATOM 2913 C CA . ALA A 1 370 ? 2.519 2.944 -0.489 1.00 96.25 370 ALA A CA 1
ATOM 2914 C C . ALA A 1 370 ? 2.383 1.857 0.596 1.00 96.25 370 ALA A C 1
ATOM 2916 O O . ALA A 1 370 ? 3.334 1.142 0.906 1.00 96.25 370 ALA A O 1
ATOM 2917 N N . GLN A 1 371 ? 1.170 1.675 1.121 1.00 97.12 371 GLN A N 1
ATOM 2918 C CA . GLN A 1 371 ? 0.828 0.635 2.087 1.00 97.12 371 GLN A CA 1
ATOM 2919 C C . GLN A 1 371 ? 0.918 -0.771 1.465 1.00 97.12 371 GLN A C 1
ATOM 2921 O O . GLN A 1 371 ? 1.350 -1.718 2.128 1.00 97.12 371 GLN A O 1
ATOM 2926 N N . LEU A 1 372 ? 0.529 -0.918 0.194 1.00 97.81 372 LEU A N 1
ATOM 2927 C CA . LEU A 1 372 ? 0.576 -2.184 -0.540 1.00 97.81 372 LEU A CA 1
ATOM 2928 C C . LEU A 1 372 ? 2.011 -2.597 -0.905 1.00 97.81 372 LEU A C 1
ATOM 2930 O O . LEU A 1 372 ? 2.392 -3.739 -0.636 1.00 97.81 372 LEU A O 1
ATOM 2934 N N . ALA A 1 373 ? 2.808 -1.662 -1.427 1.00 97.25 373 ALA A N 1
ATOM 2935 C CA . ALA A 1 373 ? 4.232 -1.824 -1.706 1.00 97.25 373 ALA A CA 1
ATOM 2936 C C . ALA A 1 373 ? 4.988 -2.225 -0.431 1.00 97.25 373 ALA A C 1
ATOM 2938 O O . ALA A 1 373 ? 5.649 -3.264 -0.407 1.00 97.25 373 ALA A O 1
ATOM 2939 N N . TYR A 1 374 ? 4.766 -1.507 0.680 1.00 97.06 374 TYR A N 1
ATOM 2940 C CA . TYR A 1 374 ? 5.320 -1.864 1.988 1.00 97.06 374 TYR A CA 1
ATOM 2941 C C . TYR A 1 374 ? 4.963 -3.300 2.412 1.00 97.06 374 TYR A C 1
ATOM 2943 O O . TYR A 1 374 ? 5.831 -4.048 2.865 1.00 97.06 374 TYR A O 1
ATOM 2951 N N . CYS A 1 375 ? 3.707 -3.729 2.227 1.00 97.50 375 CYS A N 1
ATOM 2952 C CA . CYS A 1 375 ? 3.300 -5.109 2.511 1.00 97.50 375 CYS A CA 1
ATOM 2953 C C . CYS A 1 375 ? 4.034 -6.139 1.640 1.00 97.50 375 CYS A C 1
ATOM 2955 O O . CYS A 1 375 ? 4.357 -7.224 2.130 1.00 97.50 375 CYS A O 1
ATOM 2957 N N . ILE A 1 376 ? 4.287 -5.832 0.364 1.00 97.31 376 ILE A N 1
ATOM 2958 C CA . ILE A 1 376 ? 5.011 -6.720 -0.552 1.00 97.31 376 ILE A CA 1
ATOM 2959 C C . ILE A 1 376 ? 6.492 -6.797 -0.185 1.00 97.31 376 ILE A C 1
ATOM 2961 O O . ILE A 1 376 ? 6.991 -7.907 0.004 1.00 97.31 376 ILE A O 1
ATOM 2965 N N . VAL A 1 377 ? 7.171 -5.664 0.003 1.00 96.50 377 VAL A N 1
ATOM 2966 C CA . VAL A 1 377 ? 8.585 -5.620 0.413 1.00 96.50 377 VAL A CA 1
ATOM 2967 C C . VAL A 1 377 ? 8.782 -6.374 1.734 1.00 96.50 377 VAL A C 1
ATOM 2969 O O . VAL A 1 377 ? 9.639 -7.253 1.818 1.00 96.50 377 VAL A O 1
ATOM 2972 N N . GLN A 1 378 ? 7.899 -6.169 2.721 1.00 96.19 378 GLN A N 1
ATOM 2973 C CA . GLN A 1 378 ? 7.909 -6.932 3.976 1.00 96.19 378 GLN A CA 1
ATOM 2974 C C . GLN A 1 378 ? 7.717 -8.444 3.787 1.00 96.19 378 GLN A C 1
ATOM 2976 O O . GLN A 1 378 ? 8.247 -9.225 4.573 1.00 96.19 378 GLN A O 1
ATOM 2981 N N . PHE A 1 379 ? 6.995 -8.908 2.764 1.00 96.06 379 PHE A N 1
ATOM 2982 C CA . PHE A 1 379 ? 6.933 -10.340 2.451 1.00 96.06 379 PHE A CA 1
ATOM 2983 C C . PHE A 1 379 ? 8.254 -10.875 1.879 1.00 96.06 379 PHE A C 1
ATOM 2985 O O . PHE A 1 379 ? 8.618 -12.014 2.182 1.00 96.06 379 PHE A O 1
ATOM 2992 N N . LEU A 1 380 ? 8.959 -10.074 1.075 1.00 95.38 380 LEU A N 1
ATOM 2993 C CA . LEU A 1 380 ? 10.233 -10.449 0.455 1.00 95.38 380 LEU A CA 1
ATOM 2994 C C . LEU A 1 380 ? 11.383 -10.466 1.472 1.00 95.38 380 LEU A C 1
ATOM 2996 O O . LEU A 1 380 ? 12.149 -11.427 1.482 1.00 95.38 380 LEU A O 1
ATOM 3000 N N . GLU A 1 381 ? 11.429 -9.502 2.400 1.00 94.25 381 GLU A N 1
ATOM 3001 C CA . GLU A 1 381 ? 12.372 -9.492 3.535 1.00 94.25 381 GLU A CA 1
ATOM 3002 C C . GLU A 1 381 ? 12.293 -10.771 4.393 1.00 94.25 381 GLU A C 1
ATOM 3004 O O . GLU A 1 381 ? 13.293 -11.216 4.959 1.00 94.25 381 GLU A O 1
ATOM 3009 N N . LYS A 1 382 ? 11.101 -11.375 4.522 1.00 93.69 382 LYS A N 1
ATOM 3010 C CA . LYS A 1 382 ? 10.901 -12.611 5.303 1.00 93.69 382 LYS A CA 1
ATOM 3011 C C . LYS A 1 382 ? 11.241 -13.880 4.519 1.00 93.69 382 LYS A C 1
ATOM 3013 O O . LYS A 1 382 ? 11.564 -14.893 5.141 1.00 93.69 382 LYS A O 1
ATOM 3018 N N . ASP A 1 383 ? 11.101 -13.871 3.194 1.00 94.25 383 ASP A N 1
ATOM 3019 C CA . ASP A 1 383 ? 11.339 -15.039 2.341 1.00 94.25 383 ASP A CA 1
ATOM 3020 C C . ASP A 1 383 ? 11.657 -14.629 0.884 1.00 94.25 383 ASP A C 1
ATOM 3022 O O . ASP A 1 383 ? 10.743 -14.527 0.054 1.00 94.25 383 ASP A O 1
ATOM 3026 N N . PRO A 1 384 ? 12.946 -14.462 0.526 1.00 93.75 384 PRO A N 1
ATOM 3027 C CA . PRO A 1 384 ? 13.356 -14.009 -0.806 1.00 93.75 384 PRO A CA 1
ATOM 3028 C C . PRO A 1 384 ? 13.032 -15.017 -1.923 1.00 93.75 384 PRO A C 1
ATOM 3030 O O . PRO A 1 384 ? 13.090 -14.679 -3.106 1.00 93.75 384 PRO A O 1
ATOM 3033 N N . THR A 1 385 ? 12.606 -16.248 -1.600 1.00 93.31 385 THR A N 1
ATOM 3034 C CA . THR A 1 385 ? 12.110 -17.191 -2.622 1.00 93.31 385 THR A CA 1
ATOM 3035 C C . THR A 1 385 ? 10.797 -16.733 -3.267 1.00 93.31 385 THR A C 1
ATOM 3037 O O . THR A 1 385 ? 10.418 -17.240 -4.326 1.00 93.31 385 THR A O 1
ATOM 3040 N N . LEU A 1 386 ? 10.103 -15.764 -2.658 1.00 95.06 386 LEU A N 1
ATOM 3041 C CA . LEU A 1 386 ? 8.855 -15.186 -3.156 1.00 95.06 386 LEU A CA 1
ATOM 3042 C C . LEU A 1 386 ? 9.061 -14.065 -4.189 1.00 95.06 386 LEU A C 1
ATOM 3044 O O . LEU A 1 386 ? 8.098 -13.693 -4.861 1.00 95.06 386 LEU A O 1
ATOM 3048 N N . THR A 1 387 ? 10.285 -13.565 -4.385 1.00 95.25 387 THR A N 1
ATOM 3049 C CA . THR A 1 387 ? 10.535 -12.424 -5.284 1.00 95.25 387 THR A CA 1
ATOM 3050 C C . THR A 1 387 ? 10.228 -12.744 -6.748 1.00 95.25 387 THR A C 1
ATOM 3052 O O . THR A 1 387 ? 9.641 -11.926 -7.455 1.00 95.25 387 THR A O 1
ATOM 3055 N N . GLU A 1 388 ? 10.531 -13.962 -7.212 1.00 94.69 388 GLU A N 1
ATOM 3056 C CA . GLU A 1 388 ? 10.209 -14.379 -8.583 1.00 94.69 388 GLU A CA 1
ATOM 3057 C C . GLU A 1 388 ? 8.694 -14.356 -8.893 1.00 94.69 388 GLU A C 1
ATOM 3059 O O . GLU A 1 388 ? 8.308 -13.700 -9.867 1.00 94.69 388 GLU A O 1
ATOM 3064 N N . PRO A 1 389 ? 7.806 -15.028 -8.126 1.00 95.88 389 PRO A N 1
ATOM 3065 C CA . PRO A 1 389 ? 6.370 -14.964 -8.391 1.00 95.88 389 PRO A CA 1
ATOM 3066 C C . PRO A 1 389 ? 5.771 -13.564 -8.183 1.00 95.88 389 PRO A C 1
ATOM 3068 O O . PRO A 1 389 ? 4.816 -13.238 -8.888 1.00 95.88 389 PRO A O 1
ATOM 3071 N N . VAL A 1 390 ? 6.328 -12.730 -7.293 1.00 96.94 390 VAL A N 1
ATOM 3072 C CA . VAL A 1 390 ? 5.909 -11.324 -7.129 1.00 96.94 390 VAL A CA 1
ATOM 3073 C C . VAL A 1 390 ? 6.217 -10.506 -8.381 1.00 96.94 390 VAL A C 1
ATOM 3075 O O . VAL A 1 390 ? 5.289 -9.998 -9.007 1.00 96.94 390 VAL A O 1
ATOM 3078 N N . ILE A 1 391 ? 7.478 -10.457 -8.827 1.00 96.12 391 ILE A N 1
ATOM 3079 C CA . ILE A 1 391 ? 7.870 -9.665 -10.006 1.00 96.12 391 ILE A CA 1
ATOM 3080 C C . ILE A 1 391 ? 7.167 -10.178 -11.271 1.00 96.12 391 ILE A C 1
ATOM 3082 O O . ILE A 1 391 ? 6.669 -9.385 -12.069 1.00 96.12 391 ILE A O 1
ATOM 3086 N N . ARG A 1 392 ? 7.029 -11.502 -11.452 1.00 95.50 392 ARG A N 1
ATOM 3087 C CA . ARG A 1 392 ? 6.230 -12.059 -12.564 1.00 95.50 392 ARG A CA 1
ATOM 3088 C C . ARG A 1 392 ? 4.744 -11.680 -12.468 1.00 95.50 392 ARG A C 1
ATOM 3090 O O . ARG A 1 392 ? 4.094 -11.549 -13.504 1.00 95.50 392 ARG A O 1
ATOM 3097 N N . GLY A 1 393 ? 4.212 -11.503 -11.259 1.00 95.88 393 GLY A N 1
ATOM 3098 C CA . GLY A 1 393 ? 2.863 -11.005 -10.996 1.00 95.88 393 GLY A CA 1
ATOM 3099 C C . GLY A 1 393 ? 2.682 -9.542 -11.404 1.00 95.88 393 GLY A C 1
ATOM 3100 O O . GLY A 1 393 ? 1.796 -9.247 -12.205 1.00 95.88 393 GLY A O 1
ATOM 3101 N N . LEU A 1 394 ? 3.562 -8.652 -10.938 1.00 96.38 394 LEU A N 1
ATOM 3102 C CA . LEU A 1 394 ? 3.556 -7.227 -11.297 1.00 96.38 394 LEU A CA 1
ATOM 3103 C C . LEU A 1 394 ? 3.721 -7.026 -12.813 1.00 96.38 394 LEU A C 1
ATOM 3105 O O . LEU A 1 394 ? 2.920 -6.340 -13.443 1.00 96.38 394 LEU A O 1
ATOM 3109 N N . LEU A 1 395 ? 4.674 -7.724 -13.444 1.00 96.00 395 LEU A N 1
ATOM 3110 C CA . LEU A 1 395 ? 4.872 -7.681 -14.901 1.00 96.00 395 LEU A CA 1
ATOM 3111 C C . LEU A 1 395 ? 3.667 -8.220 -15.697 1.00 96.00 395 LEU A C 1
ATOM 3113 O O . LEU A 1 395 ? 3.434 -7.789 -16.827 1.00 96.00 395 LEU A O 1
ATOM 3117 N N . LYS A 1 396 ? 2.882 -9.151 -15.134 1.00 95.81 396 LYS A N 1
ATOM 3118 C CA . LYS A 1 396 ? 1.636 -9.640 -15.750 1.00 95.81 396 LYS A CA 1
ATOM 3119 C C . LYS A 1 396 ? 0.525 -8.588 -15.691 1.00 95.81 396 LYS A C 1
ATOM 3121 O O . LYS A 1 396 ? -0.237 -8.472 -16.650 1.00 95.81 396 LYS A O 1
ATOM 3126 N N . PHE A 1 397 ? 0.428 -7.854 -14.585 1.00 95.31 397 PHE A N 1
ATOM 3127 C CA . PHE A 1 397 ? -0.596 -6.831 -14.349 1.00 95.31 397 PHE A CA 1
ATOM 3128 C C . PHE A 1 397 ? -0.152 -5.409 -14.732 1.00 95.31 397 PHE A C 1
ATOM 3130 O O . PHE A 1 397 ? -0.832 -4.447 -14.383 1.00 95.31 397 PHE A O 1
ATOM 3137 N N . TRP A 1 398 ? 0.947 -5.279 -15.485 1.00 95.75 398 TRP A N 1
ATOM 3138 C CA . TRP A 1 398 ? 1.523 -3.992 -15.870 1.00 95.75 398 TRP A CA 1
ATOM 3139 C C . TRP A 1 398 ? 0.490 -3.061 -16.535 1.00 95.75 398 TRP A C 1
ATOM 3141 O O . TRP A 1 398 ? -0.124 -3.458 -17.538 1.00 95.75 398 TRP A O 1
ATOM 3151 N N . PRO A 1 399 ? 0.296 -1.830 -16.026 1.00 94.69 399 PRO A N 1
ATOM 3152 C CA . PRO A 1 399 ? -0.667 -0.884 -16.575 1.00 94.69 399 PRO A CA 1
ATOM 3153 C C . PRO A 1 399 ? -0.238 -0.434 -17.977 1.00 94.69 399 PRO A C 1
ATOM 3155 O O . PRO A 1 399 ? 0.918 -0.109 -18.219 1.00 94.69 399 PRO A O 1
ATOM 3158 N N . LYS A 1 400 ? -1.183 -0.425 -18.925 1.00 91.75 400 LYS A N 1
ATOM 3159 C CA . LYS A 1 400 ? -0.940 -0.025 -20.331 1.00 91.75 400 LYS A CA 1
ATOM 3160 C C . LYS A 1 400 ? -1.705 1.225 -20.762 1.00 91.75 400 LYS A C 1
ATOM 3162 O O . LYS A 1 400 ? -1.503 1.707 -21.870 1.00 91.75 400 LYS A O 1
ATOM 3167 N N . THR A 1 401 ? -2.626 1.690 -19.923 1.00 91.31 401 THR A N 1
ATOM 3168 C CA . THR A 1 401 ? -3.586 2.763 -20.224 1.00 91.31 401 THR A CA 1
ATOM 3169 C C . THR A 1 401 ? -3.490 3.948 -19.265 1.00 91.31 401 THR A C 1
ATOM 3171 O O . THR A 1 401 ? -4.019 5.005 -19.580 1.00 91.31 401 THR A O 1
ATOM 3174 N N . CYS A 1 402 ? -2.818 3.796 -18.118 1.00 92.31 402 CYS A N 1
ATOM 3175 C CA . CYS A 1 402 ? -2.660 4.838 -17.105 1.00 92.31 402 CYS A CA 1
ATOM 3176 C C . CYS A 1 402 ? -1.173 5.022 -16.771 1.00 92.31 402 CYS A C 1
ATOM 3178 O O . CYS A 1 402 ? -0.553 4.145 -16.166 1.00 92.31 402 CYS A O 1
ATOM 3180 N N . SER A 1 403 ? -0.617 6.173 -17.157 1.00 93.75 403 SER A N 1
ATOM 3181 C CA . SER A 1 403 ? 0.792 6.519 -16.939 1.00 93.75 403 SER A CA 1
ATOM 3182 C C . SER A 1 403 ? 1.138 6.716 -15.460 1.00 93.75 403 SER A C 1
ATOM 3184 O O . SER A 1 403 ? 2.244 6.376 -15.054 1.00 93.75 403 SER A O 1
ATOM 3186 N N . GLN A 1 404 ? 0.210 7.237 -14.644 1.00 92.75 404 GLN A N 1
ATOM 3187 C CA . GLN A 1 404 ? 0.421 7.414 -13.199 1.00 92.75 404 GLN A CA 1
ATOM 3188 C C . GLN A 1 404 ? 0.669 6.058 -12.528 1.00 92.75 404 GLN A C 1
ATOM 3190 O O . GLN A 1 404 ? 1.691 5.875 -11.872 1.00 92.75 404 GLN A O 1
ATOM 3195 N N . LYS A 1 405 ? -0.189 5.062 -12.798 1.00 94.75 405 LYS A N 1
ATOM 3196 C CA . LYS A 1 405 ? 0.021 3.687 -12.321 1.00 94.75 405 LYS A CA 1
ATOM 3197 C C . LYS A 1 405 ? 1.330 3.078 -12.829 1.00 94.75 405 LYS A C 1
ATOM 3199 O O . LYS A 1 405 ? 1.954 2.321 -12.098 1.00 94.75 405 LYS A O 1
ATOM 3204 N N . GLU A 1 406 ? 1.773 3.401 -14.045 1.00 96.06 406 GLU A N 1
ATOM 3205 C CA . GLU A 1 406 ? 3.073 2.932 -14.551 1.00 96.06 406 GLU A CA 1
ATOM 3206 C C . GLU A 1 406 ? 4.255 3.538 -13.770 1.00 96.06 406 GLU A C 1
ATOM 3208 O O . GLU A 1 406 ? 5.189 2.817 -13.426 1.00 96.06 406 GLU A O 1
ATOM 3213 N N . VAL A 1 407 ? 4.190 4.824 -13.405 1.00 96.56 407 VAL A N 1
ATOM 3214 C CA . VAL A 1 407 ? 5.171 5.472 -12.510 1.00 96.56 407 VAL A CA 1
ATOM 3215 C C . VAL A 1 407 ? 5.163 4.837 -11.114 1.00 96.56 407 VAL A C 1
ATOM 3217 O O . VAL A 1 407 ? 6.228 4.640 -10.534 1.00 96.56 407 VAL A O 1
ATOM 3220 N N . MET A 1 408 ? 3.989 4.474 -10.592 1.00 96.31 408 MET A N 1
ATOM 3221 C CA . MET A 1 408 ? 3.849 3.816 -9.287 1.00 96.31 408 MET A CA 1
ATOM 3222 C C . MET A 1 408 ? 4.456 2.406 -9.283 1.00 96.31 408 MET A C 1
ATOM 3224 O O . MET A 1 408 ? 5.299 2.121 -8.439 1.00 96.31 408 MET A O 1
ATOM 3228 N N . PHE A 1 409 ? 4.139 1.576 -10.287 1.00 97.56 409 PHE A N 1
ATOM 3229 C CA . PHE A 1 409 ? 4.749 0.250 -10.474 1.00 97.56 409 PHE A CA 1
ATOM 3230 C C . PHE A 1 409 ? 6.278 0.332 -10.633 1.00 97.56 409 PHE A C 1
ATOM 3232 O O . PHE A 1 409 ? 6.995 -0.548 -10.164 1.00 97.56 409 PHE A O 1
ATOM 3239 N N . LEU A 1 410 ? 6.796 1.377 -11.292 1.00 97.06 410 LEU A N 1
ATOM 3240 C CA . LEU A 1 410 ? 8.239 1.635 -11.355 1.00 97.06 410 LEU A CA 1
ATOM 3241 C C . LEU A 1 410 ? 8.819 2.048 -9.992 1.00 97.06 410 LEU A C 1
ATOM 3243 O O . LEU A 1 410 ? 9.984 1.762 -9.738 1.00 97.06 410 LEU A O 1
ATOM 3247 N N . GLY A 1 411 ? 8.039 2.691 -9.122 1.00 96.50 411 GLY A N 1
ATOM 3248 C CA . GLY A 1 411 ? 8.418 2.954 -7.733 1.00 96.50 411 GLY A CA 1
ATOM 3249 C C . GLY A 1 411 ? 8.511 1.676 -6.904 1.00 96.50 411 GLY A C 1
ATOM 3250 O O . GLY A 1 411 ? 9.575 1.375 -6.377 1.00 96.50 411 GLY A O 1
ATOM 3251 N N . GLU A 1 412 ? 7.438 0.884 -6.875 1.00 97.56 412 GLU A N 1
ATOM 3252 C CA . GLU A 1 412 ? 7.388 -0.395 -6.152 1.00 97.56 412 GLU A CA 1
ATOM 3253 C C . GLU A 1 412 ? 8.492 -1.361 -6.613 1.00 97.56 412 GLU A C 1
ATOM 3255 O O . GLU A 1 412 ? 9.150 -2.003 -5.797 1.00 97.56 412 GLU A O 1
ATOM 3260 N N . LEU A 1 413 ? 8.746 -1.448 -7.925 1.00 96.88 413 LEU A N 1
ATOM 3261 C CA . LEU A 1 413 ? 9.830 -2.279 -8.447 1.00 96.88 413 LEU A CA 1
ATOM 3262 C C . LEU A 1 413 ? 11.224 -1.811 -8.007 1.00 96.88 413 LEU A C 1
ATOM 3264 O O . LEU A 1 413 ? 12.097 -2.664 -7.891 1.00 96.88 413 LEU A O 1
ATOM 3268 N N . GLU A 1 414 ? 11.453 -0.518 -7.763 1.00 96.12 414 GLU A N 1
ATOM 3269 C CA . GLU A 1 414 ? 12.731 -0.053 -7.206 1.00 96.12 414 GLU A CA 1
ATOM 3270 C C . GLU A 1 414 ? 12.887 -0.525 -5.754 1.00 96.12 414 GLU A C 1
ATOM 3272 O O . GLU A 1 414 ? 13.875 -1.181 -5.437 1.00 96.12 414 GLU A O 1
ATOM 3277 N N . GLU A 1 415 ? 11.864 -0.324 -4.916 1.00 96.50 415 GLU A N 1
ATOM 3278 C CA . GLU A 1 415 ? 11.857 -0.782 -3.516 1.00 96.50 415 GLU A CA 1
ATOM 3279 C C . GLU A 1 415 ? 12.024 -2.312 -3.396 1.00 96.50 415 GLU A C 1
ATOM 3281 O O . GLU A 1 415 ? 12.697 -2.814 -2.496 1.00 96.50 415 GLU A O 1
ATOM 3286 N N . ILE A 1 416 ? 11.455 -3.080 -4.334 1.00 96.62 416 ILE A N 1
ATOM 3287 C CA . ILE A 1 416 ? 11.646 -4.536 -4.426 1.00 96.62 416 ILE A CA 1
ATOM 3288 C C . ILE A 1 416 ? 13.080 -4.901 -4.846 1.00 96.62 416 ILE A C 1
ATOM 3290 O O . ILE A 1 416 ? 13.616 -5.910 -4.377 1.00 96.62 416 ILE A O 1
ATOM 3294 N N . LEU A 1 417 ? 13.695 -4.127 -5.745 1.00 95.81 417 LEU A N 1
ATOM 3295 C CA . LEU A 1 417 ? 15.068 -4.358 -6.200 1.00 95.81 417 LEU A CA 1
ATOM 3296 C C . LEU A 1 417 ? 16.110 -3.974 -5.142 1.00 95.81 417 LEU A C 1
ATOM 3298 O O . LEU A 1 417 ? 17.161 -4.603 -5.119 1.00 95.81 417 LEU A O 1
ATOM 3302 N N . ASP A 1 418 ? 15.819 -3.050 -4.228 1.00 95.38 418 ASP A N 1
ATOM 3303 C CA . ASP A 1 418 ? 16.706 -2.733 -3.095 1.00 95.38 418 ASP A CA 1
ATOM 3304 C C . ASP A 1 418 ? 16.867 -3.897 -2.099 1.00 95.38 418 ASP A C 1
ATOM 3306 O O . ASP A 1 418 ? 17.860 -3.975 -1.374 1.00 95.38 418 ASP A O 1
ATOM 3310 N N . VAL A 1 419 ? 15.912 -4.835 -2.077 1.00 95.50 419 VAL A N 1
ATOM 3311 C CA . VAL A 1 419 ? 15.882 -5.987 -1.154 1.00 95.50 419 VAL A CA 1
ATOM 3312 C C . VAL A 1 419 ? 16.186 -7.321 -1.867 1.00 95.50 419 VAL A C 1
ATOM 3314 O O . VAL A 1 419 ? 16.285 -8.371 -1.228 1.00 95.50 419 VAL A O 1
ATOM 3317 N N . ILE A 1 420 ? 16.347 -7.335 -3.197 1.00 95.62 420 ILE A N 1
ATOM 3318 C CA . ILE A 1 420 ? 16.507 -8.586 -3.956 1.00 95.62 420 ILE A CA 1
ATOM 3319 C C . ILE A 1 420 ? 17.886 -9.228 -3.757 1.00 95.62 420 ILE A C 1
ATOM 3321 O O . ILE A 1 420 ? 18.917 -8.600 -3.946 1.00 95.62 420 ILE A O 1
ATOM 3325 N N . GLU A 1 421 ? 17.939 -10.534 -3.483 1.00 94.00 421 GLU A N 1
ATOM 3326 C CA . GLU A 1 421 ? 19.214 -11.260 -3.549 1.00 94.00 421 GLU A CA 1
ATOM 3327 C C . GLU A 1 421 ? 19.680 -11.419 -5.016 1.00 94.00 421 GLU A C 1
ATOM 3329 O O . GLU A 1 421 ? 18.866 -11.809 -5.869 1.00 94.00 421 GLU A O 1
ATOM 3334 N N . PRO A 1 422 ? 20.990 -11.296 -5.323 1.00 94.69 422 PRO A N 1
ATOM 3335 C CA . PRO A 1 422 ? 21.518 -11.495 -6.679 1.00 94.69 422 PRO A CA 1
ATOM 3336 C C . PRO A 1 422 ? 21.112 -12.840 -7.312 1.00 94.69 422 PRO A C 1
ATOM 3338 O O . PRO A 1 422 ? 20.821 -12.926 -8.505 1.00 94.69 422 PRO A O 1
ATOM 3341 N N . THR A 1 423 ? 20.994 -13.902 -6.503 1.00 94.38 423 THR A N 1
ATOM 3342 C CA . THR A 1 423 ? 20.586 -15.239 -6.978 1.00 94.38 423 THR A CA 1
ATOM 3343 C C . THR A 1 423 ? 19.132 -15.310 -7.467 1.00 94.38 423 THR A C 1
ATOM 3345 O O . THR A 1 423 ? 18.808 -16.145 -8.317 1.00 94.38 423 THR A O 1
ATOM 3348 N N . GLN A 1 424 ? 18.248 -14.443 -6.959 1.00 94.81 424 GLN A N 1
ATOM 3349 C CA . GLN A 1 424 ? 16.862 -14.332 -7.422 1.00 94.81 424 GLN A CA 1
ATOM 3350 C C . GLN A 1 424 ? 16.769 -13.369 -8.610 1.00 94.81 424 GLN A C 1
ATOM 3352 O O . GLN A 1 424 ? 16.044 -13.657 -9.564 1.00 94.81 424 GLN A O 1
ATOM 3357 N N . PHE A 1 425 ? 17.552 -12.282 -8.597 1.00 96.06 425 PHE A N 1
ATOM 3358 C CA . PHE A 1 425 ? 17.633 -11.303 -9.687 1.00 96.06 425 PHE A CA 1
ATOM 3359 C C . PHE A 1 425 ? 17.939 -11.959 -11.043 1.00 96.06 425 PHE A C 1
ATOM 3361 O O . PHE A 1 425 ? 17.225 -11.723 -12.022 1.00 96.06 425 PHE A O 1
ATOM 3368 N N . VAL A 1 426 ? 18.899 -12.891 -11.090 1.00 95.50 426 VAL A N 1
ATOM 3369 C CA . VAL A 1 426 ? 19.272 -13.636 -12.312 1.00 95.50 426 VAL A CA 1
ATOM 3370 C C . VAL A 1 426 ? 18.083 -14.354 -12.980 1.00 95.50 426 VAL A C 1
ATOM 3372 O O . VAL A 1 426 ? 18.071 -14.514 -14.201 1.00 95.50 426 VAL A O 1
ATOM 3375 N N . LYS A 1 427 ? 17.047 -14.748 -12.223 1.00 94.81 427 LYS A N 1
ATOM 3376 C CA . LYS A 1 427 ? 15.845 -15.433 -12.751 1.00 94.81 427 LYS A CA 1
ATOM 3377 C C . LYS A 1 427 ? 14.826 -14.485 -13.394 1.00 94.81 427 LYS A C 1
ATOM 3379 O O . LYS A 1 427 ? 13.981 -14.927 -14.183 1.00 94.81 427 LYS A O 1
ATOM 3384 N N . ILE A 1 428 ? 14.866 -13.204 -13.024 1.00 95.44 428 ILE A N 1
ATOM 3385 C CA . ILE A 1 428 ? 13.868 -12.188 -13.394 1.00 95.44 428 ILE A CA 1
ATOM 3386 C C . ILE A 1 428 ? 14.429 -11.044 -14.241 1.00 95.44 428 ILE A C 1
ATOM 3388 O O . ILE A 1 428 ? 13.642 -10.344 -14.874 1.00 95.44 428 ILE A O 1
ATOM 3392 N N . GLN A 1 429 ? 15.754 -10.901 -14.343 1.00 95.25 429 GLN A N 1
ATOM 3393 C CA . GLN A 1 429 ? 16.410 -9.831 -15.101 1.00 95.25 429 GLN A CA 1
ATOM 3394 C C . GLN A 1 429 ? 15.935 -9.730 -16.558 1.00 95.25 429 GLN A C 1
ATOM 3396 O O . GLN A 1 429 ? 15.596 -8.648 -17.025 1.00 95.25 429 GLN A O 1
ATOM 3401 N N . GLU A 1 430 ? 15.817 -10.849 -17.279 1.00 95.50 430 GLU A N 1
ATOM 3402 C CA . GLU A 1 430 ? 15.381 -10.833 -18.677 1.00 95.50 430 GLU A CA 1
ATOM 3403 C C . GLU A 1 430 ? 13.975 -10.233 -18.873 1.00 95.50 430 GLU A C 1
ATOM 3405 O O . GLU A 1 430 ? 13.848 -9.278 -19.643 1.00 95.50 430 GLU A O 1
ATOM 3410 N N . PRO A 1 431 ? 12.899 -10.761 -18.248 1.00 96.25 431 PRO A N 1
ATOM 3411 C CA . PRO A 1 431 ? 11.564 -10.188 -18.405 1.00 96.25 431 PRO A CA 1
ATOM 3412 C C . PRO A 1 431 ? 11.442 -8.789 -17.786 1.00 96.25 431 PRO A C 1
ATOM 3414 O O . PRO A 1 431 ? 10.725 -7.963 -18.350 1.00 96.25 431 PRO A O 1
ATOM 3417 N N . LEU A 1 432 ? 12.157 -8.506 -16.689 1.00 96.44 432 LEU A N 1
ATOM 3418 C CA . LEU A 1 432 ? 12.174 -7.194 -16.042 1.00 96.44 432 LEU A CA 1
ATOM 3419 C C . LEU A 1 432 ? 12.768 -6.125 -16.969 1.00 96.44 432 LEU A C 1
ATOM 3421 O O . LEU A 1 432 ? 12.076 -5.174 -17.329 1.00 96.44 432 LEU A O 1
ATOM 3425 N N . PHE A 1 433 ? 14.006 -6.300 -17.438 1.00 96.31 433 PHE A N 1
ATOM 3426 C CA . PHE A 1 433 ? 14.651 -5.315 -18.309 1.00 96.31 433 PHE A CA 1
ATOM 3427 C C . PHE A 1 433 ? 13.990 -5.238 -19.690 1.00 96.31 433 PHE A C 1
ATOM 3429 O O . PHE A 1 433 ? 13.934 -4.158 -20.269 1.00 96.31 433 PHE A O 1
ATOM 3436 N N . LYS A 1 434 ? 13.355 -6.310 -20.191 1.00 95.94 434 LYS A N 1
ATOM 3437 C CA . LYS A 1 434 ? 12.478 -6.222 -21.380 1.00 95.94 434 LYS A CA 1
ATOM 3438 C C . LYS A 1 434 ? 11.283 -5.283 -21.168 1.00 95.94 434 LYS A C 1
ATOM 3440 O O . LYS A 1 434 ? 10.819 -4.695 -22.145 1.00 95.94 434 LYS A O 1
ATOM 3445 N N . GLN A 1 435 ? 10.794 -5.125 -19.936 1.00 96.44 435 GLN A N 1
ATOM 3446 C CA . GLN A 1 435 ? 9.752 -4.153 -19.608 1.00 96.44 435 GLN A CA 1
ATOM 3447 C C . GLN A 1 435 ? 10.333 -2.756 -19.347 1.00 96.44 435 GLN A C 1
ATOM 3449 O O . GLN A 1 435 ? 9.864 -1.812 -19.975 1.00 96.44 435 GLN A O 1
ATOM 3454 N N . ILE A 1 436 ? 11.411 -2.616 -18.563 1.00 95.88 436 ILE A N 1
ATOM 3455 C CA . ILE A 1 436 ? 12.094 -1.320 -18.347 1.00 95.88 436 ILE A CA 1
ATOM 3456 C C . ILE A 1 436 ? 12.516 -0.697 -19.693 1.00 95.88 436 ILE A C 1
ATOM 3458 O O . ILE A 1 436 ? 12.308 0.491 -19.917 1.00 95.88 436 ILE A O 1
ATOM 3462 N N . SER A 1 437 ? 13.002 -1.501 -20.648 1.00 95.38 437 SER A N 1
ATOM 3463 C CA . SER A 1 437 ? 13.341 -1.082 -22.022 1.00 95.38 437 SER A CA 1
ATOM 3464 C C . SER A 1 437 ? 12.167 -0.408 -22.756 1.00 95.38 437 SER A C 1
ATOM 3466 O O . SER A 1 437 ? 12.366 0.527 -23.537 1.00 95.38 437 SER A O 1
ATOM 3468 N N . ARG A 1 438 ? 10.925 -0.835 -22.477 1.00 94.31 438 ARG A N 1
ATOM 3469 C CA . ARG A 1 438 ? 9.697 -0.218 -23.007 1.00 94.31 438 ARG A CA 1
ATOM 3470 C C . ARG A 1 438 ? 9.320 1.048 -22.248 1.00 94.31 438 ARG A C 1
ATOM 3472 O O . ARG A 1 438 ? 8.982 2.025 -22.903 1.00 94.31 438 ARG A O 1
ATOM 3479 N N . CYS A 1 439 ? 9.418 1.048 -20.918 1.00 94.94 439 CYS A N 1
ATOM 3480 C CA . CYS A 1 439 ? 9.119 2.215 -20.081 1.00 94.94 439 CYS A CA 1
ATOM 3481 C C . CYS A 1 439 ? 10.059 3.387 -20.403 1.00 94.94 439 CYS A C 1
ATOM 3483 O O . CYS A 1 439 ? 9.610 4.509 -20.612 1.00 94.94 439 CYS A O 1
ATOM 3485 N N . VAL A 1 440 ? 11.355 3.108 -20.563 1.00 93.81 440 VAL A N 1
ATOM 3486 C CA . VAL A 1 440 ? 12.361 4.075 -21.029 1.00 93.81 440 VAL A CA 1
ATOM 3487 C C . VAL A 1 440 ? 12.037 4.570 -22.449 1.00 93.81 440 VAL A C 1
ATOM 3489 O O . VAL A 1 440 ? 12.201 5.750 -22.737 1.00 93.81 440 VAL A O 1
ATOM 3492 N N . SER A 1 441 ? 11.491 3.707 -23.317 1.00 92.50 441 SER A N 1
ATOM 3493 C CA . SER A 1 441 ? 10.986 4.075 -24.656 1.00 92.50 441 SER A CA 1
ATOM 3494 C C . SER A 1 441 ? 9.604 4.744 -24.667 1.00 92.50 441 SER A C 1
ATOM 3496 O O . SER A 1 441 ? 9.075 5.003 -25.753 1.00 92.50 441 SER A O 1
ATOM 3498 N N . SER A 1 442 ? 8.990 4.995 -23.508 1.00 92.69 442 SER A N 1
ATOM 3499 C CA . SER A 1 442 ? 7.672 5.623 -23.435 1.00 92.69 442 SER A CA 1
ATOM 3500 C C . SER A 1 442 ? 7.750 7.080 -23.906 1.00 92.69 442 SER A C 1
ATOM 3502 O O . SER A 1 442 ? 8.662 7.801 -23.505 1.00 92.69 442 SER A O 1
ATOM 3504 N N . PRO A 1 443 ? 6.793 7.568 -24.720 1.00 90.38 443 PRO A N 1
ATOM 3505 C CA . PRO A 1 443 ? 6.718 8.989 -25.061 1.00 90.38 443 PRO A CA 1
ATOM 3506 C C . PRO A 1 443 ? 6.298 9.860 -23.862 1.00 90.38 443 PRO A C 1
ATOM 3508 O O . PRO A 1 443 ? 6.409 11.088 -23.930 1.00 90.38 443 PRO A O 1
ATOM 3511 N N . HIS A 1 444 ? 5.788 9.243 -22.787 1.00 94.69 444 HIS A N 1
ATOM 3512 C CA . HIS A 1 444 ? 5.332 9.922 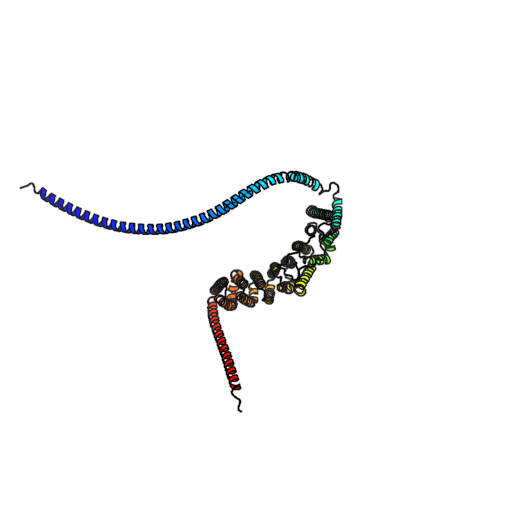-21.581 1.00 94.69 444 HIS A CA 1
ATOM 3513 C C . HIS A 1 444 ? 6.507 10.220 -20.647 1.00 94.69 444 HIS A C 1
ATOM 3515 O O . HIS A 1 444 ? 7.113 9.306 -20.084 1.00 94.69 444 HIS A O 1
ATOM 3521 N N . PHE A 1 445 ? 6.811 11.507 -20.452 1.00 93.31 445 PHE A N 1
ATOM 3522 C CA . PHE A 1 445 ? 8.079 11.902 -19.840 1.00 93.31 445 PHE A CA 1
ATOM 3523 C C . PHE A 1 445 ? 8.270 11.353 -18.418 1.00 93.31 445 PHE A C 1
ATOM 3525 O O . PHE A 1 445 ? 9.326 10.801 -18.139 1.00 93.31 445 PHE A O 1
ATOM 3532 N N . GLN A 1 446 ? 7.242 11.397 -17.560 1.00 95.69 446 GLN A N 1
ATOM 3533 C CA . GLN A 1 446 ? 7.350 10.915 -16.174 1.00 95.69 446 GLN A CA 1
ATOM 3534 C C . GLN A 1 446 ? 7.668 9.413 -16.084 1.00 95.69 446 GLN A C 1
ATOM 3536 O O . GLN A 1 446 ? 8.341 8.988 -15.153 1.00 95.69 446 GLN A O 1
ATOM 3541 N N . VAL A 1 447 ? 7.216 8.607 -17.054 1.00 96.44 447 VAL A N 1
ATOM 3542 C CA . VAL A 1 447 ? 7.472 7.156 -17.081 1.00 96.44 447 VAL A CA 1
ATOM 3543 C C . VAL A 1 447 ? 8.920 6.889 -17.485 1.00 96.44 447 VAL A C 1
ATOM 3545 O O . VAL A 1 447 ? 9.626 6.143 -16.807 1.00 96.44 447 VAL A O 1
ATOM 3548 N N . ALA A 1 448 ? 9.376 7.530 -18.565 1.00 94.75 448 ALA A N 1
ATOM 3549 C CA . ALA A 1 448 ? 10.748 7.392 -19.038 1.00 94.75 448 ALA A CA 1
ATOM 3550 C C . ALA A 1 448 ? 11.756 7.936 -18.010 1.00 94.75 448 ALA A C 1
ATOM 3552 O O . ALA A 1 448 ? 12.756 7.283 -17.731 1.00 94.75 448 ALA A O 1
ATOM 3553 N N . GLU A 1 449 ? 11.465 9.085 -17.397 1.00 94.62 449 GLU A N 1
ATOM 3554 C CA . GLU A 1 449 ? 12.251 9.676 -16.312 1.00 94.62 449 GLU A CA 1
ATOM 3555 C C . GLU A 1 449 ? 12.316 8.752 -15.084 1.00 94.62 449 GLU A C 1
ATOM 3557 O O . GLU A 1 449 ? 13.414 8.405 -14.648 1.00 94.62 449 GLU A O 1
ATOM 3562 N N . ARG A 1 450 ? 11.169 8.269 -14.575 1.00 96.19 450 ARG A N 1
ATOM 3563 C CA . ARG A 1 450 ? 11.128 7.373 -13.405 1.00 96.19 450 ARG A CA 1
ATOM 3564 C C . ARG A 1 450 ? 11.914 6.082 -13.628 1.00 96.19 450 ARG A C 1
ATOM 3566 O O . ARG A 1 450 ? 12.572 5.622 -12.697 1.00 96.19 450 ARG A O 1
ATOM 3573 N N . ALA A 1 451 ? 11.856 5.524 -14.839 1.00 96.12 451 ALA A N 1
ATOM 3574 C CA . ALA A 1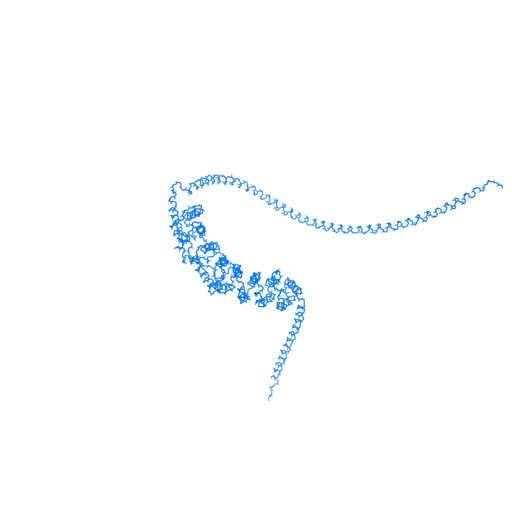 451 ? 12.616 4.337 -15.217 1.00 96.12 451 ALA A CA 1
ATOM 3575 C C . ALA A 1 451 ? 14.124 4.622 -15.357 1.00 96.12 451 ALA A C 1
ATOM 3577 O O . ALA A 1 451 ? 14.938 3.789 -14.975 1.00 96.12 451 ALA A O 1
ATOM 3578 N N . LEU A 1 452 ? 14.515 5.795 -15.874 1.00 94.75 452 LEU A N 1
ATOM 3579 C CA . LEU A 1 452 ? 15.922 6.203 -15.989 1.00 94.75 452 LEU A CA 1
ATOM 3580 C C . LEU A 1 452 ? 16.576 6.509 -14.633 1.00 94.75 452 LEU A C 1
ATOM 3582 O O . LEU A 1 452 ? 17.794 6.391 -14.518 1.00 94.75 452 LEU A O 1
ATOM 3586 N N . TYR A 1 453 ? 15.799 6.831 -13.594 1.00 94.94 453 TYR A N 1
ATOM 3587 C CA . TYR A 1 453 ? 16.339 7.008 -12.243 1.00 94.94 453 TYR A CA 1
ATOM 3588 C C . TYR A 1 453 ? 16.847 5.718 -11.582 1.00 94.94 453 TYR A C 1
ATOM 3590 O O . TYR A 1 453 ? 17.636 5.819 -10.649 1.00 94.94 453 TYR A O 1
ATOM 3598 N N . TYR A 1 454 ? 16.544 4.527 -12.115 1.00 95.56 454 TYR A N 1
ATOM 3599 C CA . TYR A 1 454 ? 17.127 3.266 -11.622 1.00 95.56 454 TYR A CA 1
ATOM 3600 C C . TYR A 1 454 ? 18.665 3.246 -11.703 1.00 95.56 454 TYR A C 1
ATOM 3602 O O . TYR A 1 454 ? 19.315 2.568 -10.915 1.00 95.56 454 TYR A O 1
ATOM 3610 N N . TRP A 1 455 ? 19.266 4.010 -12.624 1.00 94.25 455 TRP A N 1
ATOM 3611 C CA . TRP A 1 455 ? 20.725 4.131 -12.748 1.00 94.25 455 TRP A CA 1
ATOM 3612 C C . TRP A 1 455 ? 21.361 5.097 -11.733 1.00 94.25 455 TRP A C 1
ATOM 3614 O O . TRP A 1 455 ? 22.585 5.195 -11.681 1.00 94.25 455 TRP A O 1
ATOM 3624 N N . ASN A 1 456 ? 20.561 5.801 -10.923 1.00 94.00 456 ASN A N 1
ATOM 3625 C CA . ASN A 1 456 ? 21.062 6.583 -9.788 1.00 94.00 456 ASN A CA 1
ATOM 3626 C C . ASN A 1 456 ? 21.191 5.736 -8.511 1.00 94.00 456 ASN A C 1
ATOM 3628 O O . ASN A 1 456 ? 21.831 6.171 -7.557 1.00 94.00 456 ASN A O 1
ATOM 3632 N N . ASN A 1 457 ? 20.566 4.558 -8.476 1.00 95.00 457 ASN A N 1
ATOM 3633 C CA . ASN A 1 457 ? 20.576 3.664 -7.330 1.00 95.00 457 ASN A CA 1
ATOM 3634 C C . ASN A 1 457 ? 21.828 2.768 -7.380 1.00 95.00 457 ASN A C 1
ATOM 3636 O O . ASN A 1 457 ? 21.990 1.957 -8.294 1.00 95.00 457 ASN A O 1
ATOM 3640 N N . GLU A 1 458 ? 22.725 2.922 -6.400 1.00 94.38 458 GLU A N 1
ATOM 3641 C CA . GLU A 1 458 ? 24.011 2.209 -6.354 1.00 94.38 458 GLU A CA 1
ATOM 3642 C C . GLU A 1 458 ? 23.845 0.679 -6.321 1.00 94.38 458 GLU A C 1
ATOM 3644 O O . GLU A 1 458 ? 24.626 -0.039 -6.953 1.00 94.38 458 GLU A O 1
ATOM 3649 N N . TYR A 1 459 ? 22.814 0.166 -5.640 1.00 96.44 459 TYR A N 1
ATOM 3650 C CA . TYR A 1 459 ? 22.591 -1.274 -5.538 1.00 96.44 459 TYR A CA 1
ATOM 3651 C C . TYR A 1 459 ? 22.097 -1.861 -6.861 1.00 96.44 459 TYR A C 1
ATOM 3653 O O . TYR A 1 459 ? 22.693 -2.813 -7.374 1.00 96.44 459 TYR A O 1
ATOM 3661 N N . ILE A 1 460 ? 21.090 -1.235 -7.476 1.00 95.88 460 ILE A N 1
ATOM 3662 C CA . ILE A 1 460 ? 20.591 -1.632 -8.801 1.00 95.88 460 ILE A CA 1
ATOM 3663 C C . ILE A 1 460 ? 21.712 -1.552 -9.846 1.00 95.88 460 ILE A C 1
ATOM 3665 O O . ILE A 1 460 ? 21.853 -2.458 -10.669 1.00 95.88 460 ILE A O 1
ATOM 3669 N N . MET A 1 461 ? 22.561 -0.523 -9.780 1.00 94.25 461 MET A N 1
ATOM 3670 C CA . MET A 1 461 ? 23.735 -0.396 -10.644 1.00 94.25 461 MET A CA 1
ATOM 3671 C C . MET A 1 461 ? 24.731 -1.548 -10.480 1.00 94.25 461 MET A C 1
ATOM 3673 O O . MET A 1 461 ? 25.192 -2.078 -11.492 1.00 94.25 461 MET A O 1
ATOM 3677 N N . SER A 1 462 ? 25.006 -2.000 -9.251 1.00 95.00 462 SER A N 1
ATOM 3678 C CA . SER A 1 462 ? 25.886 -3.156 -9.021 1.00 95.00 462 SER A CA 1
ATOM 3679 C C . SER A 1 462 ? 25.322 -4.459 -9.613 1.00 95.00 462 SER A C 1
ATOM 3681 O O . SER A 1 462 ? 26.039 -5.190 -10.297 1.00 95.00 462 SER A O 1
ATOM 3683 N N . LEU A 1 463 ? 24.011 -4.701 -9.469 1.00 94.56 463 LEU A N 1
ATOM 3684 C CA . LEU A 1 463 ? 23.328 -5.856 -10.071 1.00 94.56 463 LEU A CA 1
ATOM 3685 C C . LEU A 1 463 ? 23.372 -5.817 -11.611 1.00 94.56 463 LEU A C 1
ATOM 3687 O O . LEU A 1 463 ? 23.496 -6.863 -12.261 1.00 94.56 463 LEU A O 1
ATOM 3691 N N . ILE A 1 464 ? 23.279 -4.615 -12.197 1.00 94.31 464 ILE A N 1
ATOM 3692 C CA . ILE A 1 464 ? 23.402 -4.387 -13.644 1.00 94.31 464 ILE A CA 1
ATOM 3693 C C . ILE A 1 464 ? 24.833 -4.645 -14.130 1.00 94.31 464 ILE A C 1
ATOM 3695 O O . ILE A 1 464 ? 24.999 -5.233 -15.199 1.00 94.31 464 ILE A O 1
ATOM 3699 N N . GLU A 1 465 ? 25.853 -4.235 -13.375 1.00 92.75 465 GLU A N 1
ATOM 3700 C CA . GLU A 1 465 ? 27.262 -4.434 -13.732 1.00 92.75 465 GLU A CA 1
ATOM 3701 C C . GLU A 1 465 ? 27.618 -5.928 -13.788 1.00 92.75 465 GLU A C 1
ATOM 3703 O O . GLU A 1 465 ? 28.086 -6.415 -14.827 1.00 92.75 465 GLU A O 1
ATOM 3708 N N . GLU A 1 466 ? 27.282 -6.678 -12.727 1.00 93.38 466 GLU A N 1
ATOM 3709 C CA . GLU A 1 466 ? 27.482 -8.134 -12.634 1.00 93.38 466 GLU A CA 1
ATOM 3710 C C . GLU A 1 466 ? 26.820 -8.902 -13.792 1.00 93.38 466 GLU A C 1
ATOM 3712 O O . GLU A 1 466 ? 27.354 -9.901 -14.277 1.00 93.38 466 GLU A O 1
ATOM 3717 N N . ASN A 1 467 ? 25.667 -8.422 -14.270 1.00 93.69 467 ASN A N 1
ATOM 3718 C CA . ASN A 1 467 ? 24.862 -9.077 -15.306 1.00 93.69 467 ASN A CA 1
ATOM 3719 C C . ASN A 1 467 ? 24.851 -8.328 -16.653 1.00 93.69 467 ASN A C 1
ATOM 3721 O O . ASN A 1 467 ? 23.996 -8.566 -17.518 1.00 93.69 467 ASN A O 1
ATOM 3725 N N . SER A 1 468 ? 25.828 -7.443 -16.865 1.00 91.25 468 SER A N 1
ATOM 3726 C CA . SER A 1 468 ? 25.908 -6.535 -18.018 1.00 91.25 468 SER A CA 1
ATOM 3727 C C . SER A 1 468 ? 25.806 -7.247 -19.373 1.00 91.25 468 SER A C 1
ATOM 3729 O O . SER A 1 468 ? 25.172 -6.730 -20.294 1.00 91.25 468 SER A O 1
ATOM 3731 N N . SER A 1 469 ? 26.340 -8.468 -19.480 1.00 90.25 469 SER A N 1
ATOM 3732 C CA . SER A 1 469 ? 26.279 -9.308 -20.689 1.00 90.25 469 SER A CA 1
ATOM 3733 C C . SER A 1 469 ? 24.859 -9.642 -21.174 1.00 90.25 469 SER A C 1
ATOM 3735 O O . SER A 1 469 ? 24.652 -9.792 -22.378 1.00 90.25 469 SER A O 1
ATOM 3737 N N . VAL A 1 470 ? 23.877 -9.729 -20.268 1.00 93.06 470 VAL A N 1
ATOM 3738 C CA . VAL A 1 470 ? 22.468 -10.029 -20.590 1.00 93.06 470 VAL A CA 1
ATOM 3739 C C . VAL A 1 470 ? 21.636 -8.749 -20.667 1.00 93.06 470 VAL A C 1
ATOM 3741 O O . VAL A 1 470 ? 20.789 -8.609 -21.550 1.00 93.06 470 VAL A O 1
ATOM 3744 N N . ILE A 1 471 ? 21.884 -7.798 -19.763 1.00 93.94 471 ILE A N 1
ATOM 3745 C CA . ILE A 1 471 ? 21.073 -6.580 -19.629 1.00 93.94 471 ILE A CA 1
ATOM 3746 C C . ILE A 1 471 ? 21.381 -5.567 -20.740 1.00 93.94 471 ILE A C 1
ATOM 3748 O O . ILE A 1 471 ? 20.451 -5.013 -21.336 1.00 93.94 471 ILE A O 1
ATOM 3752 N N . LEU A 1 472 ? 22.659 -5.346 -21.072 1.00 91.25 472 LEU A N 1
ATOM 3753 C CA . LEU A 1 472 ? 23.051 -4.332 -22.054 1.00 91.25 472 LEU A CA 1
ATOM 3754 C C . LEU A 1 472 ? 22.417 -4.572 -23.444 1.00 91.25 472 LEU A C 1
ATOM 3756 O O . LEU A 1 472 ? 21.808 -3.632 -23.960 1.00 91.25 472 LEU A O 1
ATOM 3760 N N . PRO A 1 473 ? 22.425 -5.789 -24.034 1.00 92.62 473 PRO A N 1
ATOM 3761 C CA . PRO A 1 473 ? 21.745 -6.048 -25.309 1.00 92.62 473 PRO A CA 1
ATOM 3762 C C . PRO A 1 473 ? 20.238 -5.734 -25.312 1.00 92.62 473 PRO A C 1
ATOM 3764 O O . PRO A 1 473 ? 19.702 -5.323 -26.341 1.00 92.62 473 PRO A O 1
ATOM 3767 N N . ILE A 1 474 ? 19.549 -5.903 -24.176 1.00 93.75 474 ILE A N 1
ATOM 3768 C CA . ILE A 1 474 ? 18.100 -5.662 -24.035 1.00 93.75 474 ILE A CA 1
ATOM 3769 C C . ILE A 1 474 ? 17.783 -4.158 -23.967 1.00 93.75 474 ILE A C 1
ATOM 3771 O O . ILE A 1 474 ? 16.758 -3.705 -24.490 1.00 93.75 474 ILE A O 1
ATOM 3775 N N . MET A 1 475 ? 18.657 -3.378 -23.327 1.00 94.12 475 MET A N 1
ATOM 3776 C CA . MET A 1 475 ? 18.452 -1.943 -23.097 1.00 94.12 475 MET A CA 1
ATOM 3777 C C . MET A 1 475 ? 19.013 -1.063 -24.219 1.00 94.12 475 MET A C 1
ATOM 3779 O O . MET A 1 475 ? 18.457 0.001 -24.505 1.00 94.12 475 MET A O 1
ATOM 3783 N N . PHE A 1 476 ? 20.083 -1.509 -24.885 1.00 92.50 476 PHE A N 1
ATOM 3784 C CA . PHE A 1 476 ? 20.850 -0.706 -25.838 1.00 92.50 476 PHE A CA 1
ATOM 3785 C C . PHE A 1 476 ? 20.002 -0.134 -26.983 1.00 92.50 476 PHE A C 1
ATOM 3787 O O . PHE A 1 476 ? 20.062 1.066 -27.253 1.00 92.50 476 PHE A O 1
ATOM 3794 N N . ALA A 1 477 ? 19.186 -0.965 -27.644 1.00 89.31 477 ALA A N 1
ATOM 3795 C CA . ALA A 1 477 ? 18.397 -0.546 -28.807 1.00 89.31 477 ALA A CA 1
ATOM 3796 C C . ALA A 1 477 ? 17.411 0.590 -28.473 1.00 89.31 477 ALA A C 1
ATOM 3798 O O . ALA A 1 477 ? 17.273 1.543 -29.243 1.00 89.31 477 ALA A O 1
ATOM 3799 N N . SER A 1 478 ? 16.774 0.507 -27.304 1.00 91.12 478 SER A N 1
ATOM 3800 C CA . SER A 1 478 ? 15.843 1.510 -26.786 1.00 91.12 478 SER A CA 1
ATOM 3801 C C . SER A 1 478 ? 16.567 2.814 -26.458 1.00 91.12 478 SER A C 1
ATOM 3803 O O . SER A 1 478 ? 16.281 3.846 -27.066 1.00 91.12 478 SER A O 1
ATOM 3805 N N . LEU A 1 479 ? 17.582 2.763 -25.588 1.00 91.94 479 LEU A N 1
ATOM 3806 C CA . LEU A 1 479 ? 18.379 3.931 -25.186 1.00 91.94 479 LEU A CA 1
ATOM 3807 C C . LEU A 1 479 ? 18.991 4.658 -26.397 1.00 91.94 479 LEU A C 1
ATOM 3809 O O . LEU A 1 479 ? 18.881 5.877 -26.536 1.00 91.94 479 LEU A O 1
ATOM 3813 N N . TYR A 1 480 ? 19.581 3.913 -27.335 1.00 89.38 480 TYR A N 1
ATOM 3814 C CA . TYR A 1 480 ? 20.212 4.487 -28.525 1.00 89.38 480 TYR A CA 1
ATOM 3815 C C . TYR A 1 480 ? 19.207 5.097 -29.521 1.00 89.38 480 TYR A C 1
ATOM 3817 O O . TYR A 1 480 ? 19.574 5.953 -30.331 1.00 89.38 480 TYR A O 1
ATOM 3825 N N . ARG A 1 481 ? 17.936 4.680 -29.483 1.00 87.75 481 ARG A N 1
ATOM 3826 C CA . ARG A 1 481 ? 16.852 5.310 -30.246 1.00 87.75 481 ARG A CA 1
ATOM 3827 C C . ARG A 1 481 ? 16.408 6.625 -29.599 1.00 87.75 481 ARG A C 1
ATOM 3829 O O . ARG A 1 481 ? 16.368 7.655 -30.270 1.00 87.75 481 ARG A O 1
ATOM 3836 N N . ILE A 1 482 ? 16.116 6.595 -28.299 1.00 88.81 482 ILE A N 1
ATOM 3837 C CA . ILE A 1 482 ? 15.571 7.730 -27.534 1.00 88.81 482 ILE A CA 1
ATOM 3838 C C . ILE A 1 482 ? 16.546 8.914 -27.538 1.00 88.81 482 ILE A C 1
ATOM 3840 O O . ILE A 1 482 ? 16.115 10.045 -27.743 1.00 88.81 482 ILE A O 1
ATOM 3844 N N . SER A 1 483 ? 17.859 8.659 -27.450 1.00 88.75 483 SER A N 1
ATOM 3845 C CA . SER A 1 483 ? 18.912 9.695 -27.506 1.00 88.75 483 SER A CA 1
ATOM 3846 C C . SER A 1 483 ? 18.922 10.557 -28.781 1.00 88.75 483 SER A C 1
ATOM 3848 O O . SER A 1 483 ? 19.624 11.570 -28.831 1.00 88.75 483 SER A O 1
ATOM 3850 N N . LYS A 1 484 ? 18.163 10.164 -29.816 1.00 84.31 484 LYS A N 1
ATOM 3851 C CA . LYS A 1 484 ? 18.065 10.847 -31.118 1.00 84.31 484 LYS A CA 1
ATOM 3852 C C . LYS A 1 484 ? 16.651 11.269 -31.507 1.00 84.31 484 LYS A C 1
ATOM 3854 O O . LYS A 1 484 ? 16.507 12.128 -32.371 1.00 84.31 484 LYS A O 1
ATOM 3859 N N . GLU A 1 485 ? 15.631 10.623 -30.947 1.00 85.19 485 GLU A N 1
ATOM 3860 C CA . GLU A 1 485 ? 14.237 10.731 -31.403 1.00 85.19 485 GLU A CA 1
ATOM 3861 C C . GLU A 1 485 ? 13.291 11.301 -30.327 1.00 85.19 485 GLU A C 1
ATOM 3863 O O . GLU A 1 485 ? 12.134 11.583 -30.633 1.00 85.19 485 GLU A O 1
ATOM 3868 N N . HIS A 1 486 ? 13.747 11.485 -29.082 1.00 87.88 486 HIS A N 1
ATOM 3869 C CA . HIS A 1 486 ? 12.892 11.958 -27.990 1.00 87.88 486 HIS A CA 1
ATOM 3870 C C . HIS A 1 486 ? 12.713 13.485 -27.973 1.00 87.88 486 HIS A C 1
ATOM 3872 O O . HIS A 1 486 ? 13.659 14.242 -28.176 1.00 87.88 486 HIS A O 1
ATOM 3878 N N . TRP A 1 487 ? 11.488 13.934 -27.686 1.00 90.81 487 TRP A N 1
ATOM 3879 C CA . TRP A 1 487 ? 11.090 15.346 -27.738 1.00 90.81 487 TRP A CA 1
ATOM 3880 C C . TRP A 1 487 ? 11.559 16.165 -26.523 1.00 90.81 487 TRP A C 1
ATOM 3882 O O . TRP A 1 487 ? 11.881 17.342 -26.663 1.00 90.81 487 TRP A O 1
ATOM 3892 N N . ASN A 1 488 ? 11.604 15.558 -25.331 1.00 92.50 488 ASN A N 1
ATOM 3893 C CA . ASN A 1 488 ? 12.058 16.219 -24.103 1.00 92.50 488 ASN A CA 1
ATOM 3894 C C . ASN A 1 488 ? 13.595 16.123 -23.978 1.00 92.50 488 ASN A C 1
ATOM 3896 O O . ASN A 1 488 ? 14.099 15.000 -23.849 1.00 92.50 488 ASN A O 1
ATOM 3900 N N . PRO A 1 489 ? 14.336 17.251 -23.951 1.00 91.69 489 PRO A N 1
ATOM 3901 C CA . PRO A 1 489 ? 15.795 17.251 -23.843 1.00 91.69 489 PRO A CA 1
ATOM 3902 C C . PRO A 1 489 ? 16.324 16.754 -22.487 1.00 91.69 489 PRO A C 1
ATOM 3904 O O . PRO A 1 489 ? 17.443 16.248 -22.438 1.00 91.69 489 PRO A O 1
ATOM 3907 N N . ALA A 1 490 ? 15.547 16.841 -21.400 1.00 93.06 490 ALA A N 1
ATOM 3908 C CA . ALA A 1 490 ? 15.969 16.340 -20.088 1.00 93.06 490 ALA A CA 1
ATOM 3909 C C . ALA A 1 490 ? 16.134 14.810 -20.098 1.00 93.06 490 ALA A C 1
ATOM 3911 O O . ALA A 1 490 ? 17.158 14.285 -19.668 1.00 93.06 490 ALA A O 1
ATOM 3912 N N . ILE A 1 491 ? 15.174 14.098 -20.700 1.00 92.81 491 ILE A N 1
ATOM 3913 C CA . ILE A 1 491 ? 15.248 12.642 -20.897 1.00 92.81 491 ILE A CA 1
ATOM 3914 C C . ILE A 1 491 ? 16.407 12.273 -21.820 1.00 92.81 491 ILE A C 1
ATOM 3916 O O . ILE A 1 491 ? 17.123 11.317 -21.543 1.00 92.81 491 ILE A O 1
ATOM 3920 N N . VAL A 1 492 ? 16.649 13.051 -22.879 1.00 93.50 492 VAL A N 1
ATOM 3921 C CA . VAL A 1 492 ? 17.810 12.838 -23.757 1.00 93.50 492 VAL A CA 1
ATOM 3922 C C . VAL A 1 492 ? 19.122 12.933 -22.963 1.00 93.50 492 VAL A C 1
ATOM 3924 O O . VAL A 1 492 ? 19.983 12.071 -23.126 1.00 93.50 492 VAL A O 1
ATOM 3927 N N . ALA A 1 493 ? 19.263 13.912 -22.062 1.00 93.12 493 ALA A N 1
ATOM 3928 C CA . ALA A 1 493 ? 20.434 14.037 -21.191 1.00 93.12 493 ALA A CA 1
ATOM 3929 C C . ALA A 1 493 ? 20.581 12.855 -20.210 1.00 93.12 493 ALA A C 1
ATOM 3931 O O . ALA A 1 493 ? 21.670 12.292 -20.101 1.00 93.12 493 ALA A O 1
ATOM 3932 N N . LEU A 1 494 ? 19.491 12.421 -19.562 1.00 93.75 494 LEU A N 1
ATOM 3933 C CA . LEU A 1 494 ? 19.488 11.228 -18.702 1.00 93.75 494 LEU A CA 1
ATOM 3934 C C . LEU A 1 494 ? 19.904 9.967 -19.479 1.00 93.75 494 LEU A C 1
ATOM 3936 O O . LEU A 1 494 ? 20.769 9.218 -19.029 1.00 93.75 494 LEU A O 1
ATOM 3940 N N . VAL A 1 495 ? 19.371 9.765 -20.688 1.00 94.00 495 VAL A N 1
ATOM 3941 C CA . VAL A 1 495 ? 19.748 8.646 -21.567 1.00 94.00 495 VAL A CA 1
ATOM 3942 C C . VAL A 1 495 ? 21.226 8.700 -21.963 1.00 94.00 495 VAL A C 1
ATOM 3944 O O . VAL A 1 495 ? 21.865 7.651 -22.024 1.00 94.00 495 VAL A O 1
ATOM 3947 N N . TYR A 1 496 ? 21.806 9.883 -22.201 1.00 93.00 496 TYR A N 1
ATOM 3948 C CA . TYR A 1 496 ? 23.249 10.001 -22.451 1.00 93.00 496 TYR A CA 1
ATOM 3949 C C . TYR A 1 496 ? 24.091 9.613 -21.229 1.00 93.00 496 TYR A C 1
ATOM 3951 O O . TYR A 1 496 ? 25.095 8.922 -21.400 1.00 93.00 496 TYR A O 1
ATOM 3959 N N . ASN A 1 497 ? 23.672 9.983 -20.014 1.00 93.12 497 ASN A N 1
ATOM 3960 C CA . ASN A 1 497 ? 24.345 9.558 -18.782 1.00 93.12 497 ASN A CA 1
ATOM 3961 C C . ASN A 1 497 ? 24.293 8.029 -18.617 1.00 93.12 497 ASN A C 1
ATOM 3963 O O . ASN A 1 497 ? 25.319 7.402 -18.361 1.00 93.12 497 ASN A O 1
ATOM 3967 N N . VAL A 1 498 ? 23.128 7.420 -18.858 1.00 93.75 498 VAL A N 1
ATOM 3968 C CA . VAL A 1 498 ? 22.936 5.961 -18.814 1.00 93.75 498 VAL A CA 1
ATOM 3969 C C . VAL A 1 498 ? 23.772 5.235 -19.877 1.00 93.75 498 VAL A C 1
ATOM 3971 O O . VAL A 1 498 ? 24.443 4.249 -19.575 1.00 93.75 498 VAL A O 1
ATOM 3974 N N . LEU A 1 499 ? 23.794 5.730 -21.120 1.00 92.62 499 LEU A N 1
ATOM 3975 C CA . LEU A 1 499 ? 24.640 5.174 -22.185 1.00 92.62 499 LEU A CA 1
ATOM 3976 C C . LEU A 1 499 ? 26.134 5.288 -21.849 1.00 92.62 499 LEU A C 1
ATOM 3978 O O . LEU A 1 499 ? 26.889 4.365 -22.148 1.00 92.62 499 LEU A O 1
ATOM 3982 N N . LYS A 1 500 ? 26.558 6.388 -21.212 1.00 92.12 500 LYS A N 1
ATOM 3983 C CA . LYS A 1 500 ? 27.936 6.566 -20.740 1.00 92.12 500 LYS A CA 1
ATOM 3984 C C . LYS A 1 500 ? 28.288 5.544 -19.655 1.00 92.12 500 LYS A C 1
ATOM 3986 O O . LYS A 1 500 ? 29.326 4.905 -19.777 1.00 92.12 500 LYS A O 1
ATOM 3991 N N . ALA A 1 501 ? 27.417 5.337 -18.666 1.00 91.12 501 ALA A N 1
ATOM 3992 C CA . ALA A 1 501 ? 27.634 4.339 -17.617 1.00 91.12 501 ALA A CA 1
ATOM 3993 C C . ALA A 1 501 ? 27.777 2.917 -18.198 1.00 91.12 501 ALA A C 1
ATOM 3995 O O . ALA A 1 501 ? 28.725 2.208 -17.875 1.00 91.12 501 ALA A O 1
ATOM 3996 N N . PHE A 1 502 ? 26.915 2.526 -19.142 1.00 91.06 502 PHE A N 1
ATOM 3997 C CA . PHE A 1 502 ? 27.036 1.232 -19.826 1.00 91.06 502 PHE A CA 1
ATOM 3998 C C . PHE A 1 502 ? 28.321 1.077 -20.656 1.00 91.06 502 PHE A C 1
ATOM 4000 O O . PHE A 1 502 ? 28.882 -0.017 -20.723 1.00 91.06 502 PHE A O 1
ATOM 4007 N N . MET A 1 503 ? 28.794 2.155 -21.286 1.00 90.31 503 MET A N 1
ATOM 4008 C CA . MET A 1 503 ? 30.067 2.170 -22.014 1.00 90.31 503 MET A CA 1
ATOM 4009 C C . MET A 1 503 ? 31.273 2.043 -21.066 1.00 90.31 503 MET A C 1
ATOM 4011 O O . MET A 1 503 ? 32.274 1.434 -21.439 1.00 90.31 503 MET A O 1
ATOM 4015 N N . GLU A 1 504 ? 31.175 2.587 -19.849 1.00 90.62 504 GLU A N 1
ATOM 4016 C CA . GLU A 1 504 ? 32.189 2.453 -18.794 1.00 90.62 504 GLU A CA 1
ATOM 4017 C C . GLU A 1 504 ? 32.209 1.034 -18.190 1.00 90.62 504 GLU A C 1
ATOM 4019 O O . GLU A 1 504 ? 33.292 0.515 -17.933 1.00 90.62 504 GLU A O 1
ATOM 4024 N N . MET A 1 505 ? 31.051 0.371 -18.065 1.00 89.62 505 MET A N 1
ATOM 4025 C CA . MET A 1 505 ? 30.940 -1.029 -17.614 1.00 89.62 505 MET A CA 1
ATOM 4026 C C . MET A 1 505 ? 31.531 -2.043 -18.610 1.00 89.62 505 MET A C 1
ATOM 4028 O O . MET A 1 505 ? 32.263 -2.949 -18.217 1.00 89.62 505 MET A O 1
ATOM 4032 N N . ASN A 1 506 ? 31.184 -1.952 -19.902 1.00 89.56 506 ASN A N 1
ATOM 4033 C CA . ASN A 1 506 ? 31.630 -2.923 -20.911 1.00 89.56 506 ASN A CA 1
ATOM 4034 C C . ASN A 1 506 ? 31.740 -2.294 -22.308 1.00 89.56 506 ASN A C 1
ATOM 4036 O O . ASN A 1 506 ? 30.855 -2.433 -23.158 1.00 89.56 506 ASN A O 1
ATOM 4040 N N . SER A 1 507 ? 32.861 -1.616 -22.552 1.00 91.00 507 SER A N 1
ATOM 4041 C CA . SER A 1 507 ? 33.139 -0.918 -23.811 1.00 91.00 507 SER A CA 1
ATOM 4042 C C . SER A 1 507 ? 33.130 -1.836 -25.038 1.00 91.00 507 SER A C 1
ATOM 4044 O O . SER A 1 507 ? 32.558 -1.473 -26.064 1.00 91.00 507 SER A O 1
ATOM 4046 N N . THR A 1 508 ? 33.680 -3.052 -24.937 1.00 90.75 508 THR A N 1
ATOM 4047 C CA . THR A 1 508 ? 33.732 -3.995 -26.066 1.00 90.75 508 THR A CA 1
ATOM 4048 C C . THR A 1 508 ? 32.341 -4.443 -26.509 1.00 90.75 508 THR A C 1
ATOM 4050 O O . THR A 1 508 ? 32.031 -4.393 -27.698 1.00 90.75 508 THR A O 1
ATOM 4053 N N . LEU A 1 509 ? 31.465 -4.806 -25.563 1.00 89.50 509 LEU A N 1
ATOM 4054 C CA . LEU A 1 509 ? 30.092 -5.206 -25.881 1.00 89.50 509 LEU A CA 1
ATOM 4055 C C . LEU A 1 509 ? 29.267 -4.010 -26.386 1.00 89.50 509 LEU A C 1
ATOM 4057 O O . LEU A 1 509 ? 28.431 -4.159 -27.278 1.00 89.50 509 LEU A O 1
ATOM 4061 N N . PHE A 1 510 ? 29.520 -2.810 -25.858 1.00 91.12 510 PHE A N 1
ATOM 4062 C CA . PHE A 1 510 ? 28.866 -1.577 -26.298 1.00 91.12 510 PHE A CA 1
ATOM 4063 C C . PHE A 1 510 ? 29.182 -1.235 -27.767 1.00 91.12 510 PHE A C 1
ATOM 4065 O O . PHE A 1 510 ? 28.277 -0.875 -28.531 1.00 91.12 510 PHE A O 1
ATOM 4072 N N . ASP A 1 511 ? 30.437 -1.387 -28.197 1.00 90.44 511 ASP A N 1
ATOM 4073 C CA . ASP A 1 511 ? 30.850 -1.160 -29.587 1.00 90.44 511 ASP A CA 1
ATOM 4074 C C . ASP A 1 511 ? 30.271 -2.217 -30.546 1.00 90.44 511 ASP A C 1
ATOM 4076 O O . ASP A 1 511 ? 29.752 -1.869 -31.616 1.00 90.44 511 ASP A O 1
ATOM 4080 N N . GLU A 1 512 ? 30.267 -3.494 -30.150 1.00 91.81 512 GLU A N 1
ATOM 4081 C CA . GLU A 1 512 ? 29.648 -4.588 -30.915 1.00 91.81 512 GLU A CA 1
ATOM 4082 C C . GLU A 1 512 ? 28.137 -4.378 -31.113 1.00 91.81 512 GLU A C 1
ATOM 4084 O O . GLU A 1 512 ? 27.619 -4.508 -32.231 1.00 91.81 512 GLU A O 1
ATOM 4089 N N . LEU A 1 513 ? 27.419 -3.984 -30.057 1.00 90.81 513 LEU A N 1
ATOM 4090 C CA . LEU A 1 513 ? 25.993 -3.652 -30.127 1.00 90.81 513 LEU A CA 1
ATOM 4091 C C . LEU A 1 513 ? 25.742 -2.398 -30.972 1.00 90.81 513 LEU A C 1
ATOM 4093 O O . LEU A 1 513 ? 24.798 -2.368 -31.767 1.00 90.81 513 LEU A O 1
ATOM 4097 N N . THR A 1 514 ? 26.620 -1.395 -30.892 1.00 89.50 514 THR A N 1
ATOM 4098 C CA . THR A 1 514 ? 26.561 -0.196 -31.740 1.00 89.50 514 THR A CA 1
ATOM 4099 C C . THR A 1 514 ? 26.710 -0.540 -33.225 1.00 89.50 514 THR A C 1
ATOM 4101 O O . THR A 1 514 ? 25.991 0.016 -34.065 1.00 89.50 514 THR A O 1
ATOM 4104 N N . ALA A 1 515 ? 27.623 -1.449 -33.577 1.00 90.00 515 ALA A N 1
ATOM 4105 C CA . ALA A 1 515 ? 27.800 -1.928 -34.946 1.00 90.00 515 ALA A CA 1
ATOM 4106 C C . ALA A 1 515 ? 26.590 -2.754 -35.419 1.00 90.00 515 ALA A C 1
ATOM 4108 O O . ALA A 1 515 ? 26.053 -2.504 -36.503 1.00 90.00 515 ALA A O 1
ATOM 4109 N N . THR A 1 516 ? 26.114 -3.674 -34.576 1.00 90.50 516 THR A N 1
ATOM 4110 C CA . THR A 1 516 ? 24.962 -4.545 -34.855 1.00 90.50 516 THR A CA 1
ATOM 4111 C C . THR A 1 516 ? 23.692 -3.727 -35.092 1.00 90.50 516 THR A C 1
ATOM 4113 O O . THR A 1 516 ? 23.067 -3.858 -36.142 1.00 90.50 516 THR A O 1
ATOM 4116 N N . TYR A 1 517 ? 23.374 -2.778 -34.207 1.00 88.19 517 TYR A N 1
ATOM 4117 C CA . TYR A 1 517 ? 22.206 -1.900 -34.340 1.00 88.19 517 TYR A CA 1
ATOM 4118 C C . TYR A 1 517 ? 22.245 -1.036 -35.612 1.00 88.19 517 TYR A C 1
ATOM 4120 O O . TYR A 1 517 ? 21.223 -0.839 -36.275 1.00 88.19 517 TYR A O 1
ATOM 4128 N N . LYS A 1 518 ? 23.426 -0.533 -36.008 1.00 87.12 518 LYS A N 1
ATOM 4129 C CA . LYS A 1 518 ? 23.592 0.195 -37.282 1.00 87.12 518 LYS A CA 1
ATOM 4130 C C . LYS A 1 518 ? 23.323 -0.713 -38.487 1.00 87.12 518 LYS A C 1
ATOM 4132 O O . LYS A 1 518 ? 22.645 -0.276 -39.418 1.00 87.12 518 LYS A O 1
ATOM 4137 N N . SER A 1 519 ? 23.823 -1.950 -38.462 1.00 89.69 519 SER A N 1
ATOM 4138 C CA . SER A 1 519 ? 23.589 -2.960 -39.504 1.00 89.69 519 SER A CA 1
ATOM 4139 C C . SER A 1 519 ? 22.105 -3.326 -39.610 1.00 89.69 519 SER A C 1
ATOM 4141 O O . SER A 1 519 ? 21.522 -3.285 -40.696 1.00 89.69 519 SER A O 1
ATOM 4143 N N . ASP A 1 520 ? 21.448 -3.570 -38.475 1.00 88.19 520 ASP A N 1
ATOM 4144 C CA . ASP A 1 520 ? 20.025 -3.897 -38.423 1.00 88.19 520 ASP A CA 1
ATOM 4145 C C . ASP A 1 520 ? 19.144 -2.759 -38.927 1.00 88.19 520 ASP A C 1
ATOM 4147 O O . ASP A 1 520 ? 18.308 -2.981 -39.803 1.00 88.19 520 ASP A O 1
ATOM 4151 N N . ARG A 1 521 ? 19.403 -1.517 -38.507 1.00 85.31 521 ARG A N 1
ATOM 4152 C CA . ARG A 1 521 ? 18.650 -0.353 -38.994 1.00 85.31 521 ARG A CA 1
ATOM 4153 C C . ARG A 1 521 ? 18.855 -0.099 -40.496 1.00 85.31 521 ARG A C 1
ATOM 4155 O O . ARG A 1 521 ? 17.958 0.425 -41.157 1.00 85.31 521 ARG A O 1
ATOM 4162 N N . GLN A 1 522 ? 20.003 -0.471 -41.071 1.00 88.44 522 GLN A N 1
ATOM 4163 C CA . GLN A 1 522 ? 20.204 -0.463 -42.530 1.00 88.44 522 GLN A CA 1
ATOM 4164 C C . GLN A 1 522 ? 19.421 -1.591 -43.220 1.00 88.44 522 GLN A C 1
ATOM 4166 O O . GLN A 1 522 ? 18.788 -1.360 -44.253 1.00 88.44 522 GLN A O 1
ATOM 4171 N N . ARG A 1 523 ? 19.420 -2.794 -42.635 1.00 90.88 523 ARG A N 1
ATOM 4172 C CA . ARG A 1 523 ? 18.684 -3.971 -43.118 1.00 90.88 523 ARG A CA 1
ATOM 4173 C C . ARG A 1 523 ? 17.168 -3.752 -43.102 1.00 90.88 523 ARG A C 1
ATOM 4175 O O . ARG A 1 523 ? 16.497 -4.132 -44.059 1.00 90.88 523 ARG A O 1
ATOM 4182 N N . GLU A 1 524 ? 16.635 -3.105 -42.071 1.00 87.94 524 GLU A N 1
ATOM 4183 C CA . GLU A 1 524 ? 15.224 -2.710 -41.982 1.00 87.94 524 GLU A CA 1
ATOM 4184 C C . GLU A 1 524 ? 14.856 -1.679 -43.048 1.00 87.94 524 GLU A C 1
ATOM 4186 O O . GLU A 1 524 ? 13.953 -1.936 -43.840 1.00 87.94 524 GLU A O 1
ATOM 4191 N N . LYS A 1 525 ? 15.623 -0.585 -43.175 1.00 88.38 525 LYS A N 1
ATOM 4192 C CA . LYS A 1 525 ? 15.420 0.415 -44.241 1.00 88.38 525 LYS A CA 1
ATOM 4193 C C . LYS A 1 525 ? 15.493 -0.181 -45.650 1.00 88.38 525 LYS A C 1
ATOM 4195 O O . LYS A 1 525 ? 14.824 0.306 -46.558 1.00 88.38 525 LYS A O 1
ATOM 4200 N N . LYS A 1 526 ? 16.303 -1.225 -45.862 1.00 91.94 526 LYS A N 1
ATOM 4201 C CA . LYS A 1 526 ? 16.347 -1.955 -47.139 1.00 91.94 526 LYS A CA 1
ATOM 4202 C C . LYS A 1 526 ? 15.060 -2.754 -47.371 1.00 91.94 526 LYS A C 1
ATOM 4204 O O . LYS A 1 526 ? 14.466 -2.613 -48.433 1.00 91.94 526 LYS A O 1
ATOM 4209 N N . LYS A 1 527 ? 14.593 -3.514 -46.372 1.00 92.00 527 LYS A N 1
ATOM 4210 C CA . LYS A 1 527 ? 13.319 -4.260 -46.431 1.00 92.00 527 LYS A CA 1
ATOM 4211 C C . LYS A 1 527 ? 12.100 -3.350 -46.609 1.00 92.00 527 LYS A C 1
ATOM 4213 O O . LYS A 1 527 ? 11.137 -3.742 -47.261 1.00 92.00 527 LYS A O 1
ATOM 4218 N N . GLU A 1 528 ? 12.124 -2.160 -46.019 1.00 89.56 528 GLU A N 1
ATOM 4219 C CA . GLU A 1 528 ? 11.074 -1.147 -46.153 1.00 89.56 528 GLU A CA 1
ATOM 4220 C C . GLU A 1 528 ? 10.996 -0.626 -47.595 1.00 89.56 528 GLU A C 1
ATOM 4222 O O . GLU A 1 528 ? 9.935 -0.701 -48.210 1.00 89.56 528 GLU A O 1
ATOM 4227 N N . LYS A 1 529 ? 12.135 -0.251 -48.193 1.00 92.00 529 LYS A N 1
ATOM 4228 C CA . LYS A 1 529 ? 12.219 0.109 -49.621 1.00 92.00 529 LYS A CA 1
ATOM 4229 C C . LYS A 1 529 ? 11.798 -1.028 -50.551 1.00 92.00 529 LYS A C 1
ATOM 4231 O O . LYS A 1 529 ? 11.024 -0.802 -51.472 1.00 92.00 529 LYS A O 1
ATOM 4236 N N . GLU A 1 530 ? 12.260 -2.253 -50.296 1.00 93.50 530 GLU A N 1
ATOM 4237 C CA . GLU A 1 530 ? 11.842 -3.441 -51.056 1.00 93.50 530 GLU A CA 1
ATOM 4238 C C . GLU A 1 530 ? 10.318 -3.643 -50.985 1.00 93.50 530 GLU A C 1
ATOM 4240 O O . GLU A 1 530 ? 9.690 -3.981 -51.988 1.00 93.50 530 GLU A O 1
ATOM 4245 N N . ARG A 1 531 ? 9.699 -3.376 -49.826 1.00 92.62 531 ARG A N 1
ATOM 4246 C CA . ARG A 1 531 ? 8.243 -3.430 -49.640 1.00 92.62 531 ARG A CA 1
ATOM 4247 C C . ARG A 1 531 ? 7.521 -2.308 -50.390 1.00 92.62 531 ARG A C 1
ATOM 4249 O O . ARG A 1 531 ? 6.538 -2.599 -51.064 1.00 92.62 531 ARG A O 1
ATOM 4256 N N . GLU A 1 532 ? 7.992 -1.064 -50.315 1.00 92.56 532 GLU A N 1
ATOM 4257 C CA . GLU A 1 532 ? 7.433 0.053 -51.095 1.00 92.56 532 GLU A CA 1
ATOM 4258 C C . GLU A 1 532 ? 7.512 -0.199 -52.605 1.00 92.56 532 GLU A C 1
ATOM 4260 O O . GLU A 1 532 ? 6.559 0.068 -53.333 1.00 92.56 532 GLU A O 1
ATOM 4265 N N . GLU A 1 533 ? 8.635 -0.730 -53.091 1.00 94.00 533 GLU A N 1
ATOM 4266 C CA . GLU A 1 533 ? 8.793 -1.096 -54.496 1.00 94.00 533 GLU A CA 1
ATOM 4267 C C . GLU A 1 533 ? 7.826 -2.203 -54.923 1.00 94.00 533 GLU A C 1
ATOM 4269 O O . GLU A 1 533 ? 7.337 -2.176 -56.050 1.00 94.00 533 GLU A O 1
ATOM 4274 N N . LEU A 1 534 ? 7.562 -3.186 -54.056 1.00 93.88 534 LEU A N 1
ATOM 4275 C CA . LEU A 1 534 ? 6.580 -4.238 -54.323 1.00 93.88 534 LEU A CA 1
ATOM 4276 C C . LEU A 1 534 ? 5.153 -3.677 -54.381 1.00 93.88 534 LEU A C 1
ATOM 4278 O O . LEU A 1 534 ? 4.419 -4.045 -55.294 1.00 93.88 534 LEU A O 1
ATOM 4282 N N . TRP A 1 535 ? 4.783 -2.759 -53.481 1.00 91.88 535 TRP A N 1
ATOM 4283 C CA . TRP A 1 535 ? 3.485 -2.073 -53.530 1.00 91.88 535 TRP A CA 1
ATOM 4284 C C . TRP A 1 535 ? 3.324 -1.234 -54.802 1.00 91.88 535 TRP A C 1
ATOM 4286 O O . TRP A 1 535 ? 2.357 -1.436 -55.529 1.00 91.88 535 TRP A O 1
ATOM 4296 N N . LYS A 1 536 ? 4.315 -0.405 -55.156 1.00 92.56 536 LYS A N 1
ATOM 4297 C CA . LYS A 1 536 ? 4.306 0.383 -56.406 1.00 92.56 536 LYS A CA 1
ATOM 4298 C C . LYS A 1 536 ? 4.193 -0.499 -57.653 1.00 92.56 536 LYS A C 1
ATOM 4300 O O . LYS A 1 536 ? 3.434 -0.190 -58.563 1.00 92.56 536 LYS A O 1
ATOM 4305 N N . LYS A 1 537 ? 4.898 -1.639 -57.691 1.00 92.06 537 LYS A N 1
ATOM 4306 C CA . LYS A 1 537 ? 4.777 -2.628 -58.782 1.00 92.06 537 LYS A CA 1
ATOM 4307 C C . LYS A 1 537 ? 3.374 -3.245 -58.854 1.00 92.06 537 LYS A C 1
ATOM 4309 O O . LYS A 1 537 ? 2.948 -3.623 -59.942 1.00 92.06 537 LYS A O 1
ATOM 4314 N N . LEU A 1 538 ? 2.670 -3.364 -57.728 1.00 90.31 538 LEU A N 1
ATOM 4315 C CA . LEU A 1 538 ? 1.311 -3.902 -57.657 1.00 90.31 538 LEU A CA 1
ATOM 4316 C C . LEU A 1 538 ? 0.281 -2.866 -58.144 1.00 90.31 538 LEU A C 1
ATOM 4318 O O . LEU A 1 538 ? -0.534 -3.203 -59.000 1.00 90.31 538 LEU A O 1
ATOM 4322 N N . GLU A 1 539 ? 0.405 -1.606 -57.718 1.00 89.12 539 GLU A N 1
ATOM 4323 C CA . GLU A 1 539 ? -0.368 -0.457 -58.230 1.00 89.12 539 GLU A CA 1
ATOM 4324 C C . GLU A 1 539 ? -0.184 -0.280 -59.752 1.00 89.12 539 GLU A C 1
ATOM 4326 O O . GLU A 1 539 ? -1.155 -0.183 -60.503 1.00 89.12 539 GLU A O 1
ATOM 4331 N N . ASP A 1 540 ? 1.060 -0.341 -60.241 1.00 88.69 540 ASP A N 1
ATOM 4332 C CA . ASP A 1 540 ? 1.395 -0.300 -61.672 1.00 88.69 540 ASP A CA 1
ATOM 4333 C C . ASP A 1 540 ? 0.724 -1.425 -62.478 1.00 88.69 540 ASP A C 1
ATOM 4335 O O . ASP A 1 540 ? 0.386 -1.242 -63.653 1.00 88.69 540 ASP A O 1
ATOM 4339 N N . LEU A 1 541 ? 0.592 -2.619 -61.892 1.00 87.00 541 LEU A N 1
ATOM 4340 C CA . LEU A 1 541 ? -0.057 -3.769 -62.525 1.00 87.00 541 LEU A CA 1
ATOM 4341 C C . LEU A 1 541 ? -1.583 -3.639 -62.507 1.00 87.00 541 LEU A C 1
ATOM 4343 O O . LEU A 1 541 ? -2.225 -4.040 -63.478 1.00 87.00 541 LEU A O 1
ATOM 4347 N N . GLU A 1 542 ? -2.156 -3.052 -61.457 1.00 80.88 542 GLU A N 1
ATOM 4348 C CA . GLU A 1 542 ? -3.583 -2.739 -61.369 1.00 80.88 542 GLU A CA 1
ATOM 4349 C C . GLU A 1 542 ? -3.985 -1.678 -62.404 1.00 80.88 542 GLU A C 1
ATOM 4351 O O . GLU A 1 542 ? -4.882 -1.925 -63.213 1.00 80.88 542 GLU A O 1
ATOM 4356 N N . LEU A 1 543 ? -3.232 -0.576 -62.501 1.00 77.75 543 LEU A N 1
ATOM 4357 C CA . LEU A 1 543 ? -3.392 0.450 -63.542 1.00 77.75 543 LEU A CA 1
ATOM 4358 C C . LEU A 1 543 ? -3.312 -0.147 -64.957 1.00 77.75 543 LEU A C 1
ATOM 4360 O O . LEU A 1 543 ? -4.173 0.110 -65.801 1.00 77.75 543 LEU A O 1
ATOM 4364 N N . LYS A 1 544 ? -2.321 -1.011 -65.221 1.00 75.94 544 LYS A N 1
ATOM 4365 C CA . LYS A 1 544 ? -2.182 -1.719 -66.512 1.00 75.94 544 LYS A CA 1
ATOM 4366 C C . LYS A 1 544 ? -3.299 -2.733 -66.773 1.00 75.94 544 LYS A C 1
ATOM 4368 O O . LYS A 1 544 ? -3.525 -3.084 -67.932 1.00 75.94 544 LYS A O 1
ATOM 4373 N N . ARG A 1 545 ? -3.987 -3.223 -65.737 1.00 69.12 545 ARG A N 1
ATOM 4374 C CA . ARG A 1 545 ? -5.139 -4.126 -65.869 1.00 69.12 545 ARG A CA 1
ATOM 4375 C C . ARG A 1 545 ? -6.426 -3.355 -66.162 1.00 69.12 545 ARG A C 1
ATOM 4377 O O . ARG A 1 545 ? -7.149 -3.783 -67.055 1.00 69.12 545 ARG A O 1
ATOM 4384 N N . GLY A 1 546 ? -6.653 -2.212 -65.508 1.00 59.38 546 GLY A N 1
ATOM 4385 C CA . GLY A 1 546 ? -7.755 -1.294 -65.833 1.00 59.38 546 GLY A CA 1
ATOM 4386 C C . GLY A 1 546 ? -7.659 -0.767 -67.269 1.00 59.38 546 GLY A C 1
ATOM 4387 O O . GLY A 1 546 ? -8.572 -0.947 -68.067 1.00 59.38 546 GLY A O 1
ATOM 4388 N N . LEU A 1 547 ? -6.481 -0.278 -67.673 1.00 56.38 547 LEU A N 1
ATOM 4389 C CA . LEU A 1 547 ? -6.226 0.160 -69.056 1.00 56.38 547 LEU A CA 1
ATOM 4390 C C . LEU A 1 547 ? -6.406 -0.950 -70.112 1.00 56.38 547 LEU A C 1
ATOM 4392 O O . LEU A 1 547 ? -6.577 -0.655 -71.293 1.00 56.38 547 LEU A O 1
ATOM 4396 N N . ARG A 1 548 ? -6.362 -2.231 -69.716 1.00 54.25 548 ARG A N 1
ATOM 4397 C CA . ARG A 1 548 ? -6.661 -3.368 -70.603 1.00 54.25 548 ARG A CA 1
ATOM 4398 C C . ARG A 1 548 ? -8.143 -3.741 -70.650 1.00 54.25 548 ARG A C 1
ATOM 4400 O O . ARG A 1 548 ? -8.529 -4.364 -71.635 1.00 54.25 548 ARG A O 1
ATOM 4407 N N . SER A 1 549 ? -8.964 -3.386 -69.655 1.00 52.66 549 SER A N 1
ATOM 4408 C CA . SER A 1 549 ? -10.419 -3.595 -69.742 1.00 52.66 549 SER A CA 1
ATOM 4409 C C . SER A 1 549 ? -11.097 -2.562 -70.639 1.00 52.66 549 SER A C 1
ATOM 4411 O O . SER A 1 549 ? -12.001 -2.926 -71.384 1.00 52.66 549 SER A O 1
ATOM 4413 N N . ASP A 1 550 ? -10.603 -1.322 -70.663 1.00 52.12 550 ASP A N 1
ATOM 4414 C CA . ASP A 1 550 ? -11.149 -0.258 -71.525 1.00 52.12 550 ASP A CA 1
ATOM 4415 C C . ASP A 1 550 ? -10.730 -0.395 -73.006 1.00 52.12 550 ASP A C 1
ATOM 4417 O O . ASP A 1 550 ? -11.262 0.284 -73.882 1.00 52.12 550 ASP A O 1
ATOM 4421 N N . GLY A 1 551 ? -9.768 -1.278 -73.305 1.00 53.03 551 GLY A N 1
ATOM 4422 C CA . GLY A 1 551 ? -9.172 -1.442 -74.636 1.00 53.03 551 GLY A CA 1
ATOM 4423 C C . GLY A 1 551 ? -9.755 -2.560 -75.508 1.00 53.03 551 GLY A C 1
ATOM 4424 O O . GLY A 1 551 ? -9.236 -2.783 -76.601 1.00 53.03 551 GLY A O 1
ATOM 4425 N N . ILE A 1 552 ? -10.772 -3.303 -75.048 1.00 52.06 552 ILE A N 1
ATOM 4426 C CA . ILE A 1 552 ? -11.335 -4.455 -75.779 1.00 52.06 552 ILE A CA 1
ATOM 4427 C C . ILE A 1 552 ? -12.870 -4.387 -75.804 1.00 52.06 552 ILE A C 1
ATOM 4429 O O . ILE A 1 552 ? -13.561 -5.125 -75.106 1.00 52.06 552 ILE A O 1
ATOM 4433 N N . ILE A 1 553 ? -13.396 -3.541 -76.694 1.00 52.59 553 ILE A N 1
ATOM 4434 C CA . ILE A 1 553 ? -14.718 -3.735 -77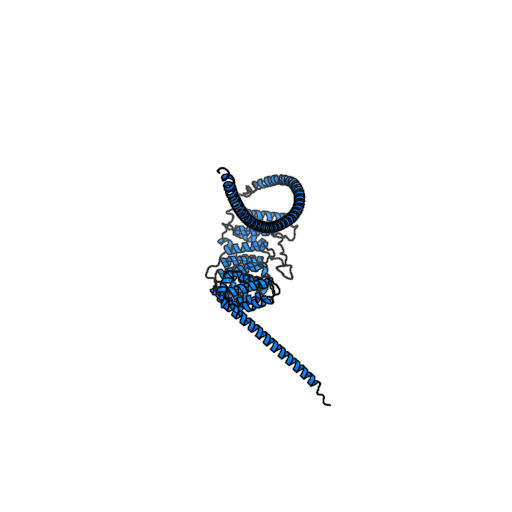.306 1.00 52.59 553 ILE A CA 1
ATOM 4435 C C . ILE A 1 553 ? -14.501 -3.908 -78.819 1.00 52.59 553 ILE A C 1
ATOM 4437 O O . ILE A 1 553 ? -14.416 -2.914 -79.543 1.00 52.59 553 ILE A O 1
ATOM 4441 N N . PRO A 1 554 ? -14.376 -5.148 -79.323 1.00 47.22 554 PRO A N 1
ATOM 4442 C CA . PRO A 1 554 ? -14.619 -5.444 -80.725 1.00 47.22 554 PRO A CA 1
ATOM 4443 C C . PRO A 1 554 ? -16.125 -5.309 -80.975 1.00 47.22 554 PRO A C 1
ATOM 4445 O O . PRO A 1 554 ? -16.929 -5.831 -80.201 1.00 47.22 554 PRO A O 1
ATOM 4448 N N . THR A 1 555 ? -16.470 -4.581 -82.034 1.00 41.47 555 THR A N 1
ATOM 4449 C CA . THR A 1 555 ? -17.845 -4.439 -82.546 1.00 41.47 555 THR A CA 1
ATOM 4450 C C . THR A 1 555 ? -18.302 -5.692 -83.282 1.00 41.47 555 THR A C 1
ATOM 4452 O O . THR A 1 555 ? -17.424 -6.382 -83.850 1.00 41.47 555 THR A O 1
#

Radius of gyration: 45.33 Å; chains: 1; bounding box: 155×97×132 Å

Sequence (555 aa):
PNNKINNKQINLTFNFCTILISLSLSLSLSLSLSISLSVSLSLSVSLSLSLSLSLSLSLSLSISLSVSLSLSLSLSLSLSLSLCLSLSLSLSLSVSLSLSLSVSVSVSLSLSLSLSLSLSLSLSLSLSLSLSVCVCFVHPDVPAPEQPELFLKKLQQCCTVFDFMDTLSDLKMKEYKRSTLNELVDYVTVSRGYLTEQAYPEVVKMVSHNIFRTLPPSDSNEFDPEEDEPTLEASWPHLQLVYEFFIRFLESQEFQPSIAKKYIDQKFVLQLLELFDSEDPRERDYLKTVLHRIYGKFLGLRAFIRKQINNIFLRFVYETEHFNGVAELLEILGSIINGFALPLKAEHKQFLVKVLIPLHTVRSLSLFHAQLAYCIVQFLEKDPTLTEPVIRGLLKFWPKTCSQKEVMFLGELEEILDVIEPTQFVKIQEPLFKQISRCVSSPHFQVAERALYYWNNEYIMSLIEENSSVILPIMFASLYRISKEHWNPAIVALVYNVLKAFMEMNSTLFDELTATYKSDRQREKKKEKEREELWKKLEDLELKRGLRSDGIIPT

Organism: Cyclopterus lumpus (NCBI:txid8103)

Foldseek 3Di:
DDPDPVVVVVVVVVVVVVVVCCVVVVVVCVVVVVVCVVVCCVVCVVCCVVCCVVCCVVCVVCVVCCVVCCCVCCVVCCVCCVVVCVCCVVCCVVVCVVCCCVCVVVVVCCCCVCVVVCCCVVVVVVVVCVVVVVCCLVPVPADPVCVLVVLLVLLVLLLDDDDLVPVPPPPVSLVVSLVSLVVLLVCLQPDPDSPDLVVLQSLLSSLCSHQQDDADDDPDPDDDVVPDDQDADSSCSNNVSSLSSLLSQLVDPPDDPVSNCVRCDLVVLLSLVSCLQHSHVVSLVSSLSNVLSCCVSPVPCVVVNVVVLQVVQCCCLPPPVGGNNPQSSLQSLLVVLLVDDPPDDPVVLCCCLPGLLSSLLRPVCVVRLVSSLSNNLSNCLNPVVSLQSSLVSCLVSQDDPDVVSLLSSLVSVLSSLVSHDLVSCVVCLQSVLLVLLVQCLDLDVSSVVSSLCLCVDPSSLVSCLVVVVRNVLSNVLSLVCCLPPHDDVVSVVSSVVVLVSSCVSPVPVSVVSVVVSVVVVVVVVVVVVVVVVVVVVVVVVVVVVVVVVVVDDDD